Protein AF-0000000074061846 (afdb_homodimer)

Sequence (396 aa):
AILDKVFTNCVDWITDPCQQFSIKLILEWLLARLALRCETMKRRLIIQERIFATKRIGSVSSWINMIVLMARADADKTSIPQFVELILPWTTAQNFAVRCTAIAAIRLLYDAMNSEDKERCHLIAKIVKFDGEPSGNSQRIIDNLVADFYFGHLHPVKHFDMQTIFVVLPSKTGMPPEELIPNELLQVGFVLVLQLILAILDKVFTNCVDWITDPCQQFSIKLILEWLLARLALRCETMKRRLIIQERIFATKRIGSVSSWINMIVLMARADADKTSIPQFVELILPWTTAQNFAVRCTAIAAIRLLYDAMNSEDKERCHLIAKIVKFDGEPSGNSQRIIDNLVADFYFGHLHPVKHFDMQTIFVVLPSKTGMPPEELIPNELLQVGFVLVLQLIL

pLDDT: mean 82.33, std 16.6, range [40.75, 98.19]

Organism: Necator americanus (NCBI:txid51031)

Solvent-accessible surface area (backbone atoms only — not comparable to full-atom values): 21521 Å² total; per-residue (Å²): 111,69,65,57,52,50,51,54,51,43,53,53,49,51,49,33,88,82,49,55,69,50,55,37,54,53,45,37,52,49,53,30,50,46,22,74,76,28,68,69,48,33,53,51,58,64,70,40,53,53,56,32,23,68,73,27,57,71,29,34,37,52,55,51,48,26,51,50,34,45,44,66,60,39,86,83,46,76,61,40,66,61,54,43,62,68,40,51,38,38,27,50,42,84,53,62,69,33,15,38,45,28,45,28,48,47,39,55,50,56,70,67,42,53,72,70,57,44,63,71,43,48,69,54,53,47,48,61,65,56,67,66,58,69,88,51,71,60,58,52,52,24,52,48,42,48,66,30,54,70,79,47,60,52,40,67,66,85,53,63,42,70,58,39,66,70,42,48,46,33,61,72,59,68,50,53,74,85,64,43,75,59,66,68,66,50,48,59,58,48,44,48,49,47,55,69,70,95,111,70,64,57,50,51,50,52,51,44,52,53,50,49,48,33,87,83,48,55,67,51,56,36,52,53,45,37,51,50,52,30,49,47,21,75,75,29,68,69,50,32,53,51,57,62,69,37,53,52,54,31,22,67,75,27,57,70,29,36,36,51,54,51,50,27,52,50,35,46,43,66,61,40,87,82,46,77,62,40,66,60,52,44,63,68,40,52,38,39,27,50,42,83,54,62,69,32,13,37,45,28,44,29,50,46,38,55,51,55,71,67,43,53,71,70,58,44,63,71,42,47,70,53,53,46,48,60,65,54,67,65,58,67,88,50,70,60,58,54,51,25,51,48,42,48,67,30,54,71,78,48,61,53,40,64,68,85,53,63,41,69,59,37,66,70,43,49,47,33,60,72,61,67,50,52,74,85,66,43,76,59,65,68,68,50,49,59,60,48,43,48,48,46,55,67,70,95

Secondary structure (DSSP, 8-state):
-HHHHHHHHHHHHHH-TTS-HHHHHHHHHHHHHHHHH-HHHHHHHHHTHHHHHHH-GGGHHHHHHHHHHHHHH-TT--SHHHHHHHHGGGGG-SSHHHHHHHHHHHHHHHHHS-HHHHHHTHHHHHHHT---S---HHHHHHHHHHH-IIIII--TTTT-SHHIIIIIHHHHTT--GGGS--HHHIIIIIHHHHHHH-/-HHHHHHHHHHHHHH-TTS-HHHHHHHHHHHHHHHHH-HHHHHHHHHTHHHHHHH-GGGHHHHHHHHHHHHHH-TT--SHHHHHHHHGGGGG-SSHHHHHHHHHHHHHHHHHS-HHHHHHTHHHHHHHT---S---HHHHHHHHHHH-IIIII--TTTT-SHHIIIIIHHHHTT--GGGS--HHHIIIIIHHHHHHH-

Structure (mmCIF, N/CA/C/O backbone):
data_AF-0000000074061846-model_v1
#
loop_
_entity.id
_entity.type
_entity.pdbx_description
1 polymer 'HEAT repeat protein'
#
loop_
_atom_site.group_PDB
_atom_site.id
_atom_site.type_symbol
_atom_site.label_atom_id
_atom_site.label_alt_id
_atom_site.label_comp_id
_atom_site.label_asym_id
_atom_site.label_entity_id
_atom_site.label_seq_id
_atom_site.pdbx_PDB_ins_code
_atom_site.Cartn_x
_atom_site.Cartn_y
_atom_site.Cartn_z
_atom_site.occupancy
_atom_site.B_iso_or_equiv
_atom_site.auth_seq_id
_atom_site.auth_comp_id
_atom_site.auth_asym_id
_atom_site.auth_atom_id
_atom_site.pdbx_PDB_model_num
ATOM 1 N N . ALA A 1 1 ? -2.01 -38.75 0.374 1 71.31 1 ALA A N 1
ATOM 2 C CA . ALA A 1 1 ? -0.651 -38.906 0.887 1 71.31 1 ALA A CA 1
ATOM 3 C C . ALA A 1 1 ? 0.377 -38.375 -0.108 1 71.31 1 ALA A C 1
ATOM 5 O O . ALA A 1 1 ? 1.129 -37.438 0.202 1 71.31 1 ALA A O 1
ATOM 6 N N . ILE A 1 2 ? 0.352 -38.812 -1.394 1 70.56 2 ILE A N 1
ATOM 7 C CA . ILE A 1 2 ? 1.347 -38.438 -2.389 1 70.56 2 ILE A CA 1
ATOM 8 C C . ILE A 1 2 ? 1.153 -36.969 -2.771 1 70.56 2 ILE A C 1
ATOM 10 O O . ILE A 1 2 ? 2.123 -36.219 -2.883 1 70.56 2 ILE A O 1
ATOM 14 N N . LEU A 1 3 ? -0.099 -36.531 -2.789 1 78.31 3 LEU A N 1
ATOM 15 C CA . LEU A 1 3 ? -0.394 -35.156 -3.162 1 78.31 3 LEU A CA 1
ATOM 16 C C . LEU A 1 3 ? 0.126 -34.188 -2.109 1 78.31 3 LEU A C 1
ATOM 18 O O . LEU A 1 3 ? 0.614 -33.094 -2.445 1 78.31 3 LEU A O 1
ATOM 22 N N . ASP A 1 4 ? 0.055 -34.625 -0.874 1 82.38 4 ASP A N 1
ATOM 23 C CA . ASP A 1 4 ? 0.55 -33.812 0.223 1 82.38 4 ASP A CA 1
ATOM 24 C C . ASP A 1 4 ? 2.066 -33.625 0.144 1 82.38 4 ASP A C 1
ATOM 26 O O . ASP A 1 4 ? 2.592 -32.531 0.385 1 82.38 4 ASP A O 1
ATOM 30 N N . LYS A 1 5 ? 2.701 -34.688 -0.199 1 82 5 LYS A N 1
ATOM 31 C CA . LYS A 1 5 ? 4.156 -34.625 -0.319 1 82 5 LYS A CA 1
ATOM 32 C C . LYS A 1 5 ? 4.582 -33.75 -1.495 1 82 5 LYS A C 1
ATOM 34 O O . LYS A 1 5 ? 5.547 -33 -1.391 1 82 5 LYS A O 1
ATOM 39 N N . VAL A 1 6 ? 3.842 -33.875 -2.564 1 80.94 6 VAL A N 1
ATOM 40 C CA . VAL A 1 6 ? 4.137 -33.062 -3.744 1 80.94 6 VAL A CA 1
ATOM 41 C C . VAL A 1 6 ? 3.951 -31.578 -3.418 1 80.94 6 VAL A C 1
ATOM 43 O O . VAL A 1 6 ? 4.809 -30.75 -3.738 1 80.94 6 VAL A O 1
ATOM 46 N N . PHE A 1 7 ? 2.869 -31.391 -2.766 1 87 7 PHE A N 1
ATOM 47 C CA . PHE A 1 7 ? 2.561 -30.016 -2.387 1 87 7 PHE A CA 1
ATOM 48 C C . PHE A 1 7 ? 3.67 -29.438 -1.521 1 87 7 PHE A C 1
ATOM 50 O O . PHE A 1 7 ? 4.195 -28.359 -1.819 1 87 7 PHE A O 1
ATOM 57 N N . THR A 1 8 ? 4.074 -30.125 -0.546 1 87.5 8 THR A N 1
ATOM 58 C CA . THR A 1 8 ? 5.078 -29.641 0.398 1 87.5 8 THR A CA 1
ATOM 59 C C . THR A 1 8 ? 6.43 -29.484 -0.289 1 87.5 8 THR A C 1
ATOM 61 O O . THR A 1 8 ? 7.141 -28.5 -0.046 1 87.5 8 THR A O 1
ATOM 64 N N . ASN A 1 9 ? 6.785 -30.406 -1.135 1 85.88 9 ASN A N 1
ATOM 65 C CA . ASN A 1 9 ? 8.039 -30.312 -1.872 1 85.88 9 ASN A CA 1
ATOM 66 C C . ASN A 1 9 ? 8.062 -29.094 -2.797 1 85.88 9 ASN A C 1
ATOM 68 O O . ASN A 1 9 ? 9.078 -28.422 -2.916 1 85.88 9 ASN A O 1
ATOM 72 N N . CYS A 1 10 ? 6.953 -28.828 -3.457 1 86.88 10 CYS A N 1
ATOM 73 C CA . CYS A 1 10 ? 6.855 -27.672 -4.34 1 86.88 10 CYS A CA 1
ATOM 74 C C . CYS A 1 10 ? 7.047 -26.375 -3.559 1 86.88 10 CYS A C 1
ATOM 76 O O . CYS A 1 10 ? 7.812 -25.5 -3.975 1 86.88 10 CYS A O 1
ATOM 78 N N . VAL A 1 11 ? 6.41 -26.312 -2.438 1 90.69 11 VAL A N 1
ATOM 79 C CA . VAL A 1 11 ? 6.512 -25.109 -1.615 1 90.69 11 VAL A CA 1
ATOM 80 C C . VAL A 1 11 ? 7.957 -24.922 -1.16 1 90.69 11 VAL A C 1
ATOM 82 O O . VAL A 1 11 ? 8.484 -23.797 -1.207 1 90.69 11 VAL A O 1
ATOM 85 N N . ASP A 1 12 ? 8.609 -25.953 -0.81 1 89.25 12 ASP A N 1
ATOM 86 C CA . ASP A 1 12 ? 9.992 -25.875 -0.353 1 89.25 12 ASP A CA 1
ATOM 87 C C . ASP A 1 12 ? 10.914 -25.406 -1.475 1 89.25 12 ASP A C 1
ATOM 89 O O . ASP A 1 12 ? 11.836 -24.609 -1.241 1 89.25 12 ASP A O 1
ATOM 93 N N . TRP A 1 13 ? 10.656 -25.859 -2.639 1 85.5 13 TRP A N 1
ATOM 94 C CA . TRP A 1 13 ? 11.477 -25.469 -3.781 1 85.5 13 TRP A CA 1
ATOM 95 C C . TRP A 1 13 ? 11.227 -24.016 -4.16 1 85.5 13 TRP A C 1
ATOM 97 O O . TRP A 1 13 ? 12.156 -23.297 -4.535 1 85.5 13 TRP A O 1
ATOM 107 N N . ILE A 1 14 ? 10.039 -23.609 -4.078 1 89.56 14 ILE A N 1
ATOM 108 C CA . ILE A 1 14 ? 9.688 -22.234 -4.418 1 89.56 14 ILE A CA 1
ATOM 109 C C . ILE A 1 14 ? 10.352 -21.281 -3.43 1 89.56 14 ILE A C 1
ATOM 111 O O . ILE A 1 14 ? 10.805 -20.203 -3.814 1 89.56 14 ILE A O 1
ATOM 115 N N . THR A 1 15 ? 10.461 -21.672 -2.184 1 92.06 15 THR A N 1
ATOM 116 C CA . THR A 1 15 ? 10.969 -20.781 -1.146 1 92.06 15 THR A CA 1
ATOM 117 C C . THR A 1 15 ? 12.484 -20.906 -1.021 1 92.06 15 THR A C 1
ATOM 119 O O . THR A 1 15 ? 13.109 -20.172 -0.25 1 92.06 15 THR A O 1
ATOM 122 N N . ASP A 1 16 ? 13.031 -21.812 -1.75 1 87.44 16 ASP A N 1
ATOM 123 C CA . ASP A 1 16 ? 14.484 -21.938 -1.802 1 87.44 16 ASP A CA 1
ATOM 124 C C . ASP A 1 16 ? 15.117 -20.781 -2.559 1 87.44 16 ASP A C 1
ATOM 126 O O . ASP A 1 16 ? 14.859 -20.594 -3.752 1 87.44 16 ASP A O 1
ATOM 130 N N . PRO A 1 17 ? 15.938 -20.016 -1.877 1 84.94 17 PRO A N 1
ATOM 131 C CA . PRO A 1 17 ? 16.531 -18.828 -2.506 1 84.94 17 PRO A CA 1
ATOM 132 C C . PRO A 1 17 ? 17.453 -19.172 -3.672 1 84.94 17 PRO A C 1
ATOM 134 O O . PRO A 1 17 ? 17.719 -18.328 -4.523 1 84.94 17 PRO A O 1
ATOM 137 N N . CYS A 1 18 ? 17.875 -20.391 -3.744 1 81.75 18 CYS A N 1
ATOM 138 C CA . CYS A 1 18 ? 18.844 -20.797 -4.766 1 81.75 18 CYS A CA 1
ATOM 139 C C . CYS A 1 18 ? 18.141 -21.406 -5.973 1 81.75 18 CYS A C 1
ATOM 141 O O . CYS A 1 18 ? 18.781 -21.719 -6.973 1 81.75 18 CYS A O 1
ATOM 143 N N . GLN A 1 19 ? 16.875 -21.5 -5.867 1 80.19 19 GLN A N 1
ATOM 144 C CA . GLN A 1 19 ? 16.125 -22.109 -6.965 1 80.19 19 GLN A CA 1
ATOM 145 C C . GLN A 1 19 ? 16.016 -21.156 -8.156 1 80.19 19 GLN A C 1
ATOM 147 O O . GLN A 1 19 ? 15.789 -19.969 -7.977 1 80.19 19 GLN A O 1
ATOM 152 N N . GLN A 1 20 ? 16.281 -21.672 -9.266 1 77.62 20 GLN A N 1
ATOM 153 C CA . GLN A 1 20 ? 16.156 -20.875 -10.484 1 77.62 20 GLN A CA 1
ATOM 154 C C . GLN A 1 20 ? 14.742 -20.312 -10.641 1 77.62 20 GLN A C 1
ATOM 156 O O . GLN A 1 20 ? 13.766 -21.016 -10.367 1 77.62 20 GLN A O 1
ATOM 161 N N . PHE A 1 21 ? 14.672 -19.156 -11.094 1 78.12 21 PHE A N 1
ATOM 162 C CA . PHE A 1 21 ? 13.406 -18.453 -11.234 1 78.12 21 PHE A CA 1
ATOM 163 C C . PHE A 1 21 ? 12.461 -19.219 -12.156 1 78.12 21 PHE A C 1
ATOM 165 O O . PHE A 1 21 ? 11.281 -19.375 -11.844 1 78.12 21 PHE A O 1
ATOM 172 N N . SER A 1 22 ? 12.969 -19.797 -13.258 1 75.69 22 SER A N 1
ATOM 173 C CA . SER A 1 22 ? 12.156 -20.5 -14.234 1 75.69 22 SER A CA 1
ATOM 174 C C . SER A 1 22 ? 11.492 -21.734 -13.625 1 75.69 22 SER A C 1
ATOM 176 O O . SER A 1 22 ? 10.344 -22.047 -13.938 1 75.69 22 SER A O 1
ATOM 178 N N . ILE A 1 23 ? 12.203 -22.312 -12.766 1 79.62 23 ILE A N 1
ATOM 179 C CA . ILE A 1 23 ? 11.664 -23.484 -12.102 1 79.62 23 ILE A CA 1
ATOM 180 C C . ILE A 1 23 ? 10.547 -23.078 -11.141 1 79.62 23 ILE A C 1
ATOM 182 O O . ILE A 1 23 ? 9.523 -23.766 -11.047 1 79.62 23 ILE A O 1
ATOM 186 N N . LYS A 1 24 ? 10.711 -22.062 -10.508 1 85.94 24 LYS A N 1
ATOM 187 C CA . LYS A 1 24 ? 9.688 -21.578 -9.586 1 85.94 24 LYS A CA 1
ATOM 188 C C . LYS A 1 24 ? 8.367 -21.328 -10.312 1 85.94 24 LYS A C 1
ATOM 190 O O . LYS A 1 24 ? 7.301 -21.656 -9.789 1 85.94 24 LYS A O 1
ATOM 195 N N . LEU A 1 25 ? 8.469 -20.828 -11.531 1 85.69 25 LEU A N 1
ATOM 196 C CA . LEU A 1 25 ? 7.266 -20.531 -12.305 1 85.69 25 LEU A CA 1
ATOM 197 C C . LEU A 1 25 ? 6.5 -21.812 -12.625 1 85.69 25 LEU A C 1
ATOM 199 O O . LEU A 1 25 ? 5.27 -21.844 -12.547 1 85.69 25 LEU A O 1
ATOM 203 N N . ILE A 1 26 ? 7.281 -22.766 -12.945 1 80.5 26 ILE A N 1
ATOM 204 C CA . ILE A 1 26 ? 6.66 -24.047 -13.289 1 80.5 26 ILE A CA 1
ATOM 205 C C . ILE A 1 26 ? 5.996 -24.641 -12.047 1 80.5 26 ILE A C 1
ATOM 207 O O . ILE A 1 26 ? 4.883 -25.156 -12.117 1 80.5 26 ILE A O 1
ATOM 211 N N . LEU A 1 27 ? 6.637 -24.531 -10.953 1 86.19 27 LEU A N 1
ATOM 212 C CA . LEU A 1 27 ? 6.113 -25.078 -9.695 1 86.19 27 LEU A CA 1
ATOM 213 C C . LEU A 1 27 ? 4.859 -24.312 -9.266 1 86.19 27 LEU A C 1
ATOM 215 O O . LEU A 1 27 ? 3.904 -24.922 -8.773 1 86.19 27 LEU A O 1
ATOM 219 N N . GLU A 1 28 ? 4.844 -23.047 -9.445 1 91.44 28 GLU A N 1
ATOM 220 C CA . GLU A 1 28 ? 3.666 -22.234 -9.156 1 91.44 28 GLU A CA 1
ATOM 221 C C . GLU A 1 28 ? 2.473 -22.672 -10 1 91.44 28 GLU A C 1
ATOM 223 O O . GLU A 1 28 ? 1.359 -22.797 -9.484 1 91.44 28 GLU A O 1
ATOM 228 N N . TRP A 1 29 ? 2.799 -22.844 -11.234 1 88.62 29 TRP A N 1
ATOM 229 C CA . TRP A 1 29 ? 1.76 -23.281 -12.164 1 88.62 29 TRP A CA 1
ATOM 230 C C . TRP A 1 29 ? 1.203 -24.641 -11.75 1 88.62 29 TRP A C 1
ATOM 232 O O . TRP A 1 29 ? -0.012 -24.859 -11.75 1 88.62 29 TRP A O 1
ATOM 242 N N . LEU A 1 30 ? 2.043 -25.516 -11.383 1 84.5 30 LEU A N 1
ATOM 243 C CA . LEU A 1 30 ? 1.648 -26.844 -10.953 1 84.5 30 LEU A CA 1
ATOM 244 C C . LEU A 1 30 ? 0.766 -26.781 -9.711 1 84.5 30 LEU A C 1
ATOM 246 O O . LEU A 1 30 ? -0.278 -27.438 -9.656 1 84.5 30 LEU A O 1
ATOM 250 N N . LEU A 1 31 ? 1.13 -26.047 -8.789 1 91 31 LEU A N 1
ATOM 251 C CA . LEU A 1 31 ? 0.364 -25.938 -7.555 1 91 31 LEU A CA 1
ATOM 252 C C . LEU A 1 31 ? -0.999 -25.297 -7.82 1 91 31 LEU A C 1
ATOM 254 O O . LEU A 1 31 ? -2.002 -25.719 -7.23 1 91 31 LEU A O 1
ATOM 258 N N . ALA A 1 32 ? -1.03 -24.312 -8.703 1 93.06 32 ALA A N 1
ATOM 259 C CA . ALA A 1 32 ? -2.305 -23.688 -9.062 1 93.06 32 ALA A CA 1
ATOM 260 C C . ALA A 1 32 ? -3.24 -24.703 -9.719 1 93.06 32 ALA A C 1
ATOM 262 O O . ALA A 1 32 ? -4.438 -24.734 -9.414 1 93.06 32 ALA A O 1
ATOM 263 N N . ARG A 1 33 ? -2.707 -25.531 -10.523 1 87.31 33 ARG A N 1
ATOM 264 C CA . ARG A 1 33 ? -3.512 -26.547 -11.195 1 87.31 33 ARG A CA 1
ATOM 265 C C . ARG A 1 33 ? -4.039 -27.578 -10.195 1 87.31 33 ARG A C 1
ATOM 267 O O . ARG A 1 33 ? -5.184 -28.016 -10.297 1 87.31 33 ARG A O 1
ATOM 274 N N . LEU A 1 34 ? -3.18 -27.938 -9.328 1 86.69 34 LEU A N 1
ATOM 275 C CA . LEU A 1 34 ? -3.6 -28.859 -8.281 1 86.69 34 LEU A CA 1
ATOM 276 C C . LEU A 1 34 ? -4.734 -28.266 -7.457 1 86.69 34 LEU A C 1
ATOM 278 O O . LEU A 1 34 ? -5.707 -28.953 -7.141 1 86.69 34 LEU A O 1
ATOM 282 N N . ALA A 1 35 ? -4.621 -27.047 -7.129 1 92.31 35 ALA A N 1
ATOM 283 C CA . ALA A 1 35 ? -5.625 -26.344 -6.336 1 92.31 35 ALA A CA 1
ATOM 284 C C . ALA A 1 35 ? -6.953 -26.25 -7.082 1 92.31 35 ALA A C 1
ATOM 286 O O . ALA A 1 35 ? -8.023 -26.328 -6.473 1 92.31 35 ALA A O 1
ATOM 287 N N . LEU A 1 36 ? -6.914 -26.109 -8.398 1 90.88 36 LEU A N 1
ATOM 288 C CA . LEU A 1 36 ? -8.117 -26 -9.203 1 90.88 36 LEU A CA 1
ATOM 289 C C . LEU A 1 36 ? -8.859 -27.328 -9.273 1 90.88 36 LEU A C 1
ATOM 291 O O . LEU A 1 36 ? -10.078 -27.359 -9.422 1 90.88 36 LEU A O 1
ATOM 295 N N . ARG A 1 37 ? -8.133 -28.375 -9.086 1 87.31 37 ARG A N 1
ATOM 296 C CA . ARG A 1 37 ? -8.719 -29.703 -9.219 1 87.31 37 ARG A CA 1
ATOM 297 C C . ARG A 1 37 ? -9.164 -30.234 -7.863 1 87.31 37 ARG A C 1
ATOM 299 O O . ARG A 1 37 ? -10.008 -31.141 -7.793 1 87.31 37 ARG A O 1
ATOM 306 N N . CYS A 1 38 ? -8.539 -29.734 -6.848 1 90.81 38 CYS A N 1
ATOM 307 C CA . CYS A 1 38 ? -8.789 -30.25 -5.508 1 90.81 38 CYS A CA 1
ATOM 308 C C . CYS A 1 38 ? -9.047 -29.109 -4.527 1 90.81 38 CYS A C 1
ATOM 310 O O . CYS A 1 38 ? -8.117 -28.375 -4.168 1 90.81 38 CYS A O 1
ATOM 312 N N . GLU A 1 39 ? -10.234 -29.094 -3.949 1 91.56 39 GLU A N 1
ATOM 313 C CA . GLU A 1 39 ? -10.633 -28.016 -3.055 1 91.56 39 GLU A CA 1
ATOM 314 C C . GLU A 1 39 ? -9.781 -28 -1.789 1 91.56 39 GLU A C 1
ATOM 316 O O . GLU A 1 39 ? -9.469 -26.938 -1.259 1 91.56 39 GLU A O 1
ATOM 321 N N . THR A 1 40 ? -9.453 -29.141 -1.358 1 91.62 40 THR A N 1
ATOM 322 C CA . THR A 1 40 ? -8.625 -29.234 -0.163 1 91.62 40 THR A CA 1
ATOM 323 C C . THR A 1 40 ? -7.258 -28.594 -0.404 1 91.62 40 THR A C 1
ATOM 325 O O . THR A 1 40 ? -6.738 -27.875 0.459 1 91.62 40 THR A O 1
ATOM 328 N N . MET A 1 41 ? -6.688 -28.812 -1.576 1 90.75 41 MET A N 1
ATOM 329 C CA . MET A 1 41 ? -5.395 -28.25 -1.93 1 90.75 41 MET A CA 1
ATOM 330 C C . MET A 1 41 ? -5.504 -26.734 -2.141 1 90.75 41 MET A C 1
ATOM 332 O O . MET A 1 41 ? -4.57 -26 -1.833 1 90.75 41 MET A O 1
ATOM 336 N N . LYS A 1 42 ? -6.652 -26.328 -2.689 1 94.25 42 LYS A N 1
ATOM 337 C CA . LYS A 1 42 ? -6.91 -24.891 -2.842 1 94.25 42 LYS A CA 1
ATOM 338 C C . LYS A 1 42 ? -6.887 -24.188 -1.49 1 94.25 42 LYS A C 1
ATOM 340 O O . LYS A 1 42 ? -6.203 -23.172 -1.328 1 94.25 42 LYS A O 1
ATOM 345 N N . ARG A 1 43 ? -7.559 -24.766 -0.559 1 94.31 43 ARG A N 1
ATOM 346 C CA . ARG A 1 43 ? -7.598 -24.203 0.783 1 94.31 43 ARG A CA 1
ATOM 347 C C . ARG A 1 43 ? -6.207 -24.188 1.415 1 94.31 43 ARG A C 1
ATOM 349 O O . ARG A 1 43 ? -5.812 -23.219 2.045 1 94.31 43 ARG A O 1
ATOM 356 N N . ARG A 1 44 ? -5.555 -25.25 1.172 1 93.38 44 ARG A N 1
ATOM 357 C CA . ARG A 1 44 ? -4.207 -25.359 1.719 1 93.38 44 ARG A CA 1
ATOM 358 C C . ARG A 1 44 ? -3.293 -24.281 1.144 1 93.38 44 ARG A C 1
ATOM 360 O O . ARG A 1 44 ? -2.523 -23.656 1.876 1 93.38 44 ARG A O 1
ATOM 367 N N . LEU A 1 45 ? -3.354 -24.062 -0.131 1 94.75 45 LEU A N 1
ATOM 368 C CA . LEU A 1 45 ? -2.52 -23.062 -0.796 1 94.75 45 LEU A CA 1
ATOM 369 C C . LEU A 1 45 ? -2.836 -21.672 -0.29 1 94.75 45 LEU A C 1
ATOM 371 O O . LEU A 1 45 ? -1.928 -20.891 0 1 94.75 45 LEU A O 1
ATOM 375 N N . ILE A 1 46 ? -4.074 -21.406 -0.15 1 94.75 46 ILE A N 1
ATOM 376 C CA . ILE A 1 46 ? -4.535 -20.078 0.247 1 94.75 46 ILE A CA 1
ATOM 377 C C . ILE A 1 46 ? -4.043 -19.766 1.658 1 94.75 46 ILE A C 1
ATOM 379 O O . ILE A 1 46 ? -3.586 -18.656 1.928 1 94.75 46 ILE A O 1
ATOM 383 N N . ILE A 1 47 ? -4.027 -20.719 2.506 1 92.19 47 ILE A N 1
ATOM 384 C CA . ILE A 1 47 ? -3.709 -20.469 3.906 1 92.19 47 ILE A CA 1
ATOM 385 C C . ILE A 1 47 ? -2.193 -20.484 4.102 1 92.19 47 ILE A C 1
ATOM 387 O O . ILE A 1 47 ? -1.7 -20.172 5.191 1 92.19 47 ILE A O 1
ATOM 391 N N . GLN A 1 48 ? -1.39 -20.797 3.066 1 91.44 48 GLN A N 1
ATOM 392 C CA . GLN A 1 48 ? 0.062 -20.875 3.189 1 91.44 48 GLN A CA 1
ATOM 393 C C . GLN A 1 48 ? 0.706 -19.5 3.014 1 91.44 48 GLN A C 1
ATOM 395 O O . GLN A 1 48 ? 1.928 -19.391 2.887 1 91.44 48 GLN A O 1
ATOM 400 N N . GLU A 1 49 ? -0.085 -18.516 2.979 1 91.81 49 GLU A N 1
ATOM 401 C CA . GLU A 1 49 ? 0.398 -17.141 2.824 1 91.81 49 GLU A CA 1
ATOM 402 C C . GLU A 1 49 ? 1.524 -16.844 3.809 1 91.81 49 GLU A C 1
ATOM 404 O O . GLU A 1 49 ? 2.59 -16.359 3.414 1 91.81 49 GLU A O 1
ATOM 409 N N . ARG A 1 50 ? 1.318 -17.203 4.996 1 87.06 50 ARG A N 1
ATOM 410 C CA . ARG A 1 50 ? 2.258 -16.859 6.059 1 87.06 50 ARG A CA 1
ATOM 411 C C . ARG A 1 50 ? 3.537 -17.688 5.941 1 87.06 50 ARG A C 1
ATOM 413 O O . ARG A 1 50 ? 4.625 -17.203 6.262 1 87.06 50 ARG A O 1
ATOM 420 N N . ILE A 1 51 ? 3.395 -18.875 5.531 1 88.94 51 ILE A N 1
ATOM 421 C CA . ILE A 1 51 ? 4.562 -19.719 5.359 1 88.94 51 ILE A CA 1
ATOM 422 C C . ILE A 1 51 ? 5.48 -19.141 4.289 1 88.94 51 ILE A C 1
ATOM 424 O O . ILE A 1 51 ? 6.695 -19.047 4.488 1 88.94 51 ILE A O 1
ATOM 428 N N . PHE A 1 52 ? 4.895 -18.734 3.236 1 92.31 52 PHE A N 1
ATOM 429 C CA . PHE A 1 52 ? 5.688 -18.109 2.182 1 92.31 52 PHE A CA 1
ATOM 430 C C . PHE A 1 52 ? 6.375 -16.859 2.693 1 92.31 52 PHE A C 1
ATOM 432 O O . PHE A 1 52 ? 7.551 -16.625 2.398 1 92.31 52 PHE A O 1
ATOM 439 N N . ALA A 1 53 ? 5.691 -16.094 3.492 1 91.44 53 ALA A N 1
ATOM 440 C CA . ALA A 1 53 ? 6.215 -14.836 4.008 1 91.44 53 ALA A CA 1
ATOM 441 C C . ALA A 1 53 ? 7.352 -15.078 5 1 91.44 53 ALA A C 1
ATOM 443 O O . ALA A 1 53 ? 8.344 -14.352 5 1 91.44 53 ALA A O 1
ATOM 444 N N . THR A 1 54 ? 7.227 -16.062 5.824 1 89.94 54 THR A N 1
ATOM 445 C CA . THR A 1 54 ? 8.172 -16.297 6.906 1 89.94 54 THR A CA 1
ATOM 446 C C . THR A 1 54 ? 9.43 -16.984 6.379 1 89.94 54 THR A C 1
ATOM 448 O O . THR A 1 54 ? 10.531 -16.734 6.859 1 89.94 54 THR A O 1
ATOM 451 N N . LYS A 1 55 ? 9.281 -17.906 5.488 1 88.62 55 LYS A N 1
ATOM 452 C CA . LYS A 1 55 ? 10.438 -18.594 4.926 1 88.62 55 LYS A CA 1
ATOM 453 C C . LYS A 1 55 ? 11.305 -17.641 4.121 1 88.62 55 LYS A C 1
ATOM 455 O O . LYS A 1 55 ? 12.523 -17.562 4.332 1 88.62 55 LYS A O 1
ATOM 460 N N . ARG A 1 56 ? 10.609 -16.906 3.281 1 89.88 56 ARG A N 1
ATOM 461 C CA . ARG A 1 56 ? 11.25 -15.883 2.463 1 89.88 56 ARG A CA 1
ATOM 462 C C . ARG A 1 56 ? 10.227 -14.859 1.977 1 89.88 56 ARG A C 1
ATOM 464 O O . ARG A 1 56 ? 9.352 -15.18 1.174 1 89.88 56 ARG A O 1
ATOM 471 N N . ILE A 1 57 ? 10.453 -13.672 2.305 1 90.88 57 ILE A N 1
ATOM 472 C CA . ILE A 1 57 ? 9.453 -12.641 2.039 1 90.88 57 ILE A CA 1
ATOM 473 C C . ILE A 1 57 ? 9.219 -12.531 0.534 1 90.88 57 ILE A C 1
ATOM 475 O O . ILE A 1 57 ? 8.086 -12.32 0.09 1 90.88 57 ILE A O 1
ATOM 479 N N . GLY A 1 58 ? 10.258 -12.773 -0.217 1 91.69 58 GLY A N 1
ATOM 480 C CA . GLY A 1 58 ? 10.125 -12.703 -1.663 1 91.69 58 GLY A CA 1
ATOM 481 C C . GLY A 1 58 ? 9.227 -13.789 -2.234 1 91.69 58 GLY A C 1
ATOM 482 O O . GLY A 1 58 ? 8.688 -13.641 -3.332 1 91.69 58 GLY A O 1
ATOM 483 N N . SER A 1 59 ? 9.039 -14.781 -1.517 1 93.12 59 SER A N 1
ATOM 484 C CA . SER A 1 59 ? 8.25 -15.914 -1.985 1 93.12 59 SER A CA 1
ATOM 485 C C . SER A 1 59 ? 6.758 -15.586 -1.974 1 93.12 59 SER A C 1
ATOM 487 O O . SER A 1 59 ? 5.957 -16.297 -2.586 1 93.12 59 SER A O 1
ATOM 489 N N . VAL A 1 60 ? 6.406 -14.555 -1.339 1 96.44 60 VAL A N 1
ATOM 490 C CA . VAL A 1 60 ? 5.012 -14.133 -1.343 1 96.44 60 VAL A CA 1
ATOM 491 C C . VAL A 1 60 ? 4.586 -13.773 -2.764 1 96.44 60 VAL A C 1
ATOM 493 O O . VAL A 1 60 ? 3.428 -13.969 -3.141 1 96.44 60 VAL A O 1
ATOM 496 N N . SER A 1 61 ? 5.551 -13.273 -3.555 1 96.62 61 SER A N 1
ATOM 497 C CA . SER A 1 61 ? 5.246 -13 -4.953 1 96.62 61 SER A CA 1
ATOM 498 C C . SER A 1 61 ? 4.766 -14.258 -5.672 1 96.62 61 SER A C 1
ATOM 500 O O . SER A 1 61 ? 3.832 -14.195 -6.477 1 96.62 61 SER A O 1
ATOM 502 N N . SER A 1 62 ? 5.395 -15.359 -5.352 1 95.19 62 SER A N 1
ATOM 503 C CA . SER A 1 62 ? 4.965 -16.625 -5.926 1 95.19 62 SER A CA 1
ATOM 504 C C . SER A 1 62 ? 3.551 -16.984 -5.477 1 95.19 62 SER A C 1
ATOM 506 O O . SER A 1 62 ? 2.742 -17.453 -6.277 1 95.19 62 SER A O 1
ATOM 508 N N . TRP A 1 63 ? 3.279 -16.797 -4.219 1 97.31 63 TRP A N 1
ATOM 509 C CA . TRP A 1 63 ? 1.949 -17.062 -3.676 1 97.31 63 TRP A CA 1
ATOM 510 C C . TRP A 1 63 ? 0.899 -16.219 -4.387 1 97.31 63 TRP A C 1
ATOM 512 O O . TRP A 1 63 ? -0.142 -16.719 -4.805 1 97.31 63 TRP A O 1
ATOM 522 N N . ILE A 1 64 ? 1.208 -14.977 -4.57 1 98 64 ILE A N 1
ATOM 523 C CA . ILE A 1 64 ? 0.297 -14.062 -5.25 1 98 64 ILE A CA 1
ATOM 524 C C . ILE A 1 64 ? 0.061 -14.547 -6.684 1 98 64 ILE A C 1
ATOM 526 O O . ILE A 1 64 ? -1.076 -14.562 -7.156 1 98 64 ILE A O 1
ATOM 530 N N . ASN A 1 65 ? 1.137 -14.922 -7.32 1 96.38 65 ASN A N 1
ATOM 531 C CA . ASN A 1 65 ? 1.009 -15.422 -8.68 1 96.38 65 ASN A CA 1
ATOM 532 C C . ASN A 1 65 ? 0.054 -16.609 -8.758 1 96.38 65 ASN A C 1
ATOM 534 O O . ASN A 1 65 ? -0.769 -16.703 -9.664 1 96.38 65 ASN A O 1
ATOM 538 N N . MET A 1 66 ? 0.151 -17.438 -7.871 1 96.56 66 MET A N 1
ATOM 539 C CA . MET A 1 66 ? -0.705 -18.625 -7.863 1 96.56 66 MET A CA 1
ATOM 540 C C . MET A 1 66 ? -2.164 -18.234 -7.648 1 96.56 66 MET A C 1
ATOM 542 O O . MET A 1 66 ? -3.062 -18.828 -8.25 1 96.56 66 MET A O 1
ATOM 546 N N . ILE A 1 67 ? -2.416 -17.266 -6.809 1 97.44 67 ILE A N 1
ATOM 547 C CA . ILE A 1 67 ? -3.771 -16.766 -6.598 1 97.44 67 ILE A CA 1
ATOM 548 C C . ILE A 1 67 ? -4.309 -16.172 -7.898 1 97.44 67 ILE A C 1
ATOM 550 O O . ILE A 1 67 ? -5.465 -16.406 -8.266 1 97.44 67 ILE A O 1
ATOM 554 N N . VAL A 1 68 ? -3.48 -15.484 -8.609 1 96.88 68 VAL A N 1
ATOM 555 C CA . VAL A 1 68 ? -3.879 -14.859 -9.867 1 96.88 68 VAL A CA 1
ATOM 556 C C . VAL A 1 68 ? -4.199 -15.938 -10.898 1 96.88 68 VAL A C 1
ATOM 558 O O . VAL A 1 68 ? -5.191 -15.836 -11.625 1 96.88 68 VAL A O 1
ATOM 561 N N . LEU A 1 69 ? -3.387 -16.938 -10.984 1 94.62 69 LEU A N 1
ATOM 562 C CA . LEU A 1 69 ? -3.635 -18.062 -11.898 1 94.62 69 LEU A CA 1
ATOM 563 C C . LEU A 1 69 ? -4.98 -18.703 -11.602 1 94.62 69 LEU A C 1
ATOM 565 O O . LEU A 1 69 ? -5.75 -19 -12.523 1 94.62 69 LEU A O 1
ATOM 569 N N . MET A 1 70 ? -5.262 -18.906 -10.336 1 95.06 70 MET A N 1
ATOM 570 C CA . MET A 1 70 ? -6.527 -19.516 -9.938 1 95.06 70 MET A CA 1
ATOM 571 C C . MET A 1 70 ? -7.699 -18.609 -10.305 1 95.06 70 MET A C 1
ATOM 573 O O . MET A 1 70 ? -8.742 -19.094 -10.766 1 95.06 70 MET A O 1
ATOM 577 N N . ALA A 1 71 ? -7.527 -17.328 -10.094 1 95.31 71 ALA A N 1
ATOM 578 C CA . ALA A 1 71 ? -8.578 -16.375 -10.438 1 95.31 71 ALA A CA 1
ATOM 579 C C . ALA A 1 71 ? -8.883 -16.406 -11.93 1 95.31 71 ALA A C 1
ATOM 581 O O . ALA A 1 71 ? -10.047 -16.328 -12.336 1 95.31 71 ALA A O 1
ATOM 582 N N . ARG A 1 72 ? -7.875 -16.5 -12.711 1 93.44 72 ARG A N 1
ATOM 583 C CA . ARG A 1 72 ? -8.023 -16.5 -14.164 1 93.44 72 ARG A CA 1
ATOM 584 C C . ARG A 1 72 ? -8.734 -17.766 -14.641 1 93.44 72 ARG A C 1
ATOM 586 O O . ARG A 1 72 ? -9.453 -17.734 -15.648 1 93.44 72 ARG A O 1
ATOM 593 N N . ALA A 1 73 ? -8.562 -18.797 -13.93 1 92 73 ALA A N 1
ATOM 594 C CA . ALA A 1 73 ? -9.172 -20.062 -14.297 1 92 73 ALA A CA 1
ATOM 595 C C . ALA A 1 73 ? -10.664 -20.078 -13.953 1 92 73 ALA A C 1
ATOM 597 O O . ALA A 1 73 ? -11.406 -20.938 -14.422 1 92 73 ALA A O 1
ATOM 598 N N . ASP A 1 74 ? -11.078 -19.156 -13.055 1 88.81 74 ASP A N 1
ATOM 599 C CA . ASP A 1 74 ? -12.477 -19.078 -12.664 1 88.81 74 ASP A CA 1
ATOM 600 C C . ASP A 1 74 ? -13.328 -18.5 -13.797 1 88.81 74 ASP A C 1
ATOM 602 O O . ASP A 1 74 ? -13.359 -17.281 -14.008 1 88.81 74 ASP A O 1
ATOM 606 N N . ALA A 1 75 ? -14.102 -19.281 -14.469 1 82.31 75 ALA A N 1
ATOM 607 C CA . ALA A 1 75 ? -14.883 -18.891 -15.641 1 82.31 75 ALA A CA 1
ATOM 608 C C . ALA A 1 75 ? -15.938 -17.844 -15.273 1 82.31 75 ALA A C 1
ATOM 610 O O . ALA A 1 75 ? -16.156 -16.891 -16.016 1 82.31 75 ALA A O 1
ATOM 611 N N . ASP A 1 76 ? -16.578 -18.016 -14.133 1 83.69 76 ASP A N 1
ATOM 612 C CA . ASP A 1 76 ? -17.672 -17.125 -13.75 1 83.69 76 ASP A CA 1
ATOM 613 C C . ASP A 1 76 ? -17.156 -15.914 -12.984 1 83.69 76 ASP A C 1
ATOM 615 O O . ASP A 1 76 ? -17.922 -14.984 -12.695 1 83.69 76 ASP A O 1
ATOM 619 N N . LYS A 1 77 ? -15.844 -15.852 -12.688 1 84.62 77 LYS A N 1
ATOM 620 C CA . LYS A 1 77 ? -15.188 -14.727 -12.023 1 84.62 77 LYS A CA 1
ATOM 621 C C . LYS A 1 77 ? -15.859 -14.406 -10.688 1 84.62 77 LYS A C 1
ATOM 623 O O . LYS A 1 77 ? -15.773 -13.273 -10.203 1 84.62 77 LYS A O 1
ATOM 628 N N . THR A 1 78 ? -16.469 -15.414 -10.062 1 87.56 78 THR A N 1
ATOM 629 C CA . THR A 1 78 ? -17.219 -15.211 -8.828 1 87.56 78 THR A CA 1
ATOM 630 C C . THR A 1 78 ? -16.266 -15.164 -7.629 1 87.56 78 THR A C 1
ATOM 632 O O . THR A 1 78 ? -16.594 -14.57 -6.598 1 87.56 78 THR A O 1
ATOM 635 N N . SER A 1 79 ? -15.07 -15.773 -7.816 1 91.38 79 SER A N 1
ATOM 636 C CA . SER A 1 79 ? -14.141 -15.867 -6.695 1 91.38 79 SER A CA 1
ATOM 637 C C . SER A 1 79 ? -13.195 -14.68 -6.664 1 91.38 79 SER A C 1
ATOM 639 O O . SER A 1 79 ? -12.422 -14.523 -5.715 1 91.38 79 SER A O 1
ATOM 641 N N . ILE A 1 80 ? -13.234 -13.805 -7.617 1 94.56 80 ILE A N 1
ATOM 642 C CA . ILE A 1 80 ? -12.242 -12.75 -7.789 1 94.56 80 ILE A CA 1
ATOM 643 C C . ILE A 1 80 ? -12.266 -11.82 -6.578 1 94.56 80 ILE A C 1
ATOM 645 O O . ILE A 1 80 ? -11.219 -11.484 -6.023 1 94.56 80 ILE A O 1
ATOM 649 N N . PRO A 1 81 ? -13.461 -11.469 -6.102 1 93.56 81 PRO A N 1
ATOM 650 C CA . PRO A 1 81 ? -13.461 -10.578 -4.945 1 93.56 81 PRO A CA 1
ATOM 651 C C . PRO A 1 81 ? -12.758 -11.18 -3.73 1 93.56 81 PRO A C 1
ATOM 653 O O . PRO A 1 81 ? -12.07 -10.477 -2.994 1 93.56 81 PRO A O 1
ATOM 656 N N . GLN A 1 82 ? -12.883 -12.43 -3.574 1 93.38 82 GLN A N 1
ATOM 657 C CA . GLN A 1 82 ? -12.227 -13.094 -2.453 1 93.38 82 GLN A CA 1
ATOM 658 C C . GLN A 1 82 ? -10.711 -13.07 -2.609 1 93.38 82 GLN A C 1
ATOM 660 O O . GLN A 1 82 ? -9.984 -12.883 -1.631 1 93.38 82 GLN A O 1
ATOM 665 N N . PHE A 1 83 ? -10.242 -13.273 -3.797 1 95.94 83 PHE A N 1
ATOM 666 C CA . PHE A 1 83 ? -8.805 -13.266 -4.062 1 95.94 83 PHE A CA 1
ATOM 667 C C . PHE A 1 83 ? -8.242 -11.852 -3.916 1 95.94 83 PHE A C 1
ATOM 669 O O . PHE A 1 83 ? -7.117 -11.68 -3.441 1 95.94 83 PHE A O 1
ATOM 676 N N . VAL A 1 84 ? -9.062 -10.867 -4.277 1 95.75 84 VAL A N 1
ATOM 677 C CA . VAL A 1 84 ? -8.664 -9.477 -4.102 1 95.75 84 VAL A CA 1
ATOM 678 C C . VAL A 1 84 ? -8.469 -9.18 -2.617 1 95.75 84 VAL A C 1
ATOM 680 O O . VAL A 1 84 ? -7.484 -8.555 -2.225 1 95.75 84 VAL A O 1
ATOM 683 N N . GLU A 1 85 ? -9.328 -9.711 -1.856 1 94.25 85 GLU A N 1
ATOM 684 C CA . GLU A 1 85 ? -9.242 -9.484 -0.417 1 94.25 85 GLU A CA 1
ATOM 685 C C . GLU A 1 85 ? -7.988 -10.117 0.171 1 94.25 85 GLU A C 1
ATOM 687 O O . GLU A 1 85 ? -7.398 -9.586 1.115 1 94.25 85 GLU A O 1
ATOM 692 N N . LEU A 1 86 ? -7.582 -11.188 -0.382 1 95.25 86 LEU A N 1
ATOM 693 C CA . LEU A 1 86 ? -6.398 -11.898 0.093 1 95.25 86 LEU A CA 1
ATOM 694 C C . LEU A 1 86 ? -5.125 -11.141 -0.265 1 95.25 86 LEU A C 1
ATOM 696 O O . LEU A 1 86 ? -4.195 -11.07 0.538 1 95.25 86 LEU A O 1
ATOM 700 N N . ILE A 1 87 ? -5.105 -10.547 -1.424 1 97.06 87 ILE A N 1
ATOM 701 C CA . ILE A 1 87 ? -3.889 -9.961 -1.974 1 97.06 87 ILE A CA 1
ATOM 702 C C . ILE A 1 87 ? -3.77 -8.5 -1.532 1 97.06 87 ILE A C 1
ATOM 704 O O . ILE A 1 87 ? -2.662 -7.984 -1.376 1 97.06 87 ILE A O 1
ATOM 708 N N . LEU A 1 88 ? -4.836 -7.836 -1.265 1 96.81 88 LEU A N 1
ATOM 709 C CA . LEU A 1 88 ? -4.938 -6.395 -1.074 1 96.81 88 LEU A CA 1
ATOM 710 C C . LEU A 1 88 ? -3.979 -5.922 0.013 1 96.81 88 LEU A C 1
ATOM 712 O O . LEU A 1 88 ? -3.221 -4.969 -0.192 1 96.81 88 LEU A O 1
ATOM 716 N N . PRO A 1 89 ? -3.914 -6.598 1.125 1 95.69 89 PRO A N 1
ATOM 717 C CA . PRO A 1 89 ? -3.014 -6.105 2.17 1 95.69 89 PRO A CA 1
ATOM 718 C C . PRO A 1 89 ? -1.55 -6.105 1.735 1 95.69 89 PRO A C 1
ATOM 720 O O . PRO A 1 89 ? -0.762 -5.281 2.207 1 95.69 89 PRO A O 1
ATOM 723 N N . TRP A 1 90 ? -1.195 -6.926 0.82 1 96.62 90 TRP A N 1
ATOM 724 C CA . TRP A 1 90 ? 0.189 -7.047 0.374 1 96.62 90 TRP A CA 1
ATOM 725 C C . TRP A 1 90 ? 0.577 -5.871 -0.517 1 96.62 90 TRP A C 1
ATOM 727 O O . TRP A 1 90 ? 1.759 -5.664 -0.802 1 96.62 90 TRP A O 1
ATOM 737 N N . THR A 1 91 ? -0.372 -5.055 -0.936 1 96.94 91 THR A N 1
ATOM 738 C CA . THR A 1 91 ? -0.059 -3.846 -1.691 1 96.94 91 THR A CA 1
ATOM 739 C C . THR A 1 91 ? 0.62 -2.811 -0.799 1 96.94 91 THR A C 1
ATOM 741 O O . THR A 1 91 ? 1.167 -1.821 -1.292 1 96.94 91 THR A O 1
ATOM 744 N N . THR A 1 92 ? 0.595 -3.055 0.485 1 95.75 92 THR A N 1
ATOM 745 C CA . THR A 1 92 ? 1.238 -2.152 1.434 1 95.75 92 THR A CA 1
ATOM 746 C C . THR A 1 92 ? 2.535 -2.76 1.963 1 95.75 92 THR A C 1
ATOM 748 O O . THR A 1 92 ? 3.123 -2.244 2.914 1 95.75 92 THR A O 1
ATOM 751 N N . ALA A 1 93 ? 2.984 -3.852 1.414 1 94.69 93 ALA A N 1
ATOM 752 C CA . ALA A 1 93 ? 4.156 -4.582 1.893 1 94.69 93 ALA A CA 1
ATOM 753 C C . ALA A 1 93 ? 5.402 -3.701 1.855 1 94.69 93 ALA A C 1
ATOM 755 O O . ALA A 1 93 ? 5.535 -2.84 0.983 1 94.69 93 ALA A O 1
ATOM 756 N N . GLN A 1 94 ? 6.273 -3.92 2.766 1 92.31 94 GLN A N 1
ATOM 757 C CA . GLN A 1 94 ? 7.566 -3.242 2.771 1 92.31 94 GLN A CA 1
ATOM 758 C C . GLN A 1 94 ? 8.461 -3.76 1.652 1 92.31 94 GLN A C 1
ATOM 760 O O . GLN A 1 94 ? 9.242 -3 1.071 1 92.31 94 GLN A O 1
ATOM 765 N N . ASN A 1 95 ? 8.406 -5.039 1.466 1 92.81 95 ASN A N 1
ATOM 766 C CA . ASN A 1 95 ? 9.188 -5.617 0.381 1 92.81 95 ASN A CA 1
ATOM 767 C C . ASN A 1 95 ? 8.734 -5.102 -0.98 1 92.81 95 ASN A C 1
ATOM 769 O O . ASN A 1 95 ? 7.586 -5.328 -1.38 1 92.81 95 ASN A O 1
ATOM 773 N N . PHE A 1 96 ? 9.625 -4.465 -1.629 1 93.81 96 PHE A N 1
ATOM 774 C CA . PHE A 1 96 ? 9.297 -3.738 -2.85 1 93.81 96 PHE A CA 1
ATOM 775 C C . PHE A 1 96 ? 8.742 -4.684 -3.91 1 93.81 96 PHE A C 1
ATOM 777 O O . PHE A 1 96 ? 7.715 -4.395 -4.527 1 93.81 96 PHE A O 1
ATOM 784 N N . ALA A 1 97 ? 9.375 -5.805 -4.148 1 93.62 97 ALA A N 1
ATOM 785 C CA . ALA A 1 97 ? 8.961 -6.73 -5.199 1 93.62 97 ALA A CA 1
ATOM 786 C C . ALA A 1 97 ? 7.582 -7.309 -4.906 1 93.62 97 ALA A C 1
ATOM 788 O O . ALA A 1 97 ? 6.742 -7.414 -5.805 1 93.62 97 ALA A O 1
ATOM 789 N N . VAL A 1 98 ? 7.371 -7.602 -3.668 1 96 98 VAL A N 1
ATOM 790 C CA . VAL A 1 98 ? 6.086 -8.148 -3.246 1 96 98 VAL A CA 1
ATOM 791 C C . VAL A 1 98 ? 4.992 -7.098 -3.426 1 96 98 VAL A C 1
ATOM 793 O O . VAL A 1 98 ? 3.91 -7.398 -3.938 1 96 98 VAL A O 1
ATOM 796 N N . ARG A 1 99 ? 5.309 -5.914 -3.043 1 96.12 99 ARG A N 1
ATOM 797 C CA . ARG A 1 99 ? 4.359 -4.809 -3.164 1 96.12 99 ARG A CA 1
ATOM 798 C C . ARG A 1 99 ? 3.973 -4.578 -4.621 1 96.12 99 ARG A C 1
ATOM 800 O O . ARG A 1 99 ? 2.789 -4.465 -4.941 1 96.12 99 ARG A O 1
ATOM 807 N N . CYS A 1 100 ? 4.922 -4.566 -5.5 1 96.38 100 CYS A N 1
ATOM 808 C CA . CYS A 1 100 ? 4.66 -4.363 -6.922 1 96.38 100 CYS A CA 1
ATOM 809 C C . CYS A 1 100 ? 3.838 -5.512 -7.496 1 96.38 100 CYS A C 1
ATOM 811 O O . CYS A 1 100 ? 2.914 -5.289 -8.281 1 96.38 100 CYS A O 1
ATOM 813 N N . THR A 1 101 ? 4.199 -6.695 -7.082 1 97.19 101 THR A N 1
ATOM 814 C CA . THR A 1 101 ? 3.469 -7.871 -7.547 1 97.19 101 THR A CA 1
ATOM 815 C C . THR A 1 101 ? 2.008 -7.805 -7.109 1 97.19 101 THR A C 1
ATOM 817 O O . THR A 1 101 ? 1.104 -8.086 -7.898 1 97.19 101 THR A O 1
ATOM 820 N N . ALA A 1 102 ? 1.809 -7.41 -5.887 1 97.88 102 ALA A N 1
ATOM 821 C CA . ALA A 1 102 ? 0.455 -7.32 -5.344 1 97.88 102 ALA A CA 1
ATOM 822 C C . ALA A 1 102 ? -0.361 -6.262 -6.082 1 97.88 102 ALA A C 1
ATOM 824 O O . ALA A 1 102 ? -1.521 -6.492 -6.43 1 97.88 102 ALA A O 1
ATOM 825 N N . ILE A 1 103 ? 0.238 -5.133 -6.328 1 97.44 103 ILE A N 1
ATOM 826 C CA . ILE A 1 103 ? -0.456 -4.055 -7.023 1 97.44 103 ILE A CA 1
ATOM 827 C C . ILE A 1 103 ? -0.802 -4.496 -8.445 1 97.44 103 ILE A C 1
ATOM 829 O O . ILE A 1 103 ? -1.919 -4.273 -8.914 1 97.44 103 ILE A O 1
ATOM 833 N N . ALA A 1 104 ? 0.158 -5.137 -9.117 1 97.44 104 ALA A N 1
ATOM 834 C CA . ALA A 1 104 ? -0.097 -5.652 -10.453 1 97.44 104 ALA A CA 1
ATOM 835 C C . ALA A 1 104 ? -1.244 -6.66 -10.445 1 97.44 104 ALA A C 1
ATOM 837 O O . ALA A 1 104 ? -2.111 -6.629 -11.32 1 97.44 104 ALA A O 1
ATOM 838 N N . ALA A 1 105 ? -1.23 -7.52 -9.477 1 98.12 105 ALA A N 1
ATOM 839 C CA . ALA A 1 105 ? -2.27 -8.531 -9.344 1 98.12 105 ALA A CA 1
ATOM 840 C C . ALA A 1 105 ? -3.641 -7.895 -9.141 1 98.12 105 ALA A C 1
ATOM 842 O O . ALA A 1 105 ? -4.617 -8.281 -9.789 1 98.12 105 ALA A O 1
ATOM 843 N N . ILE A 1 106 ? -3.705 -6.93 -8.258 1 97.69 106 ILE A N 1
ATOM 844 C CA . ILE A 1 106 ? -4.961 -6.242 -7.969 1 97.69 106 ILE A CA 1
ATOM 845 C C . ILE A 1 106 ? -5.465 -5.539 -9.227 1 97.69 106 ILE A C 1
ATOM 847 O O . ILE A 1 106 ? -6.668 -5.535 -9.5 1 97.69 106 ILE A O 1
ATOM 851 N N . ARG A 1 107 ? -4.539 -5 -9.961 1 96.62 107 ARG A N 1
ATOM 852 C CA . ARG A 1 107 ? -4.926 -4.348 -11.211 1 96.62 107 ARG A CA 1
ATOM 853 C C . ARG A 1 107 ? -5.562 -5.344 -12.172 1 96.62 107 ARG A C 1
ATOM 855 O O . ARG A 1 107 ? -6.625 -5.078 -12.734 1 96.62 107 ARG A O 1
ATOM 862 N N . LEU A 1 108 ? -4.93 -6.438 -12.367 1 96.56 108 LEU A N 1
ATOM 863 C CA . LEU A 1 108 ? -5.43 -7.465 -13.273 1 96.56 108 LEU A CA 1
ATOM 864 C C . LEU A 1 108 ? -6.785 -7.98 -12.812 1 96.56 108 LEU A C 1
ATOM 866 O O . LEU A 1 108 ? -7.711 -8.109 -13.617 1 96.56 108 LEU A O 1
ATOM 870 N N . LEU A 1 109 ? -6.93 -8.273 -11.539 1 96.56 109 LEU A N 1
ATOM 871 C CA . LEU A 1 109 ? -8.156 -8.836 -10.992 1 96.56 109 LEU A CA 1
ATOM 872 C C . LEU A 1 109 ? -9.289 -7.816 -11.031 1 96.56 109 LEU A C 1
ATOM 874 O O . LEU A 1 109 ? -10.438 -8.164 -11.32 1 96.56 109 LEU A O 1
ATOM 878 N N . TYR A 1 110 ? -8.938 -6.586 -10.734 1 95.5 110 TYR A N 1
ATOM 879 C CA . TYR A 1 110 ? -9.938 -5.527 -10.789 1 95.5 110 TYR A CA 1
ATOM 880 C C . TYR A 1 110 ? -10.5 -5.379 -12.195 1 95.5 110 TYR A C 1
ATOM 882 O O . TYR A 1 110 ? -11.719 -5.254 -12.375 1 95.5 110 TYR A O 1
ATOM 890 N N . ASP A 1 111 ? -9.656 -5.414 -13.148 1 93.69 111 ASP A N 1
ATOM 891 C CA . ASP A 1 111 ? -10.07 -5.281 -14.547 1 93.69 111 ASP A CA 1
ATOM 892 C C . ASP A 1 111 ? -10.969 -6.441 -14.961 1 93.69 111 ASP A C 1
ATOM 894 O O . ASP A 1 111 ? -11.844 -6.277 -15.812 1 93.69 111 ASP A O 1
ATOM 898 N N . ALA A 1 112 ? -10.773 -7.559 -14.391 1 93.31 112 ALA A N 1
ATOM 899 C CA . ALA A 1 112 ? -11.516 -8.766 -14.75 1 93.31 112 ALA A CA 1
ATOM 900 C C . ALA A 1 112 ? -12.844 -8.836 -14 1 93.31 112 ALA A C 1
ATOM 902 O O . ALA A 1 112 ? -13.703 -9.664 -14.328 1 93.31 112 ALA A O 1
ATOM 903 N N . MET A 1 113 ? -13.086 -8.008 -12.992 1 92.44 113 MET A N 1
ATOM 904 C CA . MET A 1 113 ? -14.289 -8.023 -12.172 1 92.44 113 MET A CA 1
ATOM 905 C C . MET A 1 113 ? -15.492 -7.508 -12.945 1 92.44 113 MET A C 1
ATOM 907 O O . MET A 1 113 ? -15.344 -6.672 -13.844 1 92.44 113 MET A O 1
ATOM 911 N N . ASN A 1 114 ? -16.625 -8.031 -12.602 1 91.5 114 ASN A N 1
ATOM 912 C CA . ASN A 1 114 ? -17.844 -7.496 -13.18 1 91.5 114 ASN A CA 1
ATOM 913 C C . ASN A 1 114 ? -18.188 -6.129 -12.602 1 91.5 114 ASN A C 1
ATOM 915 O O . ASN A 1 114 ? -17.609 -5.707 -11.602 1 91.5 114 ASN A O 1
ATOM 919 N N . SER A 1 115 ? -19.109 -5.473 -13.18 1 91.31 115 SER A N 1
ATOM 920 C CA . SER A 1 115 ? -19.453 -4.098 -12.828 1 91.31 115 SER A CA 1
ATOM 921 C C . SER A 1 115 ? -19.969 -4 -11.398 1 91.31 115 SER A C 1
ATOM 923 O O . SER A 1 115 ? -19.656 -3.051 -10.68 1 91.31 115 SER A O 1
ATOM 925 N N . GLU A 1 116 ? -20.75 -4.957 -11.008 1 91.12 116 GLU A N 1
ATOM 926 C CA . GLU A 1 116 ? -21.312 -4.953 -9.664 1 91.12 116 GLU A CA 1
ATOM 927 C C . GLU A 1 116 ? -20.219 -5.066 -8.602 1 91.12 116 GLU A C 1
ATOM 929 O O . GLU A 1 116 ? -20.234 -4.328 -7.617 1 91.12 116 GLU A O 1
ATOM 934 N N . ASP A 1 117 ? -19.281 -5.969 -8.844 1 90.62 117 ASP A N 1
ATOM 935 C CA . ASP A 1 117 ? -18.172 -6.164 -7.91 1 90.62 117 ASP A CA 1
ATOM 936 C C . ASP A 1 117 ? -17.25 -4.945 -7.891 1 90.62 117 ASP A C 1
ATOM 938 O O . ASP A 1 117 ? -16.734 -4.57 -6.836 1 90.62 117 ASP A O 1
ATOM 942 N N . LYS A 1 118 ? -17.062 -4.285 -9 1 91 118 LYS A N 1
ATOM 943 C CA . LYS A 1 118 ? -16.234 -3.078 -9.078 1 91 118 LYS A CA 1
ATOM 944 C C . LYS A 1 118 ? -16.828 -1.958 -8.227 1 91 118 LYS A C 1
ATOM 946 O O . LYS A 1 118 ? -16.094 -1.223 -7.562 1 91 118 LYS A O 1
ATOM 951 N N . GLU A 1 119 ? -18.078 -1.862 -8.258 1 88 119 GLU A N 1
ATOM 952 C CA . GLU A 1 119 ? -18.75 -0.836 -7.465 1 88 119 GLU A CA 1
ATOM 953 C C . GLU A 1 119 ? -18.578 -1.1 -5.969 1 88 119 GLU A C 1
ATOM 955 O O . GLU A 1 119 ? -18.359 -0.169 -5.191 1 88 119 GLU A O 1
ATOM 960 N N . ARG A 1 120 ? -18.672 -2.369 -5.664 1 85.56 120 ARG A N 1
ATOM 961 C CA . ARG A 1 120 ? -18.531 -2.758 -4.266 1 85.56 120 ARG A CA 1
ATOM 962 C C . ARG A 1 120 ? -17.094 -2.537 -3.775 1 85.56 120 ARG A C 1
ATOM 964 O O . ARG A 1 120 ? -16.875 -2.275 -2.592 1 85.56 120 ARG A O 1
ATOM 971 N N . CYS A 1 121 ? -16.141 -2.639 -4.645 1 86.5 121 CYS A N 1
ATOM 972 C CA . CYS A 1 121 ? -14.734 -2.494 -4.312 1 86.5 121 CYS A CA 1
ATOM 973 C C . CYS A 1 121 ? -14.172 -1.19 -4.867 1 86.5 121 CYS A C 1
ATOM 975 O O . CYS A 1 121 ? -13.062 -1.166 -5.406 1 86.5 121 CYS A O 1
ATOM 977 N N . HIS A 1 122 ? -14.93 -0.116 -4.75 1 86.62 122 HIS A N 1
ATOM 978 C CA . HIS A 1 122 ? -14.562 1.146 -5.383 1 86.62 122 HIS A CA 1
ATOM 979 C C . HIS A 1 122 ? -13.242 1.677 -4.832 1 86.62 122 HIS A C 1
ATOM 981 O O . HIS A 1 122 ? -12.5 2.357 -5.539 1 86.62 122 HIS A O 1
ATOM 987 N N . LEU A 1 123 ? -12.938 1.326 -3.641 1 90.38 123 LEU A N 1
ATOM 988 C CA . LEU A 1 123 ? -11.688 1.762 -3.023 1 90.38 123 LEU A CA 1
ATOM 989 C C . LEU A 1 123 ? -10.484 1.159 -3.744 1 90.38 123 LEU A C 1
ATOM 991 O O . LEU A 1 123 ? -9.414 1.771 -3.795 1 90.38 123 LEU A O 1
ATOM 995 N N . ILE A 1 124 ? -10.664 -0.016 -4.328 1 92.44 124 ILE A N 1
ATOM 996 C CA . ILE A 1 124 ? -9.602 -0.691 -5.059 1 92.44 124 ILE A CA 1
ATOM 997 C C . ILE A 1 124 ? -9.234 0.122 -6.297 1 92.44 124 ILE A C 1
ATOM 999 O O . ILE A 1 124 ? -8.062 0.183 -6.68 1 92.44 124 ILE A O 1
ATOM 1003 N N . ALA A 1 125 ? -10.234 0.737 -6.871 1 92.06 125 ALA A N 1
ATOM 1004 C CA . ALA A 1 125 ? -9.992 1.572 -8.039 1 92.06 125 ALA A CA 1
ATOM 1005 C C . ALA A 1 125 ? -8.992 2.684 -7.723 1 92.06 125 ALA A C 1
ATOM 1007 O O . ALA A 1 125 ? -8.156 3.035 -8.562 1 92.06 125 ALA A O 1
ATOM 1008 N N . LYS A 1 126 ? -9.031 3.178 -6.516 1 91.5 126 LYS A N 1
ATOM 1009 C CA . LYS A 1 126 ? -8.133 4.246 -6.094 1 91.5 126 LYS A CA 1
ATOM 1010 C C . LYS A 1 126 ? -6.691 3.746 -6.012 1 91.5 126 LYS A C 1
ATOM 1012 O O . LYS A 1 126 ? -5.754 4.488 -6.312 1 91.5 126 LYS A O 1
ATOM 1017 N N . ILE A 1 127 ? -6.555 2.521 -5.676 1 93 127 ILE A N 1
ATOM 1018 C CA . ILE A 1 127 ? -5.234 1.913 -5.566 1 93 127 ILE A CA 1
ATOM 1019 C C . ILE A 1 127 ? -4.691 1.602 -6.957 1 93 127 ILE A C 1
ATOM 1021 O O . ILE A 1 127 ? -3.541 1.924 -7.27 1 93 127 ILE A O 1
ATOM 1025 N N . VAL A 1 128 ? -5.543 1.052 -7.77 1 91.5 128 VAL A N 1
ATOM 1026 C CA . VAL A 1 128 ? -5.152 0.611 -9.102 1 91.5 128 VAL A CA 1
ATOM 1027 C C . VAL A 1 128 ? -4.805 1.821 -9.969 1 91.5 128 VAL A C 1
ATOM 1029 O O . VAL A 1 128 ? -3.889 1.761 -10.789 1 91.5 128 VAL A O 1
ATOM 1032 N N . LYS A 1 129 ? -5.383 2.936 -9.734 1 88.25 129 LYS A N 1
ATOM 1033 C CA . LYS A 1 129 ? -5.211 4.117 -10.578 1 88.25 129 LYS A CA 1
ATOM 1034 C C . LYS A 1 129 ? -4.25 5.113 -9.93 1 88.25 129 LYS A C 1
ATOM 1036 O O . LYS A 1 129 ? -4.043 6.211 -10.453 1 88.25 129 LYS A O 1
ATOM 1041 N N . PHE A 1 130 ? -3.684 4.711 -8.898 1 89.94 130 PHE A N 1
ATOM 1042 C CA . PHE A 1 130 ? -2.828 5.621 -8.141 1 89.94 130 PHE A CA 1
ATOM 1043 C C . PHE A 1 130 ? -1.599 6.004 -8.961 1 89.94 130 PHE A C 1
ATOM 1045 O O . PHE A 1 130 ? -0.861 5.137 -9.43 1 89.94 130 PHE A O 1
ATOM 1052 N N . ASP A 1 131 ? -1.434 7.246 -9.133 1 81.31 131 ASP A N 1
ATOM 1053 C CA . ASP A 1 131 ? -0.282 7.785 -9.844 1 81.31 131 ASP A CA 1
ATOM 1054 C C . ASP A 1 131 ? 0.301 8.992 -9.117 1 81.31 131 ASP A C 1
ATOM 1056 O O . ASP A 1 131 ? 0.907 9.867 -9.734 1 81.31 131 ASP A O 1
ATOM 1060 N N . GLY A 1 132 ? 0.122 9.102 -7.895 1 76.94 132 GLY A N 1
ATOM 1061 C CA . GLY A 1 132 ? 0.5 10.266 -7.113 1 76.94 132 GLY A CA 1
ATOM 1062 C C . GLY A 1 132 ? 2.002 10.406 -6.938 1 76.94 132 GLY A C 1
ATOM 1063 O O . GLY A 1 132 ? 2.506 11.508 -6.715 1 76.94 132 GLY A O 1
ATOM 1064 N N . GLU A 1 133 ? 2.643 9.281 -6.984 1 81.62 133 GLU A N 1
ATOM 1065 C CA . GLU A 1 133 ? 4.098 9.352 -6.879 1 81.62 133 GLU A CA 1
ATOM 1066 C C . GLU A 1 133 ? 4.738 9.562 -8.25 1 81.62 133 GLU A C 1
ATOM 1068 O O . GLU A 1 133 ? 4.285 9 -9.242 1 81.62 133 GLU A O 1
ATOM 1073 N N . PRO A 1 134 ? 5.637 10.57 -8.18 1 74.81 134 PRO A N 1
ATOM 1074 C CA . PRO A 1 134 ? 6.344 10.711 -9.453 1 74.81 134 PRO A CA 1
ATOM 1075 C C . PRO A 1 134 ? 6.809 9.375 -10.023 1 74.81 134 PRO A C 1
ATOM 1077 O O . PRO A 1 134 ? 7.176 8.469 -9.266 1 74.81 134 PRO A O 1
ATOM 1080 N N . SER A 1 135 ? 6.5 9.273 -11.344 1 64.5 135 SER A N 1
ATOM 1081 C CA . SER A 1 135 ? 6.785 8.023 -12.031 1 64.5 135 SER A CA 1
ATOM 1082 C C . SER A 1 135 ? 8.188 7.52 -11.703 1 64.5 135 SER A C 1
ATOM 1084 O O . SER A 1 135 ? 9.156 8.273 -11.797 1 64.5 135 SER A O 1
ATOM 1086 N N . GLY A 1 136 ? 8.258 6.555 -11.047 1 72.44 136 GLY A N 1
ATOM 1087 C CA . GLY A 1 136 ? 9.531 5.91 -10.758 1 72.44 136 GLY A CA 1
ATOM 1088 C C . GLY A 1 136 ? 9.609 4.484 -11.273 1 72.44 136 GLY A C 1
ATOM 1089 O O . GLY A 1 136 ? 8.922 4.125 -12.227 1 72.44 136 GLY A O 1
ATOM 1090 N N . ASN A 1 137 ? 10.484 3.695 -10.945 1 83.88 137 ASN A N 1
ATOM 1091 C CA . ASN A 1 137 ? 10.773 2.314 -11.312 1 83.88 137 ASN A CA 1
ATOM 1092 C C . ASN A 1 137 ? 9.609 1.386 -10.969 1 83.88 137 ASN A C 1
ATOM 1094 O O . ASN A 1 137 ? 9.336 0.433 -11.695 1 83.88 137 ASN A O 1
ATOM 1098 N N . SER A 1 138 ? 8.82 1.768 -10.047 1 89.19 138 SER A N 1
ATOM 1099 C CA . SER A 1 138 ? 7.734 0.907 -9.594 1 89.19 138 SER A CA 1
ATOM 1100 C C . SER A 1 138 ? 6.645 0.792 -10.648 1 89.19 138 SER A C 1
ATOM 1102 O O . SER A 1 138 ? 6.168 -0.307 -10.945 1 89.19 138 SER A O 1
ATOM 1104 N N . GLN A 1 139 ? 6.312 1.876 -11.219 1 89.56 139 GLN A N 1
ATOM 1105 C CA . GLN A 1 139 ? 5.262 1.857 -12.234 1 89.56 139 GLN A CA 1
ATOM 1106 C C . GLN A 1 139 ? 5.672 1.014 -13.438 1 89.56 139 GLN A C 1
ATOM 1108 O O . GLN A 1 139 ? 4.848 0.288 -14 1 89.56 139 GLN A O 1
ATOM 1113 N N . ARG A 1 140 ? 6.871 1.113 -13.75 1 91.81 140 ARG A N 1
ATOM 1114 C CA . ARG A 1 140 ? 7.379 0.314 -14.859 1 91.81 140 ARG A CA 1
ATOM 1115 C C . ARG A 1 140 ? 7.324 -1.175 -14.531 1 91.81 140 ARG A C 1
ATOM 1117 O O . ARG A 1 140 ? 6.926 -1.986 -15.367 1 91.81 140 ARG A O 1
ATOM 1124 N N . ILE A 1 141 ? 7.699 -1.506 -13.352 1 91.81 141 ILE A N 1
ATOM 1125 C CA . ILE A 1 141 ? 7.695 -2.9 -12.922 1 91.81 141 ILE A CA 1
ATOM 1126 C C . ILE A 1 141 ? 6.266 -3.436 -12.93 1 91.81 141 ILE A C 1
ATOM 1128 O O . ILE A 1 141 ? 6.004 -4.527 -13.453 1 91.81 141 ILE A O 1
ATOM 1132 N N . ILE A 1 142 ? 5.395 -2.684 -12.453 1 94.25 142 ILE A N 1
ATOM 1133 C CA . ILE A 1 142 ? 3.99 -3.074 -12.391 1 94.25 142 ILE A CA 1
ATOM 1134 C C . ILE A 1 142 ? 3.438 -3.246 -13.805 1 94.25 142 ILE A C 1
ATOM 1136 O O . ILE A 1 142 ? 2.793 -4.254 -14.109 1 94.25 142 ILE A O 1
ATOM 1140 N N . ASP A 1 143 ? 3.744 -2.295 -14.656 1 93.75 143 ASP A N 1
ATOM 1141 C CA . ASP A 1 143 ? 3.287 -2.371 -16.047 1 93.75 143 ASP A CA 1
ATOM 1142 C C . ASP A 1 143 ? 3.857 -3.604 -16.734 1 93.75 143 ASP A C 1
ATOM 1144 O O . ASP A 1 143 ? 3.154 -4.273 -17.5 1 93.75 143 ASP A O 1
ATOM 1148 N N . ASN A 1 144 ? 5.094 -3.855 -16.469 1 93.5 144 ASN A N 1
ATOM 1149 C CA . ASN A 1 144 ? 5.742 -5.023 -17.047 1 93.5 144 ASN A CA 1
ATOM 1150 C C . ASN A 1 144 ? 5.094 -6.32 -16.578 1 93.5 144 ASN A C 1
ATOM 1152 O O . ASN A 1 144 ? 4.906 -7.254 -17.359 1 93.5 144 ASN A O 1
ATOM 1156 N N . LEU A 1 145 ? 4.773 -6.363 -15.352 1 93.62 145 LEU A N 1
ATOM 1157 C CA . LEU A 1 145 ? 4.121 -7.547 -14.805 1 93.62 145 LEU A CA 1
ATOM 1158 C C . LEU A 1 145 ? 2.75 -7.758 -15.438 1 93.62 145 LEU A C 1
ATOM 1160 O O . LEU A 1 145 ? 2.41 -8.875 -15.836 1 93.62 145 LEU A O 1
ATOM 1164 N N . VAL A 1 146 ? 2.053 -6.75 -15.578 1 94.19 146 VAL A N 1
ATOM 1165 C CA . VAL A 1 146 ? 0.706 -6.809 -16.125 1 94.19 146 VAL A CA 1
ATOM 1166 C C . VAL A 1 146 ? 0.769 -7.246 -17.594 1 94.19 146 VAL A C 1
ATOM 1168 O O . VAL A 1 146 ? -0.101 -7.984 -18.062 1 94.19 146 VAL A O 1
ATOM 1171 N N . ALA A 1 147 ? 1.81 -6.852 -18.219 1 92.94 147 ALA A N 1
ATOM 1172 C CA . ALA A 1 147 ? 1.962 -7.148 -19.641 1 92.94 147 ALA A CA 1
ATOM 1173 C C . ALA A 1 147 ? 2.627 -8.508 -19.844 1 92.94 147 ALA A C 1
ATOM 1175 O O . ALA A 1 147 ? 2.598 -9.055 -20.953 1 92.94 147 ALA A O 1
ATOM 1176 N N . ASP A 1 148 ? 3.27 -9.008 -18.812 1 90 148 ASP A N 1
ATOM 1177 C CA . ASP A 1 148 ? 4.008 -10.258 -18.891 1 90 148 ASP A CA 1
ATOM 1178 C C . ASP A 1 148 ? 3.074 -11.43 -19.188 1 90 148 ASP A C 1
ATOM 1180 O O . ASP A 1 148 ? 1.977 -11.516 -18.641 1 90 148 ASP A O 1
ATOM 1184 N N . PHE A 1 149 ? 3.459 -12.32 -20 1 85.69 149 PHE A N 1
ATOM 1185 C CA . PHE A 1 149 ? 2.604 -13.422 -20.406 1 85.69 149 PHE A CA 1
ATOM 1186 C C . PHE A 1 149 ? 2.262 -14.32 -19.219 1 85.69 149 PHE A C 1
ATOM 1188 O O . PHE A 1 149 ? 1.104 -14.703 -19.047 1 85.69 149 PHE A O 1
ATOM 1195 N N . TYR A 1 150 ? 3.258 -14.68 -18.484 1 84.19 150 TYR A N 1
ATOM 1196 C CA . TYR A 1 150 ? 3.029 -15.609 -17.375 1 84.19 150 TYR A CA 1
ATOM 1197 C C . TYR A 1 150 ? 2.148 -14.977 -16.312 1 84.19 150 TYR A C 1
ATOM 1199 O O . TYR A 1 150 ? 1.122 -15.539 -15.922 1 84.19 150 TYR A O 1
ATOM 1207 N N . PHE A 1 151 ? 2.463 -13.82 -15.906 1 90.31 151 PHE A N 1
ATOM 1208 C CA . PHE A 1 151 ? 1.76 -13.172 -14.805 1 90.31 151 PHE A CA 1
ATOM 1209 C C . PHE A 1 151 ? 0.424 -12.609 -15.281 1 90.31 151 PHE A C 1
ATOM 1211 O O . PHE A 1 151 ? -0.596 -12.773 -14.609 1 90.31 151 PHE A O 1
ATOM 1218 N N . GLY A 1 152 ? 0.428 -12.125 -16.422 1 90.75 152 GLY A N 1
ATOM 1219 C CA . GLY A 1 152 ? -0.733 -11.352 -16.828 1 90.75 152 GLY A CA 1
ATOM 1220 C C . GLY A 1 152 ? -1.668 -12.125 -17.75 1 90.75 152 GLY A C 1
ATOM 1221 O O . GLY A 1 152 ? -2.854 -11.797 -17.844 1 90.75 152 GLY A O 1
ATOM 1222 N N . HIS A 1 153 ? -1.157 -13.188 -18.422 1 88.44 153 HIS A N 1
ATOM 1223 C CA . HIS A 1 153 ? -1.999 -13.695 -19.5 1 88.44 153 HIS A CA 1
ATOM 1224 C C . HIS A 1 153 ? -2.086 -15.219 -19.469 1 88.44 153 HIS A C 1
ATOM 1226 O O . HIS A 1 153 ? -3.031 -15.805 -20 1 88.44 153 HIS A O 1
ATOM 1232 N N . LEU A 1 154 ? -1.172 -15.875 -18.859 1 86.75 154 LEU A N 1
ATOM 1233 C CA . LEU A 1 154 ? -1.146 -17.328 -18.875 1 86.75 154 LEU A CA 1
ATOM 1234 C C . LEU A 1 154 ? -2.404 -17.906 -18.234 1 86.75 154 LEU A C 1
ATOM 1236 O O . LEU A 1 154 ? -2.703 -17.609 -17.078 1 86.75 154 LEU A O 1
ATOM 1240 N N . HIS A 1 155 ? -3.135 -18.625 -19.016 1 87.94 155 HIS A N 1
ATOM 1241 C CA . HIS A 1 155 ? -4.25 -19.391 -18.469 1 87.94 155 HIS A CA 1
ATOM 1242 C C . HIS A 1 155 ? -3.807 -20.781 -18.016 1 87.94 155 HIS A C 1
ATOM 1244 O O . HIS A 1 155 ? -3.275 -21.547 -18.812 1 87.94 155 HIS A O 1
ATOM 1250 N N . PRO A 1 156 ? -4.031 -21.078 -16.766 1 84.75 156 PRO A N 1
ATOM 1251 C CA . PRO A 1 156 ? -3.441 -22.297 -16.219 1 84.75 156 PRO A CA 1
ATOM 1252 C C . PRO A 1 156 ? -4.023 -23.562 -16.828 1 84.75 156 PRO A C 1
ATOM 1254 O O . PRO A 1 156 ? -3.393 -24.625 -16.797 1 84.75 156 PRO A O 1
ATOM 1257 N N . VAL A 1 157 ? -5.195 -23.469 -17.375 1 81.88 157 VAL A N 1
ATOM 1258 C CA . VAL A 1 157 ? -5.848 -24.656 -17.938 1 81.88 157 VAL A CA 1
ATOM 1259 C C . VAL A 1 157 ? -5.766 -24.609 -19.453 1 81.88 157 VAL A C 1
ATOM 1261 O O . VAL A 1 157 ? -5.387 -25.609 -20.094 1 81.88 157 VAL A O 1
ATOM 1264 N N . LYS A 1 158 ? -6.004 -23.5 -20.094 1 82 158 LYS A N 1
ATOM 1265 C CA . LYS A 1 158 ? -6.094 -23.391 -21.547 1 82 158 LYS A CA 1
ATOM 1266 C C . LYS A 1 158 ? -4.711 -23.438 -22.203 1 82 158 LYS A C 1
ATOM 1268 O O . LYS A 1 158 ? -4.566 -23.906 -23.328 1 82 158 LYS A O 1
ATOM 1273 N N . HIS A 1 159 ? -3.729 -22.922 -21.547 1 74.56 159 HIS A N 1
ATOM 1274 C CA . HIS A 1 159 ? -2.375 -22.891 -22.094 1 74.56 159 HIS A CA 1
ATOM 1275 C C . HIS A 1 159 ? -1.555 -24.078 -21.594 1 74.56 159 HIS A C 1
ATOM 1277 O O . HIS A 1 159 ? -0.323 -24.047 -21.625 1 74.56 159 HIS A O 1
ATOM 1283 N N . PHE A 1 160 ? -2.352 -25.031 -21.031 1 66.25 160 PHE A N 1
ATOM 1284 C CA . PHE A 1 160 ? -1.686 -26.203 -20.484 1 66.25 160 PHE A CA 1
ATOM 1285 C C . PHE A 1 160 ? -1.228 -27.141 -21.594 1 66.25 160 PHE A C 1
ATOM 1287 O O . PHE A 1 160 ? -2.004 -27.969 -22.078 1 66.25 160 PHE A O 1
ATOM 1294 N N . ASP A 1 161 ? -0.105 -26.812 -22.141 1 65.44 161 ASP A N 1
ATOM 1295 C CA . ASP A 1 161 ? 0.521 -27.719 -23.094 1 65.44 161 ASP A CA 1
ATOM 1296 C C . ASP A 1 161 ? 2.039 -27.734 -22.922 1 65.44 161 ASP A C 1
ATOM 1298 O O . ASP A 1 161 ? 2.604 -26.859 -22.266 1 65.44 161 ASP A O 1
ATOM 1302 N N . MET A 1 162 ? 2.57 -28.891 -23.141 1 60.31 162 MET A N 1
ATOM 1303 C CA . MET A 1 162 ? 3.992 -29.156 -22.938 1 60.31 162 MET A CA 1
ATOM 1304 C C . MET A 1 162 ? 4.848 -28.031 -23.5 1 60.31 162 MET A C 1
ATOM 1306 O O . MET A 1 162 ? 5.871 -27.672 -22.922 1 60.31 162 MET A O 1
ATOM 1310 N N . GLN A 1 163 ? 4.398 -27.484 -24.547 1 61.06 163 GLN A N 1
ATOM 1311 C CA . GLN A 1 163 ? 5.133 -26.391 -25.172 1 61.06 163 GLN A CA 1
ATOM 1312 C C . GLN A 1 163 ? 5.203 -25.172 -24.25 1 61.06 163 GLN A C 1
ATOM 1314 O O . GLN A 1 163 ? 6.258 -24.547 -24.109 1 61.06 163 GLN A O 1
ATOM 1319 N N . THR A 1 164 ? 4.098 -24.922 -23.609 1 61.78 164 THR A N 1
ATOM 1320 C CA . THR A 1 164 ? 4.07 -23.781 -22.703 1 61.78 164 THR A CA 1
ATOM 1321 C C . THR A 1 164 ? 4.992 -24.016 -21.516 1 61.78 164 THR A C 1
ATOM 1323 O O . THR A 1 164 ? 5.777 -23.141 -21.141 1 61.78 164 THR A O 1
ATOM 1326 N N . ILE A 1 165 ? 5.02 -25.125 -21.016 1 64.38 165 ILE A N 1
ATOM 1327 C CA . ILE A 1 165 ? 5.75 -25.469 -19.797 1 64.38 165 ILE A CA 1
ATOM 1328 C C . ILE A 1 165 ? 7.242 -25.562 -20.109 1 64.38 165 ILE A C 1
ATOM 1330 O O . ILE A 1 165 ? 8.07 -25.094 -19.312 1 64.38 165 ILE A O 1
ATOM 1334 N N . PHE A 1 166 ? 7.539 -26.109 -21.266 1 62.41 166 PHE A N 1
ATOM 1335 C CA . PHE A 1 166 ? 8.938 -26.469 -21.484 1 62.41 166 PHE A CA 1
ATOM 1336 C C . PHE A 1 166 ? 9.617 -25.453 -22.391 1 62.41 166 PHE A C 1
ATOM 1338 O O . PHE A 1 166 ? 10.852 -25.391 -22.453 1 62.41 166 PHE A O 1
ATOM 1345 N N . VAL A 1 167 ? 8.805 -24.719 -23 1 62.19 167 VAL A N 1
ATOM 1346 C CA . VAL A 1 167 ? 9.414 -23.812 -23.969 1 62.19 167 VAL A CA 1
ATOM 1347 C C . VAL A 1 167 ? 9.07 -22.375 -23.594 1 62.19 167 VAL A C 1
ATOM 1349 O O . VAL A 1 167 ? 9.969 -21.547 -23.375 1 62.19 167 VAL A O 1
ATOM 1352 N N . VAL A 1 168 ? 7.836 -22.219 -23.5 1 62.28 168 VAL A N 1
ATOM 1353 C CA . VAL A 1 168 ? 7.375 -20.844 -23.344 1 62.28 168 VAL A CA 1
ATOM 1354 C C . VAL A 1 168 ? 7.809 -20.297 -21.984 1 62.28 168 VAL A C 1
ATOM 1356 O O . VAL A 1 168 ? 8.414 -19.219 -21.906 1 62.28 168 VAL A O 1
ATOM 1359 N N . LEU A 1 169 ? 7.688 -20.984 -20.953 1 67.56 169 LEU A N 1
ATOM 1360 C CA . LEU A 1 169 ? 7.969 -20.516 -19.594 1 67.56 169 LEU A CA 1
ATOM 1361 C C . LEU A 1 169 ? 9.469 -20.312 -19.391 1 67.56 169 LEU A C 1
ATOM 1363 O O . LEU A 1 169 ? 9.898 -19.25 -18.938 1 67.56 169 LEU A O 1
ATOM 1367 N N . PRO A 1 170 ? 10.289 -21.141 -19.859 1 60.19 170 PRO A N 1
ATOM 1368 C CA . PRO A 1 170 ? 11.734 -20.938 -19.703 1 60.19 170 PRO A CA 1
ATOM 1369 C C . PRO A 1 170 ? 12.258 -19.797 -20.594 1 60.19 170 PRO A C 1
ATOM 1371 O O . PRO A 1 170 ? 13.195 -19.094 -20.203 1 60.19 170 PRO A O 1
ATOM 1374 N N . SER A 1 171 ? 11.719 -19.703 -21.734 1 61.81 171 SER A N 1
ATOM 1375 C CA . SER A 1 171 ? 12.18 -18.688 -22.656 1 61.81 171 SER A CA 1
ATOM 1376 C C . SER A 1 171 ? 11.852 -17.281 -22.141 1 61.81 171 SER A C 1
ATOM 1378 O O . SER A 1 171 ? 12.57 -16.328 -22.422 1 61.81 171 SER A O 1
ATOM 1380 N N . LYS A 1 172 ? 10.859 -17.188 -21.594 1 57.34 172 LYS A N 1
ATOM 1381 C CA . LYS A 1 172 ? 10.383 -15.891 -21.125 1 57.34 172 LYS A CA 1
ATOM 1382 C C . LYS A 1 172 ? 11.016 -15.5 -19.797 1 57.34 172 LYS A C 1
ATOM 1384 O O . LYS A 1 172 ? 10.922 -14.352 -19.359 1 57.34 172 LYS A O 1
ATOM 1389 N N . THR A 1 173 ? 11.625 -16.375 -19.125 1 55.41 173 THR A N 1
ATOM 1390 C CA . THR A 1 173 ? 12.281 -16.078 -17.859 1 55.41 173 THR A CA 1
ATOM 1391 C C . THR A 1 173 ? 13.789 -15.922 -18.047 1 55.41 173 THR A C 1
ATOM 1393 O O . THR A 1 173 ? 14.516 -15.656 -17.094 1 55.41 173 THR A O 1
ATOM 1396 N N . GLY A 1 174 ? 14.336 -15.688 -19.344 1 49.59 174 GLY A N 1
ATOM 1397 C CA . GLY A 1 174 ? 15.75 -15.516 -19.672 1 49.59 174 GLY A CA 1
ATOM 1398 C C . GLY A 1 174 ? 16.594 -16.734 -19.344 1 49.59 174 GLY A C 1
ATOM 1399 O O . GLY A 1 174 ? 17.797 -16.625 -19.109 1 49.59 174 GLY A O 1
ATOM 1400 N N . MET A 1 175 ? 16.172 -17.781 -19.109 1 48.03 175 MET A N 1
ATOM 1401 C CA . MET A 1 175 ? 16.953 -18.969 -18.766 1 48.03 175 MET A CA 1
ATOM 1402 C C . MET A 1 175 ? 17.859 -19.375 -19.906 1 48.03 175 MET A C 1
ATOM 1404 O O . MET A 1 175 ? 17.422 -19.438 -21.062 1 48.03 175 MET A O 1
ATOM 1408 N N . PRO A 1 176 ? 19.219 -19.062 -19.703 1 46.34 176 PRO A N 1
ATOM 1409 C CA . PRO A 1 176 ? 20.062 -19.734 -20.688 1 46.34 176 PRO A CA 1
ATOM 1410 C C . PRO A 1 176 ? 19.625 -21.172 -20.969 1 46.34 176 PRO A C 1
ATOM 1412 O O . PRO A 1 176 ? 19.109 -21.844 -20.078 1 46.34 176 PRO A O 1
ATOM 1415 N N . PRO A 1 177 ? 19.625 -21.484 -22.234 1 47.06 177 PRO A N 1
ATOM 1416 C CA . PRO A 1 177 ? 19.234 -22.828 -22.625 1 47.06 177 PRO A CA 1
ATOM 1417 C C . PRO A 1 177 ? 19.875 -23.906 -21.766 1 47.06 177 PRO A C 1
ATOM 1419 O O . PRO A 1 177 ? 19.281 -24.969 -21.547 1 47.06 177 PRO A O 1
ATOM 1422 N N . GLU A 1 178 ? 21.109 -23.625 -21.469 1 46.31 178 GLU A N 1
ATOM 1423 C CA . GLU A 1 178 ? 21.844 -24.562 -20.625 1 46.31 178 GLU A CA 1
ATOM 1424 C C . GLU A 1 178 ? 21.188 -24.719 -19.266 1 46.31 178 GLU A C 1
ATOM 1426 O O . GLU A 1 178 ? 21.438 -25.703 -18.547 1 46.31 178 GLU A O 1
ATOM 1431 N N . GLU A 1 179 ? 20.625 -23.766 -18.844 1 44.78 179 GLU A N 1
ATOM 1432 C CA . GLU A 1 179 ? 19.922 -23.766 -17.562 1 44.78 179 GLU A CA 1
ATOM 1433 C C . GLU A 1 179 ? 18.531 -24.359 -17.688 1 44.78 179 GLU A C 1
ATOM 1435 O O . GLU A 1 179 ? 17.75 -24.359 -16.734 1 44.78 179 GLU A O 1
ATOM 1440 N N . LEU A 1 180 ? 18.156 -24.609 -18.891 1 45.75 180 LEU A N 1
ATOM 1441 C CA . LEU A 1 180 ? 16.953 -25.422 -19.094 1 45.75 180 LEU A CA 1
ATOM 1442 C C . LEU A 1 180 ? 17 -26.688 -18.219 1 45.75 180 LEU A C 1
ATOM 1444 O O . LEU A 1 180 ? 18.094 -27.156 -17.875 1 45.75 180 LEU A O 1
ATOM 1448 N N . ILE A 1 181 ? 15.969 -26.859 -17.406 1 46 181 ILE A N 1
ATOM 1449 C CA . ILE A 1 181 ? 15.844 -27.953 -16.453 1 46 181 ILE A CA 1
ATOM 1450 C C . ILE A 1 181 ? 16.453 -29.234 -17.047 1 46 181 ILE A C 1
ATOM 1452 O O . ILE A 1 181 ? 16.078 -29.641 -18.141 1 46 181 ILE A O 1
ATOM 1456 N N . PRO A 1 182 ? 17.641 -29.594 -16.688 1 43.44 182 PRO A N 1
ATOM 1457 C CA . PRO A 1 182 ? 18.094 -30.906 -17.141 1 43.44 182 PRO A C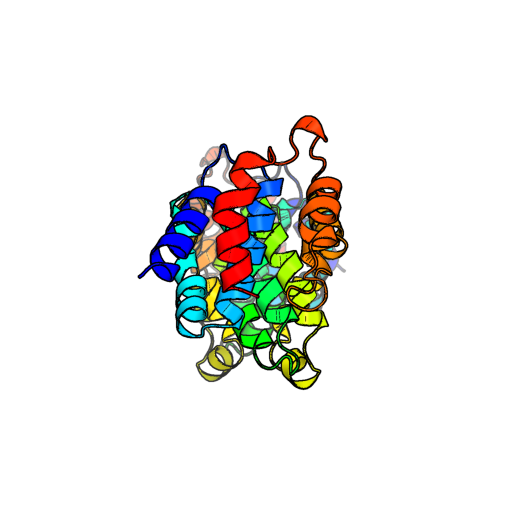A 1
ATOM 1458 C C . PRO A 1 182 ? 16.969 -31.938 -17.172 1 43.44 182 PRO A C 1
ATOM 1460 O O . PRO A 1 182 ? 16.016 -31.859 -16.391 1 43.44 182 PRO A O 1
ATOM 1463 N N . ASN A 1 183 ? 16.703 -32.594 -18.281 1 42.72 183 ASN A N 1
ATOM 1464 C CA . ASN A 1 183 ? 15.75 -33.625 -18.625 1 42.72 183 ASN A CA 1
ATOM 1465 C C . ASN A 1 183 ? 15.469 -34.562 -17.453 1 42.72 183 ASN A C 1
ATOM 1467 O O . ASN A 1 183 ? 14.352 -35.062 -17.297 1 42.72 183 ASN A O 1
ATOM 1471 N N . GLU A 1 184 ? 16.453 -34.875 -16.719 1 41.72 184 GLU A N 1
ATOM 1472 C CA . GLU A 1 184 ? 16.281 -35.969 -15.742 1 41.72 184 GLU A CA 1
ATOM 1473 C C . GLU A 1 184 ? 15.336 -35.531 -14.625 1 41.72 184 GLU A C 1
ATOM 1475 O O . GLU A 1 184 ? 14.539 -36.344 -14.141 1 41.72 184 GLU A O 1
ATOM 1480 N N . LEU A 1 185 ? 15.531 -34.5 -14.078 1 41.34 185 LEU A N 1
ATOM 1481 C CA . LEU A 1 185 ? 14.711 -34.125 -12.938 1 41.34 185 LEU A CA 1
ATOM 1482 C C . LEU A 1 185 ? 13.297 -33.75 -13.383 1 41.34 185 LEU A C 1
ATOM 1484 O O . LEU A 1 185 ? 12.336 -33.969 -12.656 1 41.34 185 LEU A O 1
ATOM 1488 N N . LEU A 1 186 ? 13.102 -33.156 -14.492 1 42.88 186 LEU A N 1
ATOM 1489 C CA . LEU A 1 186 ? 11.789 -32.875 -15.07 1 42.88 186 LEU A CA 1
ATOM 1490 C C . LEU A 1 186 ? 11.023 -34.188 -15.273 1 42.88 186 LEU A C 1
ATOM 1492 O O . LEU A 1 186 ? 9.797 -34.219 -15.125 1 42.88 186 LEU A O 1
ATOM 1496 N N . GLN A 1 187 ? 11.68 -35.188 -15.75 1 41.09 187 GLN A N 1
ATOM 1497 C CA . GLN A 1 187 ? 11.031 -36.406 -16.219 1 41.09 187 GLN A CA 1
ATOM 1498 C C . GLN A 1 187 ? 10.266 -37.125 -15.094 1 41.09 187 GLN A C 1
ATOM 1500 O O . GLN A 1 187 ? 9.141 -37.562 -15.289 1 41.09 187 GLN A O 1
ATOM 1505 N N . VAL A 1 188 ? 11.008 -37.469 -14.109 1 40.75 188 VAL A N 1
ATOM 1506 C CA . VAL A 1 188 ? 10.32 -38.406 -13.242 1 40.75 188 VAL A CA 1
ATOM 1507 C C . VAL A 1 188 ? 9.25 -37.688 -12.43 1 40.75 188 VAL A C 1
ATOM 1509 O O . VAL A 1 188 ? 8.109 -38.156 -12.344 1 40.75 188 VAL A O 1
ATOM 1512 N N . GLY A 1 189 ? 9.57 -36.719 -11.703 1 45.69 189 GLY A N 1
ATOM 1513 C CA . GLY A 1 189 ? 8.672 -36.156 -10.703 1 45.69 189 GLY A CA 1
ATOM 1514 C C . GLY A 1 189 ? 7.617 -35.25 -11.289 1 45.69 189 GLY A C 1
ATOM 1515 O O . GLY A 1 189 ? 6.449 -35.281 -10.906 1 45.69 189 GLY A O 1
ATOM 1516 N N . PHE A 1 190 ? 8.023 -34.375 -12.125 1 49.31 190 PHE A N 1
ATOM 1517 C CA . PHE A 1 190 ? 7.078 -33.469 -12.766 1 49.31 190 PHE A CA 1
ATOM 1518 C C . PHE A 1 190 ? 6.125 -34.219 -13.68 1 49.31 190 PHE A C 1
ATOM 1520 O O . PHE A 1 190 ? 4.93 -33.938 -13.719 1 49.31 190 PHE A O 1
ATOM 1527 N N . VAL A 1 191 ? 6.73 -35.188 -14.445 1 45.47 191 VAL A N 1
ATOM 1528 C CA . VAL A 1 191 ? 5.902 -36 -15.336 1 45.47 191 VAL A CA 1
ATOM 1529 C C . VAL A 1 191 ? 4.844 -36.75 -14.531 1 45.47 191 VAL A C 1
ATOM 1531 O O . VAL A 1 191 ? 3.689 -36.844 -14.953 1 45.47 191 VAL A O 1
ATOM 1534 N N . LEU A 1 192 ? 5.367 -37.25 -13.484 1 44.41 192 LEU A N 1
ATOM 1535 C CA . LEU A 1 192 ? 4.379 -37.969 -12.703 1 44.41 192 LEU A CA 1
ATOM 1536 C C . LEU A 1 192 ? 3.293 -37.031 -12.188 1 44.41 192 LEU A C 1
ATOM 1538 O O . LEU A 1 192 ? 2.109 -37.375 -12.203 1 44.41 192 LEU A O 1
ATOM 1542 N N . VAL A 1 193 ? 3.727 -35.906 -11.641 1 50.28 193 VAL A N 1
ATOM 1543 C CA . VAL A 1 193 ? 2.752 -34.969 -11.102 1 50.28 193 VAL A CA 1
ATOM 1544 C C . VAL A 1 193 ? 1.875 -34.438 -12.234 1 50.28 193 VAL A C 1
ATOM 1546 O O . VAL A 1 193 ? 0.662 -34.281 -12.07 1 50.28 193 VAL A O 1
ATOM 1549 N N . LEU A 1 194 ? 2.568 -34.188 -13.391 1 51.47 194 LEU A N 1
ATOM 1550 C CA . LEU A 1 194 ? 1.761 -33.75 -14.531 1 51.47 194 LEU A CA 1
ATOM 1551 C C . LEU A 1 194 ? 0.729 -34.812 -14.898 1 51.47 194 LEU A C 1
ATOM 1553 O O . LEU A 1 194 ? -0.39 -34.5 -15.297 1 51.47 194 LEU A O 1
ATOM 1557 N N . GLN A 1 195 ? 1.202 -36.094 -14.852 1 46.97 195 GLN A N 1
ATOM 1558 C CA . GLN A 1 195 ? 0.253 -37.156 -15.164 1 46.97 195 GLN A CA 1
ATOM 1559 C C . GLN A 1 195 ? -0.896 -37.188 -14.164 1 46.97 195 GLN A C 1
ATOM 1561 O O . GLN A 1 195 ? -2.021 -37.531 -14.508 1 46.97 195 GLN A O 1
ATOM 1566 N N . LEU A 1 196 ? -0.573 -36.875 -13.008 1 44.56 196 LEU A N 1
ATOM 1567 C CA . LEU A 1 196 ? -1.615 -36.906 -11.984 1 44.56 196 LEU A CA 1
ATOM 1568 C C . LEU A 1 196 ? -2.543 -35.688 -12.133 1 44.56 196 LEU A C 1
ATOM 1570 O O . LEU A 1 196 ? -3.709 -35.75 -11.742 1 44.56 196 LEU A O 1
ATOM 1574 N N . ILE A 1 197 ? -2.016 -34.562 -12.539 1 48.94 197 ILE A N 1
ATOM 1575 C CA . ILE A 1 197 ? -2.83 -33.375 -12.695 1 48.94 197 ILE A CA 1
ATOM 1576 C C . ILE A 1 197 ? -3.578 -33.438 -14.023 1 48.94 197 ILE A C 1
ATOM 1578 O O . ILE A 1 197 ? -4.664 -32.875 -14.156 1 48.94 197 ILE A O 1
ATOM 1582 N N . LEU A 1 198 ? -3.064 -34.125 -15.109 1 44.97 198 LEU A N 1
ATOM 1583 C CA . LEU A 1 198 ? -3.822 -34.344 -16.344 1 44.97 198 LEU A CA 1
ATOM 1584 C C . LEU A 1 198 ? -4.934 -35.344 -16.141 1 44.97 198 LEU A C 1
ATOM 1586 O O . LEU A 1 198 ? -4.723 -36.375 -15.492 1 44.97 198 LEU A O 1
ATOM 1590 N N . ALA B 1 1 ? -6.801 37.594 -0.542 1 70.44 1 ALA B N 1
ATOM 1591 C CA . ALA B 1 1 ? -5.473 37.906 -1.054 1 70.44 1 ALA B CA 1
ATOM 1592 C C . ALA B 1 1 ? -4.391 37.531 -0.048 1 70.44 1 ALA B C 1
ATOM 1594 O O . ALA B 1 1 ? -3.516 36.719 -0.351 1 70.44 1 ALA B O 1
ATOM 1595 N N . ILE B 1 2 ? -4.492 37.969 1.239 1 71.31 2 ILE B N 1
ATOM 1596 C CA . ILE B 1 2 ? -3.471 37.719 2.248 1 71.31 2 ILE B CA 1
ATOM 1597 C C . ILE B 1 2 ? -3.48 36.219 2.631 1 71.31 2 ILE B C 1
ATOM 1599 O O . ILE B 1 2 ? -2.424 35.594 2.746 1 71.31 2 ILE B O 1
ATOM 1603 N N . LEU B 1 3 ? -4.676 35.625 2.646 1 78.25 3 LEU B N 1
ATOM 1604 C CA . LEU B 1 3 ? -4.797 34.219 3.021 1 78.25 3 LEU B CA 1
ATOM 1605 C C . LEU B 1 3 ? -4.148 33.344 1.974 1 78.25 3 LEU B C 1
ATOM 1607 O O . LEU B 1 3 ? -3.537 32.312 2.314 1 78.25 3 LEU B O 1
ATOM 1611 N N . ASP B 1 4 ? -4.262 33.75 0.741 1 82.5 4 ASP B N 1
ATOM 1612 C CA . ASP B 1 4 ? -3.656 33 -0.351 1 82.5 4 ASP B CA 1
ATOM 1613 C C . ASP B 1 4 ? -2.133 33.031 -0.26 1 82.5 4 ASP B C 1
ATOM 1615 O O . ASP B 1 4 ? -1.474 32 -0.493 1 82.5 4 ASP B O 1
ATOM 1619 N N . LYS B 1 5 ? -1.642 34.156 0.073 1 82.12 5 LYS B N 1
ATOM 1620 C CA . LYS B 1 5 ? -0.195 34.281 0.205 1 82.12 5 LYS B CA 1
ATOM 1621 C C . LYS B 1 5 ? 0.33 33.469 1.388 1 82.12 5 LYS B C 1
ATOM 1623 O O . LYS B 1 5 ? 1.383 32.844 1.293 1 82.12 5 LYS B O 1
ATOM 1628 N N . VAL B 1 6 ? -0.43 33.5 2.453 1 81 6 VAL B N 1
ATOM 1629 C CA . VAL B 1 6 ? -0.046 32.719 3.637 1 81 6 VAL B CA 1
ATOM 1630 C C . VAL B 1 6 ? -0.04 31.234 3.314 1 81 6 VAL B C 1
ATOM 1632 O O . VAL B 1 6 ? 0.912 30.531 3.645 1 81 6 VAL B O 1
ATOM 1635 N N . PHE B 1 7 ? -1.077 30.906 2.66 1 87.25 7 PHE B N 1
ATOM 1636 C CA . PHE B 1 7 ? -1.207 29.516 2.283 1 87.25 7 PHE B CA 1
ATOM 1637 C C . PHE B 1 7 ? -0.026 29.062 1.429 1 87.25 7 PHE B C 1
ATOM 1639 O O . PHE B 1 7 ? 0.628 28.062 1.733 1 87.25 7 PHE B O 1
ATOM 1646 N N . THR B 1 8 ? 0.305 29.781 0.456 1 87.69 8 THR B N 1
ATOM 1647 C CA . THR B 1 8 ? 1.371 29.438 -0.477 1 87.69 8 THR B CA 1
ATOM 1648 C C . THR B 1 8 ? 2.727 29.453 0.223 1 87.69 8 THR B C 1
ATOM 1650 O O . THR B 1 8 ? 3.557 28.562 -0.012 1 87.69 8 THR B O 1
ATOM 1653 N N . ASN B 1 9 ? 2.943 30.422 1.056 1 86.31 9 ASN B N 1
ATOM 1654 C CA . ASN B 1 9 ? 4.195 30.484 1.806 1 86.31 9 ASN B CA 1
ATOM 1655 C C . ASN B 1 9 ? 4.359 29.297 2.738 1 86.31 9 ASN B C 1
ATOM 1657 O O . ASN B 1 9 ? 5.457 28.75 2.873 1 86.31 9 ASN B O 1
ATOM 1661 N N . CYS B 1 10 ? 3.281 28.891 3.387 1 87 10 CYS B N 1
ATOM 1662 C CA . CYS B 1 10 ? 3.326 27.734 4.273 1 87 10 CYS B CA 1
ATOM 1663 C C . CYS B 1 10 ? 3.688 26.469 3.504 1 87 10 CYS B C 1
ATOM 1665 O O . CYS B 1 10 ? 4.551 25.703 3.934 1 87 10 CYS B O 1
ATOM 1667 N N . VAL B 1 11 ? 3.08 26.312 2.377 1 90.81 11 VAL B N 1
ATOM 1668 C CA . VAL B 1 11 ? 3.34 25.125 1.562 1 90.81 11 VAL B CA 1
ATOM 1669 C C . VAL B 1 11 ? 4.805 25.125 1.123 1 90.81 11 VAL B C 1
ATOM 1671 O O . VAL B 1 11 ? 5.465 24.078 1.18 1 90.81 11 VAL B O 1
ATOM 1674 N N . ASP B 1 12 ? 5.328 26.219 0.775 1 89.62 12 ASP B N 1
ATOM 1675 C CA . ASP B 1 12 ? 6.719 26.328 0.335 1 89.62 12 ASP B CA 1
ATOM 1676 C C . ASP B 1 12 ? 7.68 25.984 1.471 1 89.62 12 ASP B C 1
ATOM 1678 O O . ASP B 1 12 ? 8.695 25.312 1.252 1 89.62 12 ASP B O 1
ATOM 1682 N N . TRP B 1 13 ? 7.344 26.406 2.619 1 86 13 TRP B N 1
ATOM 1683 C CA . TRP B 1 13 ? 8.195 26.141 3.771 1 86 13 TRP B CA 1
ATOM 1684 C C . TRP B 1 13 ? 8.133 24.656 4.152 1 86 13 TRP B C 1
ATOM 1686 O O . TRP B 1 13 ? 9.148 24.062 4.535 1 86 13 TRP B O 1
ATOM 1696 N N . ILE B 1 14 ? 7.008 24.094 4.062 1 89.81 14 ILE B N 1
ATOM 1697 C CA . ILE B 1 14 ? 6.836 22.688 4.402 1 89.81 14 ILE B CA 1
ATOM 1698 C C . ILE B 1 14 ? 7.625 21.828 3.426 1 89.81 14 ILE B C 1
ATOM 1700 O O . ILE B 1 14 ? 8.211 20.812 3.816 1 89.81 14 ILE B O 1
ATOM 1704 N N . THR B 1 15 ? 7.684 22.219 2.172 1 92.12 15 THR B N 1
ATOM 1705 C CA . THR B 1 15 ? 8.305 21.406 1.142 1 92.12 15 THR B CA 1
ATOM 1706 C C . THR B 1 15 ? 9.797 21.719 1.027 1 92.12 15 THR B C 1
ATOM 1708 O O . THR B 1 15 ? 10.516 21.062 0.268 1 92.12 15 THR B O 1
ATOM 1711 N N . ASP B 1 16 ? 10.219 22.688 1.752 1 87.69 16 ASP B N 1
ATOM 1712 C CA . ASP B 1 16 ? 11.641 23.016 1.814 1 87.69 16 ASP B CA 1
ATOM 1713 C C . ASP B 1 16 ? 12.414 21.938 2.574 1 87.69 16 ASP B C 1
ATOM 1715 O O . ASP B 1 16 ? 12.18 21.719 3.764 1 87.69 16 ASP B O 1
ATOM 1719 N N . PRO B 1 17 ? 13.336 21.281 1.899 1 85 17 PRO B N 1
ATOM 1720 C CA . PRO B 1 17 ? 14.062 20.172 2.531 1 85 17 PRO B CA 1
ATOM 1721 C C . PRO B 1 17 ? 14.922 20.625 3.705 1 85 17 PRO B C 1
ATOM 1723 O O . PRO B 1 17 ? 15.297 19.828 4.559 1 85 17 PRO B O 1
ATOM 1726 N N . CYS B 1 18 ? 15.195 21.906 3.781 1 82.19 18 CYS B N 1
ATOM 1727 C CA . CYS B 1 18 ? 16.094 22.422 4.812 1 82.19 18 CYS B CA 1
ATOM 1728 C C . CYS B 1 18 ? 15.312 22.938 6.012 1 82.19 18 CYS B C 1
ATOM 1730 O O . CYS B 1 18 ? 15.898 23.344 7.016 1 82.19 18 CYS B O 1
ATOM 1732 N N . GLN B 1 19 ? 14.039 22.875 5.898 1 80.88 19 GLN B N 1
ATOM 1733 C CA . GLN B 1 19 ? 13.219 23.406 6.988 1 80.88 19 GLN B CA 1
ATOM 1734 C C . GLN B 1 19 ? 13.211 22.438 8.172 1 80.88 19 GLN B C 1
ATOM 1736 O O . GLN B 1 19 ? 13.148 21.219 8 1 80.88 19 GLN B O 1
ATOM 1741 N N . GLN B 1 20 ? 13.383 22.969 9.297 1 77.38 20 GLN B N 1
ATOM 1742 C CA . GLN B 1 20 ? 13.344 22.172 10.516 1 77.38 20 GLN B CA 1
ATOM 1743 C C . GLN B 1 20 ? 12.016 21.438 10.648 1 77.38 20 GLN B C 1
ATOM 1745 O O . GLN B 1 20 ? 10.953 22 10.359 1 77.38 20 GLN B O 1
ATOM 1750 N N . PHE B 1 21 ? 12.094 20.281 11.102 1 78.38 21 PHE B N 1
ATOM 1751 C CA . PHE B 1 21 ? 10.93 19.406 11.2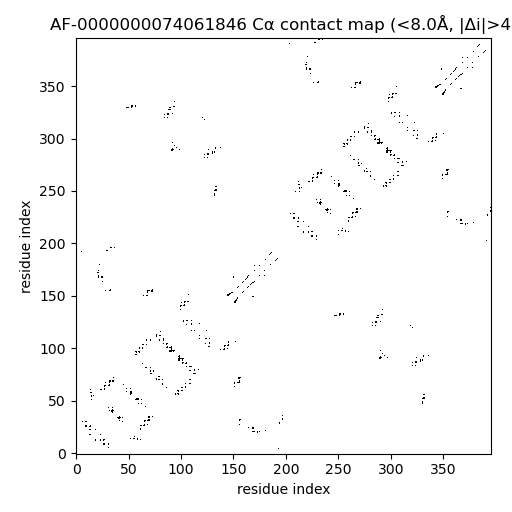34 1 78.38 21 PHE B CA 1
ATOM 1752 C C . PHE B 1 21 ? 9.883 20.047 12.141 1 78.38 21 PHE B C 1
ATOM 1754 O O . PHE B 1 21 ? 8.688 20.031 11.82 1 78.38 21 PHE B O 1
ATOM 1761 N N . SER B 1 22 ? 10.297 20.672 13.266 1 75.88 22 SER B N 1
ATOM 1762 C CA . SER B 1 22 ? 9.383 21.266 14.234 1 75.88 22 SER B CA 1
ATOM 1763 C C . SER B 1 22 ? 8.578 22.391 13.609 1 75.88 22 SER B C 1
ATOM 1765 O O . SER B 1 22 ? 7.395 22.562 13.914 1 75.88 22 SER B O 1
ATOM 1767 N N . ILE B 1 23 ? 9.219 23.078 12.773 1 79.69 23 ILE B N 1
ATOM 1768 C CA . ILE B 1 23 ? 8.539 24.172 12.102 1 79.69 23 ILE B CA 1
ATOM 1769 C C . ILE B 1 23 ? 7.492 23.625 11.133 1 79.69 23 ILE B C 1
ATOM 1771 O O . ILE B 1 23 ? 6.391 24.172 11.023 1 79.69 23 ILE B O 1
ATOM 1775 N N . LYS B 1 24 ? 7.797 22.641 10.492 1 86.19 24 LYS B N 1
ATOM 1776 C CA . LYS B 1 24 ? 6.855 22.031 9.555 1 86.19 24 LYS B CA 1
ATOM 1777 C C . LYS B 1 24 ? 5.57 21.609 10.273 1 86.19 24 LYS B C 1
ATOM 1779 O O . LYS B 1 24 ? 4.473 21.812 9.742 1 86.19 24 LYS B O 1
ATOM 1784 N N . LEU B 1 25 ? 5.715 21.141 11.492 1 86 25 LEU B N 1
ATOM 1785 C CA . LEU B 1 25 ? 4.551 20.688 12.25 1 86 25 LEU B CA 1
ATOM 1786 C C . LEU B 1 25 ? 3.623 21.844 12.57 1 86 25 LEU B C 1
ATOM 1788 O O . LEU B 1 25 ? 2.4 21.719 12.477 1 86 25 LEU B O 1
ATOM 1792 N N . ILE B 1 26 ? 4.27 22.891 12.898 1 80.94 26 ILE B N 1
ATOM 1793 C CA . ILE B 1 26 ? 3.488 24.078 13.234 1 80.94 26 ILE B CA 1
ATOM 1794 C C . ILE B 1 26 ? 2.766 24.594 11.992 1 80.94 26 ILE B C 1
ATOM 1796 O O . ILE B 1 26 ? 1.593 24.969 12.062 1 80.94 26 ILE B O 1
ATOM 1800 N N . LEU B 1 27 ? 3.424 24.594 10.906 1 86.31 27 LEU B N 1
ATOM 1801 C CA . LEU B 1 27 ? 2.844 25.062 9.656 1 86.31 27 LEU B CA 1
ATOM 1802 C C . LEU B 1 27 ? 1.704 24.141 9.211 1 86.31 27 LEU B C 1
ATOM 1804 O O . LEU B 1 27 ? 0.683 24.625 8.711 1 86.31 27 LEU B O 1
ATOM 1808 N N . GLU B 1 28 ? 1.844 22.875 9.383 1 91.56 28 GLU B N 1
ATOM 1809 C CA . GLU B 1 28 ? 0.781 21.922 9.086 1 91.56 28 GLU B CA 1
ATOM 1810 C C . GLU B 1 28 ? -0.466 22.203 9.914 1 91.56 28 GLU B C 1
ATOM 1812 O O . GLU B 1 28 ? -1.583 22.203 9.398 1 91.56 28 GLU B O 1
ATOM 1817 N N . TRP B 1 29 ? -0.171 22.422 11.164 1 88.38 29 TRP B N 1
ATOM 1818 C CA . TRP B 1 29 ? -1.264 22.734 12.086 1 88.38 29 TR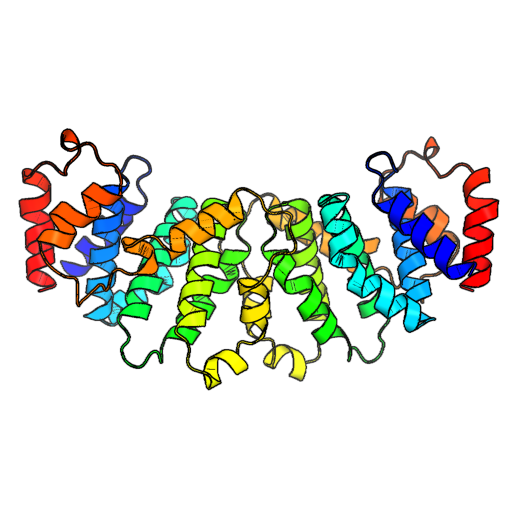P B CA 1
ATOM 1819 C C . TRP B 1 29 ? -1.988 24 11.672 1 88.38 29 TRP B C 1
ATOM 1821 O O . TRP B 1 29 ? -3.221 24.047 11.664 1 88.38 29 TRP B O 1
ATOM 1831 N N . LEU B 1 30 ? -1.276 24.969 11.305 1 84.56 30 LEU B N 1
ATOM 1832 C CA . LEU B 1 30 ? -1.835 26.234 10.867 1 84.56 30 LEU B CA 1
ATOM 1833 C C . LEU B 1 30 ? -2.691 26.062 9.625 1 84.56 30 LEU B C 1
ATOM 1835 O O . LEU B 1 30 ? -3.811 26.578 9.555 1 84.56 30 LEU B O 1
ATOM 1839 N N . LEU B 1 31 ? -2.225 25.375 8.703 1 91.19 31 LEU B N 1
ATOM 1840 C CA . LEU B 1 31 ? -2.955 25.156 7.457 1 91.19 31 LEU B CA 1
ATOM 1841 C C . LEU B 1 31 ? -4.227 24.359 7.703 1 91.19 31 LEU B C 1
ATOM 1843 O O . LEU B 1 31 ? -5.27 24.641 7.105 1 91.19 31 LEU B O 1
ATOM 1847 N N . ALA B 1 32 ? -4.141 23.375 8.586 1 93.19 32 ALA B N 1
ATOM 1848 C CA . ALA B 1 32 ? -5.324 22.594 8.93 1 93.19 32 ALA B CA 1
ATOM 1849 C C . ALA B 1 32 ? -6.391 23.484 9.578 1 93.19 32 ALA B C 1
ATOM 1851 O O . ALA B 1 32 ? -7.578 23.359 9.266 1 93.19 32 ALA B O 1
ATOM 1852 N N . ARG B 1 33 ? -5.992 24.359 10.398 1 87.56 33 ARG B N 1
ATOM 1853 C CA . ARG B 1 33 ? -6.93 25.266 11.062 1 87.56 33 ARG B CA 1
ATOM 1854 C C . ARG B 1 33 ? -7.57 26.219 10.062 1 87.56 33 ARG B C 1
ATOM 1856 O O . ARG B 1 33 ? -8.766 26.516 10.148 1 87.56 33 ARG B O 1
ATOM 1863 N N . LEU B 1 34 ? -6.754 26.703 9.195 1 86.69 34 LEU B N 1
ATOM 1864 C CA . LEU B 1 34 ? -7.277 27.578 8.141 1 86.69 34 LEU B CA 1
ATOM 1865 C C . LEU B 1 34 ? -8.312 26.844 7.305 1 86.69 34 LEU B C 1
ATOM 1867 O O . LEU B 1 34 ? -9.367 27.391 6.977 1 86.69 34 LEU B O 1
ATOM 1871 N N . ALA B 1 35 ? -8.031 25.641 6.984 1 92.31 35 ALA B N 1
ATOM 1872 C CA . ALA B 1 35 ? -8.93 24.812 6.18 1 92.31 35 ALA B CA 1
ATOM 1873 C C . ALA B 1 35 ? -10.25 24.562 6.91 1 92.31 35 ALA B C 1
ATOM 1875 O O . ALA B 1 35 ? -11.305 24.484 6.285 1 92.31 35 ALA B O 1
ATOM 1876 N N . LEU B 1 36 ? -10.203 24.422 8.227 1 91.06 36 LEU B N 1
ATOM 1877 C CA . LEU B 1 36 ? -11.398 24.156 9.023 1 91.06 36 LEU B CA 1
ATOM 1878 C C . LEU B 1 36 ? -12.297 25.391 9.078 1 91.06 36 LEU B C 1
ATOM 1880 O O . LEU B 1 36 ? -13.516 25.266 9.219 1 91.06 36 LEU B O 1
ATOM 1884 N N . ARG B 1 37 ? -11.727 26.516 8.906 1 87.19 37 ARG B N 1
ATOM 1885 C CA . ARG B 1 37 ? -12.484 27.75 9.023 1 87.19 37 ARG B CA 1
ATOM 1886 C C . ARG B 1 37 ? -12.977 28.234 7.664 1 87.19 37 ARG B C 1
ATOM 1888 O O . ARG B 1 37 ? -13.93 29 7.578 1 87.19 37 ARG B O 1
ATOM 1895 N N . CYS B 1 38 ? -12.266 27.812 6.66 1 90.88 38 CYS B N 1
ATOM 1896 C CA . CYS B 1 38 ? -12.57 28.281 5.316 1 90.88 38 CYS B CA 1
ATOM 1897 C C . CYS B 1 38 ? -12.664 27.125 4.332 1 90.88 38 CYS B C 1
ATOM 1899 O O . CYS B 1 38 ? -11.648 26.516 3.984 1 90.88 38 CYS B O 1
ATOM 1901 N N . GLU B 1 39 ? -13.828 26.969 3.742 1 91.5 39 GLU B N 1
ATOM 1902 C CA . GLU B 1 39 ? -14.086 25.844 2.844 1 91.5 39 GLU B CA 1
ATOM 1903 C C . GLU B 1 39 ? -13.219 25.938 1.587 1 91.5 39 GLU B C 1
ATOM 1905 O O . GLU B 1 39 ? -12.766 24.922 1.061 1 91.5 39 GLU B O 1
ATOM 1910 N N . THR B 1 40 ? -13.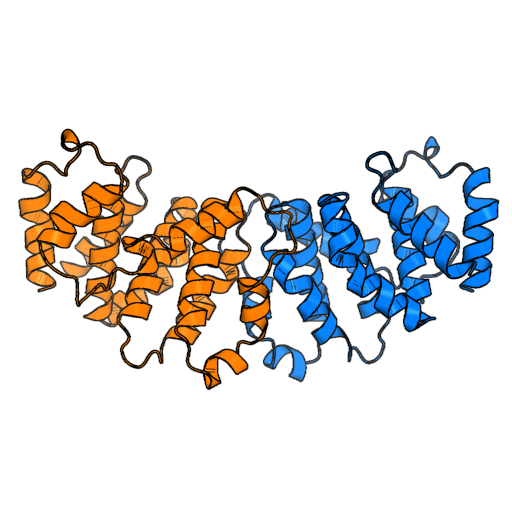039 27.109 1.159 1 91.69 40 THR B N 1
ATOM 1911 C CA . THR B 1 40 ? -12.219 27.312 -0.028 1 91.69 40 THR B CA 1
ATOM 1912 C C . THR B 1 40 ? -10.781 26.844 0.227 1 91.69 40 THR B C 1
ATOM 1914 O O . THR B 1 40 ? -10.164 26.219 -0.631 1 91.69 40 THR B O 1
ATOM 1917 N N . MET B 1 41 ? -10.25 27.141 1.398 1 90.88 41 MET B N 1
ATOM 1918 C CA . MET B 1 41 ? -8.898 26.734 1.766 1 90.88 41 MET B CA 1
ATOM 1919 C C . MET B 1 41 ? -8.82 25.234 1.975 1 90.88 41 MET B C 1
ATOM 1921 O O . MET B 1 41 ? -7.797 24.609 1.675 1 90.88 41 MET B O 1
ATOM 1925 N N . LYS B 1 42 ? -9.906 24.672 2.51 1 94.12 42 LYS B N 1
ATOM 1926 C CA . LYS B 1 42 ? -9.984 23.219 2.66 1 94.12 42 LYS B CA 1
ATOM 1927 C C . LYS B 1 42 ? -9.852 22.516 1.311 1 94.12 42 LYS B C 1
ATOM 1929 O O . LYS B 1 42 ? -9.047 21.594 1.156 1 94.12 42 LYS B O 1
ATOM 1934 N N . ARG B 1 43 ? -10.578 23.016 0.38 1 94.25 43 ARG B N 1
ATOM 1935 C CA . ARG B 1 43 ? -10.531 22.438 -0.961 1 94.25 43 ARG B CA 1
ATOM 1936 C C . ARG B 1 43 ? -9.148 22.609 -1.578 1 94.25 43 ARG B C 1
ATOM 1938 O O . ARG B 1 43 ? -8.625 21.688 -2.205 1 94.25 43 ARG B O 1
ATOM 1945 N N . ARG B 1 44 ? -8.641 23.75 -1.34 1 93.31 44 ARG B N 1
ATOM 1946 C CA . ARG B 1 44 ? -7.312 24.031 -1.872 1 93.31 44 ARG B CA 1
ATOM 1947 C C . ARG B 1 44 ? -6.273 23.078 -1.285 1 93.31 44 ARG B C 1
ATOM 1949 O O . ARG B 1 44 ? -5.426 22.547 -2.01 1 93.31 44 ARG B O 1
ATOM 1956 N N . LEU B 1 45 ? -6.32 22.844 -0.02 1 94.75 45 LEU B N 1
ATOM 1957 C CA . LEU B 1 45 ? -5.371 21.969 0.656 1 94.75 45 LEU B CA 1
ATOM 1958 C C . LEU B 1 45 ? -5.504 20.531 0.151 1 94.75 45 LEU B C 1
ATOM 1960 O O . LEU B 1 45 ? -4.5 19.875 -0.132 1 94.75 45 LEU B O 1
ATOM 1964 N N . ILE B 1 46 ? -6.691 20.125 0 1 94.75 46 ILE B N 1
ATOM 1965 C CA . ILE B 1 46 ? -6.977 18.75 -0.397 1 94.75 46 ILE B CA 1
ATOM 1966 C C . ILE B 1 46 ? -6.434 18.5 -1.802 1 94.75 46 ILE B C 1
ATOM 1968 O O . ILE B 1 46 ? -5.84 17.453 -2.064 1 94.75 46 ILE B O 1
ATOM 1972 N N . ILE B 1 47 ? -6.52 19.438 -2.652 1 92.19 47 ILE B N 1
ATOM 1973 C CA . ILE B 1 47 ? -6.156 19.234 -4.051 1 92.19 47 ILE B CA 1
ATOM 1974 C C . ILE B 1 47 ? -4.656 19.438 -4.23 1 92.19 47 ILE B C 1
ATOM 1976 O O . ILE B 1 47 ? -4.121 19.219 -5.32 1 92.19 47 ILE B O 1
ATOM 1980 N N . GLN B 1 48 ? -3.916 19.844 -3.186 1 91.5 48 GLN B N 1
ATOM 1981 C CA . GLN B 1 48 ? -2.486 20.109 -3.295 1 91.5 48 GLN B CA 1
ATOM 1982 C C . GLN B 1 48 ? -1.671 18.844 -3.121 1 91.5 48 GLN B C 1
ATOM 1984 O O . GLN B 1 48 ? -0.446 18.891 -2.994 1 91.5 48 GLN B O 1
ATOM 1989 N N . GLU B 1 49 ? -2.314 17.75 -3.105 1 91.88 49 GLU B N 1
ATOM 1990 C CA . GLU B 1 49 ? -1.663 16.4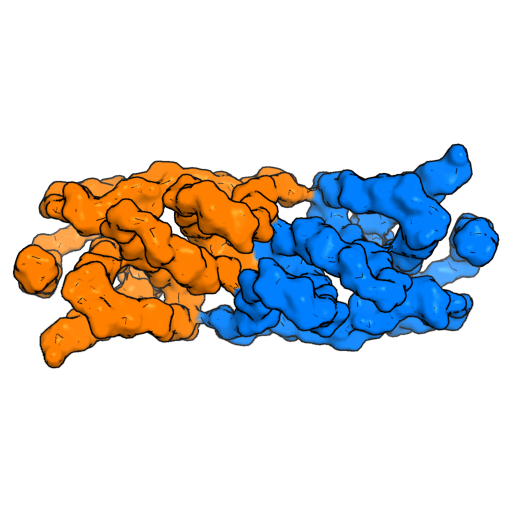53 -2.951 1 91.88 49 GLU B CA 1
ATOM 1991 C C . GLU B 1 49 ? -0.498 16.297 -3.924 1 91.88 49 GLU B C 1
ATOM 1993 O O . GLU B 1 49 ? 0.616 15.961 -3.518 1 91.88 49 GLU B O 1
ATOM 1998 N N . ARG B 1 50 ? -0.739 16.641 -5.105 1 87.25 50 ARG B N 1
ATOM 1999 C CA . ARG B 1 50 ? 0.248 16.422 -6.156 1 87.25 50 ARG B CA 1
ATOM 2000 C C . ARG B 1 50 ? 1.41 17.406 -6.027 1 87.25 50 ARG B C 1
ATOM 2002 O O . ARG B 1 50 ? 2.553 17.062 -6.336 1 87.25 50 ARG B O 1
ATOM 2009 N N . ILE B 1 51 ? 1.118 18.562 -5.613 1 89.38 51 ILE B N 1
ATOM 2010 C CA . ILE B 1 51 ? 2.168 19.562 -5.43 1 89.38 51 ILE B CA 1
ATOM 2011 C C . ILE B 1 51 ? 3.141 19.094 -4.348 1 89.38 51 ILE B C 1
ATOM 2013 O O . ILE B 1 51 ? 4.359 19.141 -4.531 1 89.38 51 ILE B O 1
ATOM 2017 N N . PHE B 1 52 ? 2.584 18.609 -3.305 1 92.56 52 PHE B N 1
ATOM 2018 C CA . PHE B 1 52 ? 3.439 18.094 -2.242 1 92.56 52 PHE B CA 1
ATOM 2019 C C . PHE B 1 52 ? 4.285 16.938 -2.746 1 92.56 52 PHE B C 1
ATOM 2021 O O . PHE B 1 52 ? 5.48 16.844 -2.443 1 92.56 52 PHE B O 1
ATOM 2028 N N . ALA B 1 53 ? 3.721 16.109 -3.551 1 91.62 53 ALA B N 1
ATOM 2029 C CA . ALA B 1 53 ? 4.406 14.914 -4.062 1 91.62 53 ALA B CA 1
ATOM 2030 C C . ALA B 1 53 ? 5.512 15.305 -5.039 1 91.62 53 ALA B C 1
ATOM 2032 O O . ALA B 1 53 ? 6.598 14.711 -5.027 1 91.62 53 ALA B O 1
ATOM 2033 N N . THR B 1 54 ? 5.273 16.25 -5.859 1 90.06 54 THR B N 1
ATOM 2034 C CA . THR B 1 54 ? 6.191 16.625 -6.934 1 90.06 54 THR B CA 1
ATOM 2035 C C . THR B 1 54 ? 7.344 17.469 -6.395 1 90.06 54 THR B C 1
ATOM 2037 O O . THR B 1 54 ? 8.477 17.344 -6.859 1 90.06 54 THR B O 1
ATOM 2040 N N . LYS B 1 55 ? 7.07 18.359 -5.508 1 88.81 55 LYS B N 1
ATOM 2041 C CA . LYS B 1 55 ? 8.133 19.172 -4.934 1 88.81 55 LYS B CA 1
ATOM 2042 C C . LYS B 1 55 ? 9.109 18.328 -4.121 1 88.81 55 LYS B C 1
ATOM 2044 O O . LYS B 1 55 ? 10.32 18.406 -4.32 1 88.81 55 LYS B O 1
ATOM 2049 N N . ARG B 1 56 ? 8.492 17.516 -3.297 1 89.94 56 ARG B N 1
ATOM 2050 C CA . ARG B 1 56 ? 9.25 16.562 -2.475 1 89.94 56 ARG B CA 1
ATOM 2051 C C . ARG B 1 56 ? 8.359 15.422 -2.002 1 89.94 56 ARG B C 1
ATOM 2053 O O . ARG B 1 56 ? 7.441 15.625 -1.207 1 89.94 56 ARG B O 1
ATOM 2060 N N . ILE B 1 57 ? 8.75 14.273 -2.322 1 90.88 57 ILE B N 1
ATOM 2061 C CA . ILE B 1 57 ? 7.879 13.133 -2.068 1 90.88 57 ILE B CA 1
ATOM 2062 C C . ILE B 1 57 ? 7.641 12.984 -0.568 1 90.88 57 ILE B C 1
ATOM 2064 O O . ILE B 1 57 ? 6.543 12.633 -0.139 1 90.88 57 ILE B O 1
ATOM 2068 N N . GLY B 1 58 ? 8.625 13.352 0.202 1 91.69 58 GLY B N 1
ATOM 2069 C CA . GLY B 1 58 ? 8.484 13.258 1.646 1 91.69 58 GLY B CA 1
ATOM 2070 C C . GLY B 1 58 ? 7.453 14.219 2.211 1 91.69 58 GLY B C 1
ATOM 2071 O O . GLY B 1 58 ? 6.914 13.992 3.297 1 91.69 58 GLY B O 1
ATOM 2072 N N . SER B 1 59 ? 7.152 15.188 1.495 1 93.19 59 SER B N 1
ATOM 2073 C CA . SER B 1 59 ? 6.219 16.219 1.959 1 93.19 59 SER B CA 1
ATOM 2074 C C . SER B 1 59 ? 4.781 15.703 1.928 1 93.19 59 SER B C 1
ATOM 2076 O O . SER B 1 59 ? 3.891 16.312 2.531 1 93.19 59 SER B O 1
ATOM 2078 N N . VAL B 1 60 ? 4.562 14.648 1.287 1 96.44 60 VAL B N 1
ATOM 2079 C CA . VAL B 1 60 ? 3.23 14.047 1.275 1 96.44 60 VAL B CA 1
ATOM 2080 C C . VAL B 1 60 ? 2.836 13.633 2.691 1 96.44 60 VAL B C 1
ATOM 2082 O O . VAL B 1 60 ? 1.658 13.68 3.055 1 96.44 60 VAL B O 1
ATOM 2085 N N . SER B 1 61 ? 3.844 13.273 3.488 1 96.62 61 SER B N 1
ATOM 2086 C CA . SER B 1 61 ? 3.561 12.953 4.883 1 96.62 61 SER B CA 1
ATOM 2087 C C . SER B 1 61 ? 2.918 14.141 5.598 1 96.62 61 SER B C 1
ATOM 2089 O O . SER B 1 61 ? 1.992 13.961 6.395 1 96.62 61 SER B O 1
ATOM 2091 N N . SER B 1 62 ? 3.404 15.312 5.285 1 95.25 62 SER B N 1
ATOM 2092 C CA . SER B 1 62 ? 2.812 16.516 5.855 1 95.25 62 SER B CA 1
ATOM 2093 C C . SER B 1 62 ? 1.37 16.688 5.395 1 95.25 62 SER B C 1
ATOM 2095 O O . SER B 1 62 ? 0.499 17.062 6.188 1 95.25 62 SER B O 1
ATOM 2097 N N . TRP B 1 63 ? 1.139 16.484 4.125 1 97.38 63 TRP B N 1
ATOM 2098 C CA . TRP B 1 63 ? -0.208 16.562 3.57 1 97.38 63 TRP B CA 1
ATOM 2099 C C . TRP B 1 63 ? -1.149 15.594 4.27 1 97.38 63 TRP B C 1
ATOM 2101 O O . TRP B 1 63 ? -2.252 15.969 4.676 1 97.38 63 TRP B O 1
ATOM 2111 N N . ILE B 1 64 ? -0.689 14.406 4.457 1 98.06 64 ILE B N 1
ATOM 2112 C CA . ILE B 1 64 ? -1.483 13.383 5.129 1 98.06 64 ILE B CA 1
ATOM 2113 C C . ILE B 1 64 ? -1.791 13.828 6.559 1 98.06 64 ILE B C 1
ATOM 2115 O O . ILE B 1 64 ? -2.926 13.695 7.023 1 98.06 64 ILE B O 1
ATOM 2119 N N . ASN B 1 65 ? -0.785 14.336 7.207 1 96.38 65 ASN B N 1
ATOM 2120 C CA . ASN B 1 65 ? -0.991 14.812 8.57 1 96.38 65 ASN B CA 1
ATOM 2121 C C . ASN B 1 65 ? -2.086 15.875 8.633 1 96.38 65 ASN B C 1
ATOM 2123 O O . ASN B 1 65 ? -2.924 15.859 9.531 1 96.38 65 ASN B O 1
ATOM 2127 N N . MET B 1 66 ? -2.09 16.703 7.754 1 96.62 66 MET B N 1
ATOM 2128 C CA . MET B 1 66 ? -3.09 17.766 7.738 1 96.62 66 MET B CA 1
ATOM 2129 C C . MET B 1 66 ? -4.484 17.203 7.508 1 96.62 66 MET B C 1
ATOM 2131 O O . MET B 1 66 ? -5.457 17.672 8.102 1 96.62 66 MET B O 1
ATOM 2135 N N . ILE B 1 67 ? -4.594 16.219 6.668 1 97.5 67 ILE B N 1
ATOM 2136 C CA . ILE B 1 67 ? -5.875 15.547 6.445 1 97.5 67 ILE B CA 1
ATOM 2137 C C . ILE B 1 67 ? -6.344 14.891 7.738 1 97.5 67 ILE B C 1
ATOM 2139 O O . ILE B 1 67 ? -7.52 14.977 8.094 1 97.5 67 ILE B O 1
ATOM 2143 N N . VAL B 1 68 ? -5.445 14.305 8.453 1 96.94 68 VAL B N 1
ATOM 2144 C CA . VAL B 1 68 ? -5.77 13.633 9.711 1 96.94 68 VAL B CA 1
ATOM 2145 C C . VAL B 1 68 ? -6.242 14.656 10.734 1 96.94 68 VAL B C 1
ATOM 2147 O O . VAL B 1 68 ? -7.223 14.43 11.445 1 96.94 68 VAL B O 1
ATOM 2150 N N . LEU B 1 69 ? -5.57 15.758 10.836 1 94.75 69 LEU B N 1
ATOM 2151 C CA . LEU B 1 69 ? -5.969 16.828 11.742 1 94.75 69 LEU B CA 1
ATOM 2152 C C . LEU B 1 69 ? -7.383 17.312 11.43 1 94.75 69 LEU B C 1
ATOM 2154 O O . LEU B 1 69 ? -8.195 17.484 12.336 1 94.75 69 LEU B O 1
ATOM 2158 N N . MET B 1 70 ? -7.668 17.469 10.164 1 95.19 70 MET B N 1
ATOM 2159 C CA . MET B 1 70 ? -9 17.906 9.75 1 95.19 70 MET B CA 1
ATOM 2160 C C . MET B 1 70 ? -10.055 16.875 10.102 1 95.19 70 MET B C 1
ATOM 2162 O O . MET B 1 70 ? -11.148 17.219 10.547 1 95.19 70 MET B O 1
ATOM 2166 N N . ALA B 1 71 ? -9.719 15.625 9.891 1 95.38 71 ALA B N 1
ATOM 2167 C CA . ALA B 1 71 ? -10.641 14.547 10.219 1 95.38 71 ALA B CA 1
ATOM 2168 C C . ALA B 1 71 ? -10.961 14.523 11.711 1 95.38 71 ALA B C 1
ATOM 2170 O O . ALA B 1 71 ? -12.109 14.305 12.102 1 95.38 71 ALA B O 1
ATOM 2171 N N . ARG B 1 72 ? -9.977 14.758 12.492 1 93.5 72 ARG B N 1
ATOM 2172 C CA . ARG B 1 72 ? -10.141 14.734 13.938 1 93.5 72 ARG B CA 1
ATOM 2173 C C . ARG B 1 72 ? -11.016 15.891 14.414 1 93.5 72 ARG B C 1
ATOM 2175 O O . ARG B 1 72 ? -11.727 15.766 15.414 1 93.5 72 ARG B O 1
ATOM 2182 N N . ALA B 1 73 ? -10.969 16.938 13.719 1 92.19 73 ALA B N 1
ATOM 2183 C CA . ALA B 1 73 ? -11.742 18.125 14.078 1 92.19 73 ALA B CA 1
ATOM 2184 C C . ALA B 1 73 ? -13.219 17.938 13.727 1 92.19 73 ALA B C 1
ATOM 2186 O O . ALA B 1 73 ? -14.07 18.703 14.195 1 92.19 73 ALA B O 1
ATOM 2187 N N . ASP B 1 74 ? -13.5 17 12.82 1 89.06 74 ASP B N 1
ATOM 2188 C CA . ASP B 1 74 ? -14.883 16.734 12.414 1 89.06 74 ASP B CA 1
ATOM 2189 C C . ASP B 1 74 ? -15.664 16.062 13.539 1 89.06 74 ASP B C 1
ATOM 2191 O O . ASP B 1 74 ? -15.531 14.852 13.758 1 89.06 74 ASP B O 1
ATOM 2195 N N . ALA B 1 75 ? -16.531 16.719 14.195 1 82.38 75 ALA B N 1
ATOM 2196 C CA . ALA B 1 75 ? -17.266 16.234 15.359 1 82.38 75 ALA B CA 1
ATOM 2197 C C . ALA B 1 75 ? -18.188 15.07 14.984 1 82.38 75 ALA B C 1
ATOM 2199 O O . ALA B 1 75 ? -18.297 14.102 15.727 1 82.38 75 ALA B O 1
ATOM 2200 N N . ASP B 1 76 ? -18.828 15.156 13.844 1 83.81 76 ASP B N 1
ATOM 2201 C CA . ASP B 1 76 ? -19.797 14.141 13.445 1 83.81 76 ASP B CA 1
ATOM 2202 C C . ASP B 1 76 ? -19.125 13 12.688 1 83.81 76 ASP B C 1
ATOM 2204 O O . ASP B 1 76 ? -19.75 11.992 12.383 1 83.81 76 ASP B O 1
ATOM 2208 N N . LYS B 1 77 ? -17.812 13.094 12.398 1 84.56 77 LYS B N 1
ATOM 2209 C CA . LYS B 1 77 ? -17.016 12.07 11.742 1 84.56 77 LYS B CA 1
ATOM 2210 C C . LYS B 1 77 ? -17.625 11.672 10.398 1 84.56 77 LYS B C 1
ATOM 2212 O O . LYS B 1 77 ? -17.391 10.562 9.914 1 84.56 77 LYS B O 1
ATOM 2217 N N . THR B 1 78 ? -18.344 12.602 9.766 1 87.69 78 THR B N 1
ATOM 2218 C CA . THR B 1 78 ? -19.047 12.305 8.516 1 87.69 78 THR B CA 1
ATOM 2219 C C . THR B 1 78 ? -18.078 12.383 7.336 1 87.69 78 THR B C 1
ATOM 2221 O O . THR B 1 78 ? -18.312 11.758 6.297 1 87.69 78 THR B O 1
ATOM 2224 N N . SER B 1 79 ? -16.969 13.141 7.535 1 91.44 79 SER B N 1
ATOM 2225 C CA . SER B 1 79 ? -16.047 13.352 6.426 1 91.44 79 SER B CA 1
ATOM 2226 C C . SER B 1 79 ? -14.953 12.289 6.398 1 91.44 79 SER B C 1
ATOM 2228 O O . SER B 1 79 ? -14.156 12.234 5.461 1 91.44 79 SER B O 1
ATOM 2230 N N . ILE B 1 80 ? -14.898 11.414 7.352 1 94.62 80 ILE B N 1
ATOM 2231 C CA . ILE B 1 80 ? -13.781 10.492 7.531 1 94.62 80 ILE B CA 1
ATOM 2232 C C . ILE B 1 80 ? -13.68 9.57 6.32 1 94.62 80 ILE B C 1
ATOM 2234 O O . ILE B 1 80 ? -12.594 9.367 5.773 1 94.62 80 ILE B O 1
ATOM 2238 N N . PRO B 1 81 ? -14.812 9.062 5.832 1 93.62 81 PRO B N 1
ATOM 2239 C CA . PRO B 1 81 ? -14.695 8.18 4.672 1 93.62 81 PRO B CA 1
ATOM 2240 C C . PRO B 1 81 ? -14.062 8.875 3.467 1 93.62 81 PRO B C 1
ATOM 2242 O O . PRO B 1 81 ? -13.273 8.258 2.74 1 93.62 81 PRO B O 1
ATOM 2245 N N . GLN B 1 82 ? -14.328 10.094 3.318 1 93.44 82 GLN B N 1
ATOM 2246 C CA . GLN B 1 82 ? -13.75 10.844 2.203 1 93.44 82 GLN B CA 1
ATOM 2247 C C . GLN B 1 82 ? -12.242 11.008 2.373 1 93.44 82 GLN B C 1
ATOM 2249 O O . GLN B 1 82 ? -11.492 10.914 1.401 1 93.44 82 GLN B O 1
ATOM 2254 N N . PHE B 1 83 ? -11.828 11.273 3.57 1 96.06 83 PHE B N 1
ATOM 2255 C CA . PHE B 1 83 ? -10.406 11.438 3.85 1 96.06 83 PHE B CA 1
ATOM 2256 C C . PHE B 1 83 ? -9.664 10.117 3.709 1 96.06 83 PHE B C 1
ATOM 2258 O O . PHE B 1 83 ? -8.523 10.086 3.246 1 96.06 83 PHE B O 1
ATOM 2265 N N . VAL B 1 84 ? -10.359 9.039 4.051 1 95.81 84 VAL B N 1
ATOM 2266 C CA . VAL B 1 84 ? -9.789 7.707 3.879 1 95.81 84 VAL B CA 1
ATOM 2267 C C . VAL B 1 84 ? -9.547 7.438 2.395 1 95.81 84 VAL B C 1
ATOM 2269 O O . VAL B 1 84 ? -8.484 6.945 2.014 1 95.81 84 VAL B O 1
ATOM 2272 N N . GLU B 1 85 ? -10.453 7.844 1.626 1 94.31 85 GLU B N 1
ATOM 2273 C CA . GLU B 1 85 ? -10.32 7.633 0.188 1 94.31 85 GLU B CA 1
ATOM 2274 C C . GLU B 1 85 ? -9.156 8.422 -0.387 1 94.31 85 GLU B C 1
ATOM 2276 O O . GLU B 1 85 ? -8.492 7.977 -1.326 1 94.31 85 GLU B O 1
ATOM 2281 N N . LEU B 1 86 ? -8.891 9.539 0.173 1 95.31 86 LEU B N 1
ATOM 2282 C CA . LEU B 1 86 ? -7.805 10.398 -0.29 1 95.31 86 LEU B CA 1
ATOM 2283 C C . LEU B 1 86 ? -6.449 9.805 0.081 1 95.31 86 LEU B C 1
ATOM 2285 O O . LEU B 1 86 ? -5.508 9.859 -0.711 1 95.31 86 LEU B O 1
ATOM 2289 N N . ILE B 1 87 ? -6.363 9.211 1.243 1 97.06 87 ILE B N 1
ATOM 2290 C CA . ILE B 1 87 ? -5.086 8.789 1.804 1 97.06 87 ILE B CA 1
ATOM 2291 C C . ILE B 1 87 ? -4.781 7.359 1.364 1 97.06 87 ILE B C 1
ATOM 2293 O O . ILE B 1 87 ? -3.613 6.98 1.221 1 97.06 87 ILE B O 1
ATOM 2297 N N . LEU B 1 88 ? -5.746 6.566 1.083 1 96.81 88 LEU B N 1
ATOM 2298 C CA . LEU B 1 88 ? -5.664 5.125 0.892 1 96.81 88 LEU B CA 1
ATOM 2299 C C . LEU B 1 88 ? -4.641 4.777 -0.184 1 96.81 88 LEU B C 1
ATOM 2301 O O . LEU B 1 88 ? -3.773 3.928 0.029 1 96.81 88 LEU B O 1
ATOM 2305 N N . PRO B 1 89 ? -4.652 5.453 -1.293 1 95.81 89 PRO B N 1
ATOM 2306 C CA . PRO B 1 89 ? -3.688 5.07 -2.326 1 95.81 89 PRO B CA 1
ATOM 2307 C C . PRO B 1 89 ? -2.24 5.258 -1.876 1 95.81 89 PRO B C 1
ATOM 2309 O O . PRO B 1 89 ? -1.35 4.539 -2.34 1 95.81 89 PRO B O 1
ATOM 2312 N N . TRP B 1 90 ? -2.006 6.129 -0.965 1 96.69 90 TRP B N 1
ATOM 2313 C CA . TRP B 1 90 ? -0.652 6.422 -0.502 1 96.69 90 TRP B CA 1
ATOM 2314 C C . TRP B 1 90 ? -0.13 5.305 0.393 1 96.69 90 TRP B C 1
ATOM 2316 O O . TRP B 1 90 ? 1.065 5.246 0.694 1 96.69 90 TRP B O 1
ATOM 2326 N N . THR B 1 91 ? -0.973 4.371 0.799 1 96.88 91 THR B N 1
ATOM 2327 C CA . THR B 1 91 ? -0.52 3.211 1.557 1 96.88 91 THR B CA 1
ATOM 2328 C C . THR B 1 91 ? 0.292 2.27 0.67 1 96.88 91 THR B C 1
ATOM 2330 O O . THR B 1 91 ? 0.949 1.353 1.168 1 96.88 91 THR B O 1
ATOM 2333 N N . THR B 1 92 ? 0.26 2.51 -0.617 1 95.69 92 THR B N 1
ATOM 2334 C CA . THR B 1 92 ? 1.022 1.699 -1.561 1 95.69 92 THR B CA 1
ATOM 2335 C C . THR B 1 92 ? 2.242 2.463 -2.068 1 95.69 92 THR B C 1
ATOM 2337 O O . THR B 1 92 ? 2.906 2.027 -3.012 1 95.69 92 THR B O 1
ATOM 2340 N N . ALA B 1 93 ? 2.541 3.6 -1.514 1 94.69 93 ALA B N 1
ATOM 2341 C CA . ALA B 1 93 ? 3.617 4.473 -1.976 1 94.69 93 ALA B CA 1
ATOM 2342 C C . ALA B 1 93 ? 4.965 3.756 -1.924 1 94.69 93 ALA B C 1
ATOM 2344 O O . ALA B 1 93 ? 5.191 2.912 -1.054 1 94.69 93 ALA B O 1
ATOM 2345 N N . GLN B 1 94 ? 5.84 4.082 -2.812 1 92.44 94 GLN B N 1
ATOM 2346 C CA . GLN B 1 94 ? 7.207 3.572 -2.803 1 92.44 94 GLN B CA 1
ATOM 2347 C C . GLN B 1 94 ? 8.023 4.199 -1.675 1 92.44 94 GLN B C 1
ATOM 2349 O O . GLN B 1 94 ? 8.883 3.543 -1.087 1 92.44 94 GLN B O 1
ATOM 2354 N N . ASN B 1 95 ? 7.785 5.461 -1.494 1 92.81 95 ASN B N 1
ATOM 2355 C CA . ASN B 1 95 ? 8.477 6.133 -0.399 1 92.81 95 ASN B CA 1
ATOM 2356 C C . ASN B 1 95 ? 8.07 5.559 0.956 1 92.81 95 ASN B C 1
ATOM 2358 O O . ASN B 1 95 ? 6.902 5.633 1.34 1 92.81 95 ASN B O 1
ATOM 2362 N N . PHE B 1 96 ? 9.023 5.027 1.61 1 93.56 96 PHE B N 1
ATOM 2363 C CA . PHE B 1 96 ? 8.773 4.262 2.826 1 93.56 96 PHE B CA 1
ATOM 2364 C C . PHE B 1 96 ? 8.094 5.129 3.881 1 93.56 96 PHE B C 1
ATOM 2366 O O . PHE B 1 96 ? 7.102 4.715 4.484 1 93.56 96 PHE B O 1
ATOM 2373 N N . ALA B 1 97 ? 8.586 6.324 4.133 1 93.62 97 ALA B N 1
ATOM 2374 C CA . ALA B 1 97 ? 8.047 7.188 5.18 1 93.62 97 ALA B CA 1
ATOM 2375 C C . ALA B 1 97 ? 6.609 7.594 4.867 1 93.62 97 ALA B C 1
ATOM 2377 O O . ALA B 1 97 ? 5.75 7.59 5.754 1 93.62 97 ALA B O 1
ATOM 2378 N N . VAL B 1 98 ? 6.375 7.863 3.625 1 96 98 VAL B N 1
ATOM 2379 C CA . VAL B 1 98 ? 5.039 8.25 3.188 1 96 98 VAL B CA 1
ATOM 2380 C C . VAL B 1 98 ? 4.082 7.074 3.35 1 96 98 VAL B C 1
ATOM 2382 O O . VAL B 1 98 ? 2.965 7.234 3.848 1 96 98 VAL B O 1
ATOM 2385 N N . ARG B 1 99 ? 4.555 5.934 2.967 1 96.12 99 ARG B N 1
ATOM 2386 C CA . ARG B 1 99 ? 3.748 4.723 3.074 1 96.12 99 ARG B CA 1
ATOM 2387 C C . ARG B 1 99 ? 3.375 4.441 4.523 1 96.12 99 ARG B C 1
ATOM 2389 O O . ARG B 1 99 ? 2.209 4.184 4.832 1 96.12 99 ARG B O 1
ATOM 2396 N N . CYS B 1 100 ? 4.301 4.543 5.422 1 96.31 100 CYS B N 1
ATOM 2397 C CA . CYS B 1 100 ? 4.051 4.305 6.84 1 96.31 100 CYS B CA 1
ATOM 2398 C C . CYS B 1 100 ? 3.084 5.34 7.402 1 96.31 100 CYS B C 1
ATOM 2400 O O . CYS B 1 100 ? 2.186 5 8.172 1 96.31 100 CYS B O 1
ATOM 2402 N N . THR B 1 101 ? 3.303 6.559 6.996 1 97.12 101 THR B N 1
ATOM 2403 C CA . THR B 1 101 ? 2.424 7.633 7.453 1 97.12 101 THR B CA 1
ATOM 2404 C C . THR B 1 101 ? 0.989 7.387 6.996 1 97.12 101 THR B C 1
ATOM 2406 O O . THR B 1 101 ? 0.047 7.547 7.773 1 97.12 101 THR B O 1
ATOM 2409 N N . ALA B 1 102 ? 0.858 6.973 5.777 1 97.81 102 ALA B N 1
ATOM 2410 C CA . ALA B 1 102 ? -0.466 6.715 5.219 1 97.81 102 ALA B CA 1
ATOM 2411 C C . ALA B 1 102 ? -1.151 5.559 5.945 1 97.81 102 ALA B C 1
ATOM 2413 O O . ALA B 1 102 ? -2.336 5.645 6.277 1 97.81 102 ALA B O 1
ATOM 2414 N N . ILE B 1 103 ? -0.422 4.516 6.203 1 97.44 103 ILE B N 1
ATOM 2415 C CA . ILE B 1 103 ? -0.983 3.357 6.891 1 97.44 103 ILE B CA 1
ATOM 2416 C C . ILE B 1 103 ? -1.399 3.748 8.305 1 97.44 103 ILE B C 1
ATOM 2418 O O . ILE B 1 103 ? -2.486 3.387 8.766 1 97.44 103 ILE B O 1
ATOM 2422 N N . ALA B 1 104 ? -0.536 4.5 8.984 1 97.38 104 ALA B N 1
ATOM 2423 C CA . ALA B 1 104 ? -0.87 4.977 10.32 1 97.38 104 ALA B CA 1
ATOM 2424 C C . ALA B 1 104 ? -2.133 5.832 10.297 1 97.38 104 ALA B C 1
ATOM 2426 O O . ALA B 1 104 ? -3 5.691 11.164 1 97.38 104 ALA B O 1
ATOM 2427 N N . ALA B 1 105 ? -2.217 6.691 9.328 1 98.19 105 ALA B N 1
ATOM 2428 C CA . ALA B 1 105 ? -3.375 7.57 9.188 1 98.19 105 ALA B CA 1
ATOM 2429 C C . ALA B 1 105 ? -4.652 6.762 8.969 1 98.19 105 ALA B C 1
ATOM 2431 O O . ALA B 1 105 ? -5.676 7.02 9.609 1 98.19 105 ALA B O 1
ATOM 2432 N N . ILE B 1 106 ? -4.582 5.797 8.086 1 97.75 106 ILE B N 1
ATOM 2433 C CA . ILE B 1 106 ? -5.738 4.961 7.781 1 97.75 106 ILE B CA 1
ATOM 2434 C C . ILE B 1 106 ? -6.16 4.195 9.031 1 97.75 106 ILE B C 1
ATOM 2436 O O . ILE B 1 106 ? -7.355 4.039 9.297 1 97.75 106 ILE B O 1
ATOM 2440 N N . ARG B 1 107 ? -5.195 3.777 9.781 1 96.62 107 ARG B N 1
ATOM 2441 C CA . ARG B 1 107 ? -5.508 3.082 11.023 1 96.62 107 ARG B CA 1
ATOM 2442 C C . ARG B 1 107 ? -6.27 3.988 11.977 1 96.62 107 ARG B C 1
ATOM 2444 O O . ARG B 1 107 ? -7.297 3.592 12.531 1 96.62 107 ARG B O 1
ATOM 2451 N N . LEU B 1 108 ? -5.773 5.148 12.18 1 96.56 108 LEU B N 1
ATOM 2452 C CA . LEU B 1 108 ? -6.41 6.105 13.078 1 96.56 108 LEU B CA 1
ATOM 2453 C C . LEU B 1 108 ? -7.82 6.445 12.609 1 96.56 108 LEU B C 1
ATOM 2455 O O . LEU B 1 108 ? -8.758 6.453 13.398 1 96.56 108 LEU B O 1
ATOM 2459 N N . LEU B 1 109 ? -7.98 6.719 11.328 1 96.69 109 LEU B N 1
ATOM 2460 C CA . LEU B 1 109 ? -9.266 7.129 10.773 1 96.69 109 LEU B CA 1
ATOM 2461 C C . LEU B 1 109 ? -10.258 5.977 10.797 1 96.69 109 LEU B C 1
ATOM 2463 O O . LEU B 1 109 ? -11.445 6.172 11.086 1 96.69 109 LEU B O 1
ATOM 2467 N N . TYR B 1 110 ? -9.758 4.801 10.508 1 95.5 110 TYR B N 1
ATOM 2468 C CA . TYR B 1 110 ? -10.617 3.621 10.547 1 95.5 110 TYR B CA 1
ATOM 2469 C C . TYR B 1 110 ? -11.172 3.4 11.953 1 95.5 110 TYR B C 1
ATOM 2471 O O . TYR B 1 110 ? -12.359 3.127 12.125 1 95.5 110 TYR B O 1
ATOM 2479 N N . ASP B 1 111 ? -10.336 3.541 12.914 1 93.75 111 ASP B N 1
ATOM 2480 C CA . ASP B 1 111 ? -10.742 3.35 14.297 1 93.75 111 ASP B CA 1
ATOM 2481 C C . ASP B 1 111 ? -11.781 4.391 14.719 1 93.75 111 ASP B C 1
ATOM 2483 O O . ASP B 1 111 ? -12.641 4.117 15.562 1 93.75 111 ASP B O 1
ATOM 2487 N N . ALA B 1 112 ? -11.734 5.52 14.148 1 93.5 112 ALA B N 1
ATOM 2488 C CA . ALA B 1 112 ? -12.625 6.621 14.508 1 93.5 112 ALA B CA 1
ATOM 2489 C C . ALA B 1 112 ? -13.953 6.527 13.75 1 93.5 112 ALA B C 1
ATOM 2491 O O . ALA B 1 112 ? -14.906 7.238 14.07 1 93.5 112 ALA B O 1
ATOM 2492 N N . MET B 1 113 ? -14.07 5.676 12.734 1 92.56 113 MET B N 1
ATOM 2493 C CA . MET B 1 113 ? -15.266 5.547 11.906 1 92.56 113 MET B CA 1
ATOM 2494 C C . MET B 1 113 ? -16.391 4.879 12.672 1 92.56 113 MET B C 1
ATOM 2496 O O . MET B 1 113 ? -16.156 4.062 13.57 1 92.56 113 MET B O 1
ATOM 2500 N N . ASN B 1 114 ? -17.578 5.258 12.32 1 91.62 114 ASN B N 1
ATOM 2501 C CA . ASN B 1 114 ? -18.734 4.57 12.891 1 91.62 114 ASN B CA 1
ATOM 2502 C C . ASN B 1 114 ? -18.906 3.174 12.297 1 91.62 114 ASN B C 1
ATOM 2504 O O . ASN B 1 114 ? -18.266 2.834 11.305 1 91.62 114 ASN B O 1
ATOM 2508 N N . SER B 1 115 ? -19.75 2.406 12.859 1 91.44 115 SER B N 1
ATOM 2509 C CA . SER B 1 115 ? -19.906 1 12.5 1 91.44 115 SER B CA 1
ATOM 2510 C C . SER B 1 115 ? -20.406 0.849 11.07 1 91.44 115 SER B C 1
ATOM 2512 O O . SER B 1 115 ? -19.969 -0.052 10.344 1 91.44 115 SER B O 1
ATOM 2514 N N . GLU B 1 116 ? -21.281 1.701 10.68 1 91.12 116 GLU B N 1
ATOM 2515 C CA . GLU B 1 116 ? -21.828 1.638 9.328 1 91.12 116 GLU B CA 1
ATOM 2516 C C . GLU B 1 116 ? -20.75 1.886 8.281 1 91.12 116 GLU B C 1
ATOM 2518 O O . GLU B 1 116 ? -20.656 1.154 7.293 1 91.12 116 GLU B O 1
ATOM 2523 N N . ASP B 1 117 ? -19.922 2.895 8.531 1 90.75 117 ASP B N 1
ATOM 2524 C CA . ASP B 1 117 ? -18.844 3.227 7.605 1 90.75 117 ASP B CA 1
ATOM 2525 C C . ASP B 1 117 ? -17.781 2.133 7.594 1 90.75 117 ASP B C 1
ATOM 2527 O O . ASP B 1 117 ? -17.203 1.825 6.547 1 90.75 117 ASP B O 1
ATOM 2531 N N . LYS B 1 118 ? -17.516 1.49 8.711 1 91.06 118 LYS B N 1
ATOM 2532 C CA . LYS B 1 118 ? -16.547 0.397 8.789 1 91.06 118 LYS B CA 1
ATOM 2533 C C . LYS B 1 118 ? -16.984 -0.788 7.938 1 91.06 118 LYS B C 1
ATOM 2535 O O . LYS B 1 118 ? -16.156 -1.428 7.281 1 91.06 118 LYS B O 1
ATOM 2540 N N . GLU B 1 119 ? -18.203 -1.027 7.965 1 88.06 119 GLU B N 1
ATOM 2541 C CA . GLU B 1 119 ? -18.734 -2.127 7.164 1 88.06 119 GLU B CA 1
ATOM 2542 C C . GLU B 1 119 ? -18.594 -1.846 5.672 1 88.06 119 GLU B C 1
ATOM 2544 O O . GLU B 1 119 ? -18.266 -2.742 4.895 1 88.06 119 GLU B O 1
ATOM 2549 N N . ARG B 1 120 ? -18.844 -0.597 5.359 1 85.56 120 ARG B N 1
ATOM 2550 C CA . ARG B 1 120 ? -18.734 -0.195 3.961 1 85.56 120 ARG B CA 1
ATOM 2551 C C . ARG B 1 120 ? -17.281 -0.234 3.484 1 85.56 120 ARG B C 1
ATOM 2553 O O . ARG B 1 120 ? -17.031 -0.461 2.301 1 85.56 120 ARG B O 1
ATOM 2560 N N . CYS B 1 121 ? -16.359 -0.016 4.359 1 86.62 121 CYS B N 1
ATOM 2561 C CA . CYS B 1 121 ? -14.938 0.017 4.039 1 86.62 121 CYS B CA 1
ATOM 2562 C C . CYS B 1 121 ? -14.227 -1.21 4.594 1 86.62 121 CYS B C 1
ATOM 2564 O O . CYS B 1 121 ? -13.133 -1.1 5.145 1 86.62 121 CYS B O 1
ATOM 2566 N N . HIS B 1 122 ? -14.836 -2.363 4.465 1 86.75 122 HIS B N 1
ATOM 2567 C CA . HIS B 1 122 ? -14.328 -3.574 5.094 1 86.75 122 HIS B CA 1
ATOM 2568 C C . HIS B 1 122 ? -12.945 -3.934 4.559 1 86.75 122 HIS B C 1
ATOM 2570 O O . HIS B 1 122 ? -12.133 -4.52 5.273 1 86.75 122 HIS B O 1
ATOM 2576 N N . LEU B 1 123 ? -12.672 -3.549 3.369 1 90.38 123 LEU B N 1
ATOM 2577 C CA . LEU B 1 123 ? -11.375 -3.822 2.762 1 90.38 123 LEU B CA 1
ATOM 2578 C C . LEU B 1 123 ? -10.266 -3.08 3.498 1 90.38 123 LEU B C 1
ATOM 2580 O O . LEU B 1 123 ? -9.125 -3.557 3.559 1 90.38 123 LEU B O 1
ATOM 2584 N N . ILE B 1 124 ? -10.594 -1.927 4.078 1 92.5 124 ILE B N 1
ATOM 2585 C CA . ILE B 1 124 ? -9.625 -1.127 4.82 1 92.5 124 ILE B CA 1
ATOM 2586 C C . ILE B 1 124 ? -9.172 -1.89 6.062 1 92.5 124 ILE B C 1
ATOM 2588 O O . ILE B 1 124 ? -8.008 -1.802 6.461 1 92.5 124 ILE B O 1
ATOM 2592 N N . ALA B 1 125 ? -10.086 -2.629 6.621 1 92.06 125 ALA B N 1
ATOM 2593 C CA . ALA B 1 125 ? -9.75 -3.428 7.797 1 92.06 125 ALA B CA 1
ATOM 2594 C C . ALA B 1 125 ? -8.617 -4.402 7.488 1 92.06 125 ALA B C 1
ATOM 2596 O O . ALA B 1 125 ? -7.754 -4.645 8.336 1 92.06 125 ALA B O 1
ATOM 2597 N N . LYS B 1 126 ? -8.586 -4.895 6.277 1 91.44 126 LYS B N 1
ATOM 2598 C CA . LYS B 1 126 ? -7.555 -5.84 5.867 1 91.44 126 LYS B CA 1
ATOM 2599 C C . LYS B 1 126 ? -6.188 -5.168 5.797 1 91.44 126 LYS B C 1
ATOM 2601 O O . LYS B 1 126 ? -5.168 -5.785 6.105 1 91.44 126 LYS B O 1
ATOM 2606 N N . ILE B 1 127 ? -6.195 -3.934 5.469 1 92.94 127 ILE B N 1
ATOM 2607 C CA . ILE B 1 127 ? -4.957 -3.162 5.371 1 92.94 127 ILE B CA 1
ATOM 2608 C C . ILE B 1 127 ? -4.473 -2.787 6.77 1 92.94 127 ILE B C 1
ATOM 2610 O O . ILE B 1 127 ? -3.295 -2.961 7.09 1 92.94 127 ILE B O 1
ATOM 2614 N N . VAL B 1 128 ? -5.406 -2.342 7.566 1 91.38 128 VAL B N 1
ATOM 2615 C CA . VAL B 1 128 ? -5.086 -1.856 8.906 1 91.38 128 VAL B CA 1
ATOM 2616 C C . VAL B 1 128 ? -4.602 -3.018 9.773 1 91.38 128 VAL B C 1
ATOM 2618 O O . VAL B 1 128 ? -3.715 -2.844 10.617 1 91.38 128 VAL B O 1
ATOM 2621 N N . LYS B 1 129 ? -5.035 -4.191 9.531 1 88.06 129 LYS B N 1
ATOM 2622 C CA . LYS B 1 129 ? -4.727 -5.344 10.375 1 88.06 129 LYS B CA 1
ATOM 2623 C C . LYS B 1 129 ? -3.643 -6.215 9.75 1 88.06 129 LYS B C 1
ATOM 2625 O O . LYS B 1 129 ? -3.32 -7.285 10.266 1 88.06 129 LYS B O 1
ATOM 2630 N N . PHE B 1 130 ? -3.117 -5.738 8.719 1 89.75 130 PHE B N 1
ATOM 2631 C CA . PHE B 1 130 ? -2.145 -6.535 7.984 1 89.75 130 PHE B CA 1
ATOM 2632 C C . PHE B 1 130 ? -0.89 -6.766 8.82 1 89.75 130 PHE B C 1
ATOM 2634 O O . PHE B 1 130 ? -0.266 -5.812 9.289 1 89.75 130 PHE B O 1
ATOM 2641 N N . ASP B 1 131 ? -0.595 -7.977 9 1 80.31 131 ASP B N 1
ATOM 2642 C CA . ASP B 1 131 ? 0.6 -8.375 9.734 1 80.31 131 ASP B CA 1
ATOM 2643 C C . ASP B 1 131 ? 1.343 -9.5 9.016 1 80.31 131 ASP B C 1
ATOM 2645 O O . ASP B 1 131 ? 2.043 -10.289 9.648 1 80.31 131 ASP B O 1
ATOM 2649 N N . GLY B 1 132 ? 1.194 -9.609 7.789 1 76.38 132 GLY B N 1
ATOM 2650 C CA . GLY B 1 132 ? 1.728 -10.719 7.016 1 76.38 132 GLY B CA 1
ATOM 2651 C C . GLY B 1 132 ? 3.234 -10.664 6.855 1 76.38 132 GLY B C 1
ATOM 2652 O O . GLY B 1 132 ? 3.879 -11.695 6.633 1 76.38 132 GLY B O 1
ATOM 2653 N N . GLU B 1 133 ? 3.725 -9.469 6.898 1 81.38 133 GLU B N 1
ATOM 2654 C CA . GLU B 1 133 ? 5.176 -9.359 6.812 1 81.38 133 GLU B CA 1
ATOM 2655 C C . GLU B 1 133 ? 5.824 -9.484 8.188 1 81.38 133 GLU B C 1
ATOM 2657 O O . GLU B 1 133 ? 5.301 -8.961 9.172 1 81.38 133 GLU B O 1
ATOM 2662 N N . PRO B 1 134 ? 6.809 -10.398 8.164 1 74.69 134 PRO B N 1
ATOM 2663 C CA . PRO B 1 134 ? 7.512 -10.453 9.445 1 74.69 134 PRO B CA 1
ATOM 2664 C C . PRO B 1 134 ? 7.82 -9.062 10.008 1 74.69 134 PRO B C 1
ATOM 2666 O O . PRO B 1 134 ? 8.102 -8.133 9.25 1 74.69 134 PRO B O 1
ATOM 2669 N N . SER B 1 135 ? 7.504 -9 11.32 1 64.38 135 SER B N 1
ATOM 2670 C CA . SER B 1 135 ? 7.633 -7.723 12.008 1 64.38 135 SER B CA 1
ATOM 2671 C C . SER B 1 135 ? 8.961 -7.051 11.688 1 64.38 135 SER B C 1
ATOM 2673 O O . SER B 1 135 ? 10.016 -7.684 11.773 1 64.38 135 SER B O 1
ATOM 2675 N N . GLY B 1 136 ? 8.914 -6.09 11.023 1 72.25 136 GLY B N 1
ATOM 2676 C CA . GLY B 1 136 ? 10.094 -5.297 10.734 1 72.25 136 GLY B CA 1
ATOM 2677 C C . GLY B 1 136 ? 10 -3.871 11.242 1 72.25 136 GLY B C 1
ATOM 2678 O O . GLY B 1 136 ? 9.258 -3.592 12.188 1 72.25 136 GLY B O 1
ATOM 2679 N N . ASN B 1 137 ? 10.781 -2.998 10.945 1 83.44 137 ASN B N 1
ATOM 2680 C CA . ASN B 1 137 ? 10.898 -1.591 11.312 1 83.44 137 ASN B CA 1
ATOM 2681 C C . ASN B 1 137 ? 9.641 -0.807 10.953 1 83.44 137 ASN B C 1
ATOM 2683 O O . ASN B 1 137 ? 9.25 0.109 11.672 1 83.44 137 ASN B O 1
ATOM 2687 N N . SER B 1 138 ? 8.922 -1.282 10.016 1 89 138 SER B N 1
ATOM 2688 C CA . SER B 1 138 ? 7.742 -0.559 9.555 1 89 138 SER B CA 1
ATOM 2689 C C . SER B 1 138 ? 6.633 -0.582 10.594 1 89 138 SER B C 1
ATOM 2691 O O . SER B 1 138 ? 6.02 0.448 10.883 1 89 138 SER B O 1
ATOM 2693 N N . GLN B 1 139 ? 6.438 -1.7 11.172 1 89.5 139 GLN B N 1
ATOM 2694 C CA . GLN B 1 139 ? 5.379 -1.814 12.18 1 89.5 139 GLN B CA 1
ATOM 2695 C C . GLN B 1 139 ? 5.668 -0.925 13.383 1 89.5 139 GLN B C 1
ATOM 2697 O O . GLN B 1 139 ? 4.754 -0.31 13.938 1 89.5 139 GLN B O 1
ATOM 2702 N N . ARG B 1 140 ? 6.852 -0.869 13.695 1 91.5 140 ARG B N 1
ATOM 2703 C CA . ARG B 1 140 ? 7.246 -0.011 14.812 1 91.5 140 ARG B CA 1
ATOM 2704 C C . ARG B 1 140 ? 7.008 1.458 14.477 1 91.5 140 ARG B C 1
ATOM 2706 O O . ARG B 1 140 ? 6.504 2.215 15.312 1 91.5 140 ARG B O 1
ATOM 2713 N N . ILE B 1 141 ? 7.359 1.83 13.305 1 91.56 141 ILE B N 1
ATOM 2714 C CA . ILE B 1 141 ? 7.184 3.213 12.875 1 91.56 141 ILE B CA 1
ATOM 2715 C C . ILE B 1 141 ? 5.695 3.564 12.867 1 91.56 141 ILE B C 1
ATOM 2717 O O . ILE B 1 141 ? 5.297 4.613 13.375 1 91.56 141 ILE B O 1
ATOM 2721 N N . ILE B 1 142 ? 4.938 2.711 12.383 1 94.12 142 ILE B N 1
ATOM 2722 C CA . ILE B 1 142 ? 3.496 2.924 12.297 1 94.12 142 ILE B CA 1
ATOM 2723 C C . ILE B 1 142 ? 2.908 3.023 13.703 1 94.12 142 ILE B C 1
ATOM 2725 O O . ILE B 1 142 ? 2.141 3.941 14 1 94.12 142 ILE B O 1
ATOM 2729 N N . ASP B 1 143 ? 3.324 2.121 14.562 1 93.62 143 ASP B N 1
ATOM 2730 C CA . ASP B 1 143 ? 2.842 2.137 15.945 1 93.62 143 ASP B CA 1
ATOM 2731 C C . ASP B 1 143 ? 3.244 3.43 16.656 1 93.62 143 ASP B C 1
ATOM 2733 O O . ASP B 1 143 ? 2.455 4.004 17.406 1 93.62 143 ASP B O 1
ATOM 2737 N N . ASN B 1 144 ? 4.449 3.83 16.391 1 93.31 144 ASN B N 1
ATOM 2738 C CA . ASN B 1 144 ? 4.938 5.074 16.984 1 93.31 144 ASN B CA 1
ATOM 2739 C C . ASN B 1 144 ? 4.133 6.277 16.5 1 93.31 144 ASN B C 1
ATOM 2741 O O . ASN B 1 144 ? 3.82 7.176 17.281 1 93.31 144 ASN B O 1
ATOM 2745 N N . LEU B 1 145 ? 3.828 6.289 15.273 1 93.5 145 LEU B N 1
ATOM 2746 C CA . LEU B 1 145 ? 3.035 7.383 14.719 1 93.5 145 LEU B CA 1
ATOM 2747 C C . LEU B 1 145 ? 1.644 7.414 15.336 1 93.5 145 LEU B C 1
ATOM 2749 O O . LEU B 1 145 ? 1.163 8.477 15.742 1 93.5 145 LEU B O 1
ATOM 2753 N N . VAL B 1 146 ? 1.077 6.309 15.469 1 94.19 146 VAL B N 1
ATOM 2754 C CA . VAL B 1 146 ? -0.273 6.195 16.016 1 94.19 146 VAL B CA 1
ATOM 2755 C C . VAL B 1 146 ? -0.282 6.633 17.469 1 94.19 146 VAL B C 1
ATOM 2757 O O . VAL B 1 146 ? -1.241 7.254 17.938 1 94.19 146 VAL B O 1
ATOM 2760 N N . ALA B 1 147 ? 0.785 6.367 18.109 1 92.69 147 ALA B N 1
ATOM 2761 C CA . ALA B 1 147 ? 0.883 6.68 19.531 1 92.69 147 ALA B CA 1
ATOM 2762 C C . ALA B 1 147 ? 1.37 8.109 19.734 1 92.69 147 ALA B C 1
ATOM 2764 O O . ALA B 1 147 ? 1.256 8.656 20.844 1 92.69 147 ALA B O 1
ATOM 2765 N N . ASP B 1 148 ? 1.967 8.695 18.734 1 89.88 148 ASP B N 1
ATOM 2766 C CA . ASP B 1 148 ? 2.543 10.031 18.812 1 89.88 148 ASP B CA 1
ATOM 2767 C C . ASP B 1 148 ? 1.467 11.078 19.109 1 89.88 148 ASP B C 1
ATOM 2769 O O . ASP B 1 148 ? 0.377 11.023 18.531 1 89.88 148 ASP B O 1
ATOM 2773 N N . PHE B 1 149 ? 1.72 12.008 19.906 1 85.69 149 PHE B N 1
ATOM 2774 C CA . PHE B 1 149 ? 0.73 13 20.312 1 85.69 149 PHE B CA 1
ATOM 2775 C C . PHE B 1 149 ? 0.296 13.844 19.125 1 85.69 149 PHE B C 1
ATOM 2777 O O . PHE B 1 149 ? -0.897 14.078 18.922 1 85.69 149 PHE B O 1
ATOM 2784 N N . TYR B 1 150 ? 1.256 14.328 18.391 1 84.75 150 TYR B N 1
ATOM 2785 C CA . TYR B 1 150 ? 0.933 15.219 17.297 1 84.75 150 TYR B CA 1
ATOM 2786 C C . TYR B 1 150 ? 0.152 14.484 16.203 1 84.75 150 TYR B C 1
ATOM 2788 O O . TYR B 1 150 ? -0.929 14.922 15.805 1 84.75 150 TYR B O 1
ATOM 2796 N N . PHE B 1 151 ? 0.604 13.375 15.805 1 90.62 151 PHE B N 1
ATOM 2797 C CA . PHE B 1 151 ? -0.001 12.648 14.703 1 90.62 151 PHE B CA 1
ATOM 2798 C C . PHE B 1 151 ? -1.264 11.922 15.156 1 90.62 151 PHE B C 1
ATOM 2800 O O . PHE B 1 151 ? -2.289 11.969 14.477 1 90.62 151 PHE B O 1
ATOM 2807 N N . GLY B 1 152 ? -1.205 11.438 16.297 1 91.06 152 GLY B N 1
ATOM 2808 C CA . GLY B 1 152 ? -2.266 10.523 16.688 1 91.06 152 GLY B CA 1
ATOM 2809 C C . GLY B 1 152 ? -3.305 11.172 17.594 1 91.06 152 GLY B C 1
ATOM 2810 O O . GLY B 1 152 ? -4.441 10.703 17.672 1 91.06 152 GLY B O 1
ATOM 2811 N N . HIS B 1 153 ? -2.951 12.289 18.281 1 88.75 153 HIS B N 1
ATOM 2812 C CA . HIS B 1 153 ? -3.867 12.68 19.344 1 88.75 153 HIS B CA 1
ATOM 2813 C C . HIS B 1 153 ? -4.137 14.18 19.312 1 88.75 153 HIS B C 1
ATOM 2815 O O . HIS B 1 153 ? -5.152 14.648 19.828 1 88.75 153 HIS B O 1
ATOM 2821 N N . LEU B 1 154 ? -3.311 14.961 18.719 1 87.25 154 LEU B N 1
ATOM 2822 C CA . LEU B 1 154 ? -3.467 16.406 18.734 1 87.25 154 LEU B CA 1
ATOM 2823 C C . LEU B 1 154 ? -4.777 16.828 18.078 1 87.25 154 LEU B C 1
ATOM 2825 O O . LEU B 1 154 ? -5.02 16.5 16.906 1 87.25 154 LEU B O 1
ATOM 2829 N N . HIS B 1 155 ? -5.602 17.453 18.859 1 88.44 155 HIS B N 1
ATOM 2830 C CA . HIS B 1 155 ? -6.801 18.062 18.297 1 88.44 155 HIS B CA 1
ATOM 2831 C C . HIS B 1 155 ? -6.527 19.5 17.844 1 88.44 155 HIS B C 1
ATOM 2833 O O . HIS B 1 155 ? -6.094 20.328 18.641 1 88.44 155 HIS B O 1
ATOM 2839 N N . PRO B 1 156 ? -6.781 19.75 16.594 1 85.56 156 PRO B N 1
ATOM 2840 C CA . PRO B 1 156 ? -6.344 21.047 16.047 1 85.56 156 PRO B CA 1
ATOM 2841 C C . PRO B 1 156 ? -7.082 22.234 16.656 1 85.56 156 PRO B C 1
ATOM 2843 O O . PRO B 1 156 ? -6.582 23.359 16.625 1 85.56 156 PRO B O 1
ATOM 2846 N N . VAL B 1 157 ? -8.234 22 17.203 1 82.56 157 VAL B N 1
ATOM 2847 C CA . VAL B 1 157 ? -9.031 23.094 17.75 1 82.56 157 VAL B CA 1
ATOM 2848 C C . VAL B 1 157 ? -8.953 23.078 19.281 1 82.56 157 VAL B C 1
ATOM 2850 O O . VAL B 1 157 ? -8.688 24.094 19.906 1 82.56 157 VAL B O 1
ATOM 2853 N N . LYS B 1 158 ? -9.078 21.953 19.922 1 81.88 158 LYS B N 1
ATOM 2854 C CA . LYS B 1 158 ? -9.164 21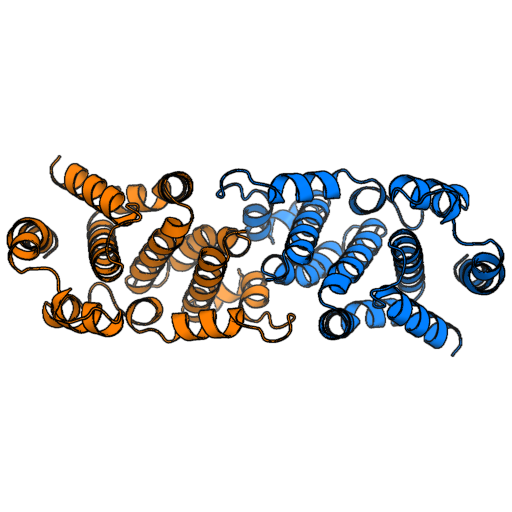.828 21.375 1 81.88 158 LYS B CA 1
ATOM 2855 C C . LYS B 1 158 ? -7.809 22.047 22.016 1 81.88 158 LYS B C 1
ATOM 2857 O O . LYS B 1 158 ? -7.73 22.531 23.156 1 81.88 158 LYS B O 1
ATOM 2862 N N . HIS B 1 159 ? -6.758 21.688 21.359 1 75.38 159 HIS B N 1
ATOM 2863 C CA . HIS B 1 159 ? -5.422 21.828 21.922 1 75.38 159 HIS B CA 1
ATOM 2864 C C . HIS B 1 159 ? -4.738 23.094 21.422 1 75.38 159 HIS B C 1
ATOM 2866 O O . HIS B 1 159 ? -3.514 23.219 21.484 1 75.38 159 HIS B O 1
ATOM 2872 N N . PHE B 1 160 ? -5.605 23.906 20.828 1 66.94 160 PHE B N 1
ATOM 2873 C CA . PHE B 1 160 ? -5.059 25.141 20.266 1 66.94 160 PHE B CA 1
ATOM 2874 C C . PHE B 1 160 ? -4.754 26.141 21.375 1 66.94 160 PHE B C 1
ATOM 2876 O O . PHE B 1 160 ? -5.629 26.906 21.766 1 66.94 160 PHE B O 1
ATOM 2883 N N . ASP B 1 161 ? -3.656 25.969 21.953 1 66.44 161 ASP B N 1
ATOM 2884 C CA . ASP B 1 161 ? -3.174 26.953 22.922 1 66.44 161 ASP B CA 1
ATOM 2885 C C . ASP B 1 161 ? -1.666 27.156 22.781 1 66.44 161 ASP B C 1
ATOM 2887 O O . ASP B 1 161 ? -0.979 26.359 22.141 1 66.44 161 ASP B O 1
ATOM 2891 N N . MET B 1 162 ? -1.273 28.328 23.062 1 60.94 162 MET B N 1
ATOM 2892 C CA . MET B 1 162 ? 0.105 28.781 22.906 1 60.94 162 MET B CA 1
ATOM 2893 C C . MET B 1 162 ? 1.085 27.766 23.484 1 60.94 162 MET B C 1
ATOM 2895 O O . MET B 1 162 ? 2.156 27.531 22.922 1 60.94 162 MET B O 1
ATOM 2899 N N . GLN B 1 163 ? 0.713 27.188 24.531 1 61.88 163 GLN B N 1
ATOM 2900 C CA . GLN B 1 163 ? 1.571 26.188 25.156 1 61.88 163 GLN B CA 1
ATOM 2901 C C . GLN B 1 163 ? 1.803 25 24.234 1 61.88 163 GLN B C 1
ATOM 2903 O O . GLN B 1 163 ? 2.93 24.516 24.109 1 61.88 163 GLN B O 1
ATOM 2908 N N . THR B 1 164 ? 0.745 24.594 23.594 1 62.38 164 THR B N 1
ATOM 2909 C CA . THR B 1 164 ? 0.865 23.469 22.688 1 62.38 164 THR B CA 1
ATOM 2910 C C . THR B 1 164 ? 1.755 23.812 21.5 1 62.38 164 THR B C 1
ATOM 2912 O O . THR B 1 164 ? 2.646 23.047 21.125 1 62.38 164 THR B O 1
ATOM 2915 N N . ILE B 1 165 ? 1.657 24.906 20.984 1 65.06 165 ILE B N 1
ATOM 2916 C CA . ILE B 1 165 ? 2.348 25.359 19.781 1 65.06 165 ILE B CA 1
ATOM 2917 C C . ILE B 1 165 ? 3.816 25.625 20.094 1 65.06 165 ILE B C 1
ATOM 2919 O O . ILE B 1 165 ? 4.703 25.281 19.312 1 65.06 165 ILE B O 1
ATOM 2923 N N . PHE B 1 166 ? 4.027 26.203 21.281 1 63.06 166 PHE B N 1
ATOM 2924 C CA . PHE B 1 166 ? 5.371 26.734 21.5 1 63.06 166 PHE B CA 1
ATOM 2925 C C . PHE B 1 166 ? 6.168 25.812 22.422 1 63.06 166 PHE B C 1
ATOM 2927 O O . PHE B 1 166 ? 7.398 25.891 22.484 1 63.06 166 PHE B O 1
ATOM 2934 N N . VAL B 1 167 ? 5.461 24.969 23.016 1 63.03 167 VAL B N 1
ATOM 2935 C CA . VAL B 1 167 ? 6.18 24.141 23.984 1 63.03 167 VAL B CA 1
ATOM 2936 C C . VAL B 1 167 ? 6.016 22.672 23.609 1 63.03 167 VAL B C 1
ATOM 2938 O O . VAL B 1 167 ? 7.004 21.969 23.375 1 63.03 167 VAL B O 1
ATOM 2941 N N . VAL B 1 168 ? 4.812 22.344 23.516 1 63.56 168 VAL B N 1
ATOM 2942 C CA . VAL B 1 168 ? 4.527 20.922 23.375 1 63.56 168 VAL B CA 1
ATOM 2943 C C . VAL B 1 168 ? 5.016 20.422 22.016 1 63.56 168 VAL B C 1
ATOM 2945 O O . VAL B 1 168 ? 5.746 19.438 21.938 1 63.56 168 VAL B O 1
ATOM 2948 N N . LEU B 1 169 ? 4.809 21.094 20.969 1 68.5 169 LEU B N 1
ATO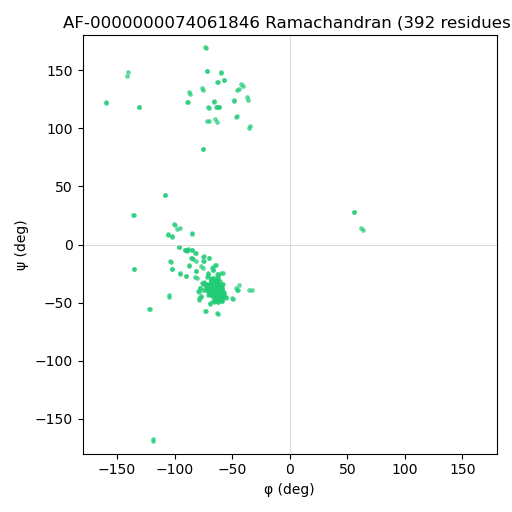M 2949 C CA . LEU B 1 169 ? 5.141 20.656 19.609 1 68.5 169 LEU B CA 1
ATOM 2950 C C . LEU B 1 169 ? 6.648 20.641 19.406 1 68.5 169 LEU B C 1
ATOM 2952 O O . LEU B 1 169 ? 7.207 19.625 18.953 1 68.5 169 LEU B O 1
ATOM 2956 N N . PRO B 1 170 ? 7.375 21.547 19.859 1 61.47 170 PRO B N 1
ATOM 2957 C CA . PRO B 1 170 ? 8.828 21.516 19.703 1 61.47 170 PRO B CA 1
ATOM 2958 C C . PRO B 1 170 ? 9.492 20.453 20.578 1 61.47 170 PRO B C 1
ATOM 2960 O O . PRO B 1 170 ? 10.5 19.859 20.188 1 61.47 170 PRO B O 1
ATOM 2963 N N . SER B 1 171 ? 8.969 20.297 21.719 1 62.84 171 SER B N 1
ATOM 2964 C CA . SER B 1 171 ? 9.555 19.344 22.656 1 62.84 171 SER B CA 1
ATOM 2965 C C . SER B 1 171 ? 9.391 17.922 22.156 1 62.84 171 SER B C 1
ATOM 2967 O O . SER B 1 171 ? 10.219 17.047 22.453 1 62.84 171 SER B O 1
ATOM 2969 N N . LYS B 1 172 ? 8.414 17.703 21.578 1 58.53 172 LYS B N 1
ATOM 2970 C CA . LYS B 1 172 ? 8.102 16.344 21.125 1 58.53 172 LYS B CA 1
ATOM 2971 C C . LYS B 1 172 ? 8.773 16.031 19.797 1 58.53 172 LYS B C 1
ATOM 2973 O O . LYS B 1 172 ? 8.797 14.883 19.359 1 58.53 172 LYS B O 1
ATOM 2978 N N . THR B 1 173 ? 9.297 16.969 19.109 1 57 173 THR B N 1
ATOM 2979 C CA . THR B 1 173 ? 9.984 16.766 17.828 1 57 173 THR B CA 1
ATOM 2980 C C . THR B 1 173 ? 11.5 16.75 18.047 1 57 173 THR B C 1
ATOM 2982 O O . THR B 1 173 ? 12.258 16.578 17.094 1 57 173 THR B O 1
ATOM 2985 N N . GLY B 1 174 ? 12.055 16.562 19.328 1 50.47 174 GLY B N 1
ATOM 2986 C CA . GLY B 1 174 ? 13.469 16.531 19.656 1 50.47 174 GLY B CA 1
ATOM 2987 C C . GLY B 1 174 ? 14.18 17.844 19.375 1 50.47 174 GLY B C 1
ATOM 2988 O O . GLY B 1 174 ? 15.398 17.875 19.188 1 50.47 174 GLY B O 1
ATOM 2989 N N . MET B 1 175 ? 13.664 18.828 19.141 1 48.81 175 MET B N 1
ATOM 2990 C CA . MET B 1 175 ? 14.32 20.094 18.828 1 48.81 175 MET B CA 1
ATOM 2991 C C . MET B 1 175 ? 15.117 20.609 20.016 1 48.81 175 MET B C 1
ATOM 2993 O O . MET B 1 175 ? 14.625 20.594 21.156 1 48.81 175 MET B O 1
ATOM 2997 N N . PRO B 1 176 ? 16.484 20.516 19.844 1 47.16 176 PRO B N 1
ATOM 2998 C CA . PRO B 1 176 ? 17.203 21.266 20.875 1 47.16 176 PRO B CA 1
ATOM 2999 C C . PRO B 1 176 ? 16.562 22.625 21.156 1 47.16 176 PRO B C 1
ATOM 3001 O O . PRO B 1 176 ? 16 23.25 20.25 1 47.16 176 PRO B O 1
ATOM 3004 N N . PRO B 1 177 ? 16.516 22.922 22.422 1 48.03 177 PRO B N 1
ATOM 3005 C CA . PRO B 1 177 ? 15.938 24.203 22.844 1 48.03 177 PRO B CA 1
ATOM 3006 C C . PRO B 1 177 ? 16.438 25.375 22 1 48.03 177 PRO B C 1
ATOM 3008 O O . PRO B 1 177 ? 15.719 26.344 21.797 1 48.03 177 PRO B O 1
ATOM 3011 N N . GLU B 1 178 ? 17.688 25.266 21.719 1 46.72 178 GLU B N 1
ATOM 3012 C CA . GLU B 1 178 ? 18.297 26.328 20.938 1 46.72 178 GLU B CA 1
ATOM 3013 C C . GLU B 1 178 ? 17.672 26.422 19.547 1 46.72 178 GLU B C 1
ATOM 3015 O O . GLU B 1 178 ? 17.797 27.438 18.875 1 46.72 178 GLU B O 1
ATOM 3020 N N . GLU B 1 179 ? 17.266 25.406 19.094 1 44.88 179 GLU B N 1
ATOM 3021 C CA . GLU B 1 179 ? 16.609 25.359 17.797 1 44.88 179 GLU B CA 1
ATOM 3022 C C . GLU B 1 179 ? 15.141 25.766 17.891 1 44.88 179 GLU B C 1
ATOM 3024 O O . GLU B 1 179 ? 14.398 25.688 16.906 1 44.88 179 GLU B O 1
ATOM 3029 N N . LEU B 1 180 ? 14.711 25.922 19.078 1 45.97 180 LEU B N 1
ATOM 3030 C CA . LEU B 1 180 ? 13.406 26.547 19.266 1 45.97 180 LEU B CA 1
ATOM 3031 C C . LEU B 1 180 ? 13.305 27.828 18.438 1 45.97 180 LEU B C 1
ATOM 3033 O O . LEU B 1 180 ? 14.32 28.453 18.125 1 45.97 180 LEU B O 1
ATOM 3037 N N . ILE B 1 181 ? 12.273 27.875 17.578 1 46.28 181 ILE B N 1
ATOM 3038 C CA . ILE B 1 181 ? 12.031 28.969 16.641 1 46.28 181 ILE B CA 1
ATOM 3039 C C . ILE B 1 181 ? 12.469 30.297 17.281 1 46.28 181 ILE B C 1
ATOM 3041 O O . ILE B 1 181 ? 12.031 30.641 18.375 1 46.28 181 ILE B O 1
ATOM 3045 N N . PRO B 1 182 ? 13.609 30.812 16.922 1 43.5 182 PRO B N 1
ATOM 3046 C CA . PRO B 1 182 ? 13.898 32.156 17.406 1 43.5 182 PRO B CA 1
ATOM 3047 C C . PRO B 1 182 ? 12.656 33.062 17.438 1 43.5 182 PRO B C 1
ATOM 3049 O O . PRO B 1 182 ? 11.742 32.875 16.641 1 43.5 182 PRO B O 1
ATOM 3052 N N . ASN B 1 183 ? 12.336 33.688 18.531 1 43.06 183 ASN B N 1
ATOM 3053 C CA . ASN B 1 183 ? 11.258 34.594 18.891 1 43.06 183 ASN B CA 1
ATOM 3054 C C . ASN B 1 183 ? 10.891 35.5 17.719 1 43.06 183 ASN B C 1
ATOM 3056 O O . ASN B 1 183 ? 9.719 35.844 17.531 1 43.06 183 ASN B O 1
ATOM 3060 N N . GLU B 1 184 ? 11.82 35.938 17.016 1 42.19 184 GLU B N 1
ATOM 3061 C CA . GLU B 1 184 ? 11.547 37 16.047 1 42.19 184 GLU B CA 1
ATOM 3062 C C . GLU B 1 184 ? 10.688 36.469 14.898 1 42.19 184 GLU B C 1
ATOM 3064 O O . GLU B 1 184 ? 9.812 37.188 14.398 1 42.19 184 GLU B O 1
ATOM 3069 N N . LEU B 1 185 ? 11.016 35.469 14.328 1 41.59 185 LEU B N 1
ATOM 3070 C CA . LEU B 1 185 ? 10.273 35 13.18 1 41.59 185 LEU B CA 1
ATOM 3071 C C . LEU B 1 185 ? 8.914 34.438 13.602 1 41.59 185 LEU B C 1
ATOM 3073 O O . LEU B 1 185 ? 7.938 34.562 12.852 1 41.59 185 LEU B O 1
ATOM 3077 N N . LEU B 1 186 ? 8.773 33.844 14.688 1 42.97 186 LEU B N 1
ATOM 3078 C CA . LEU B 1 186 ? 7.488 33.406 15.25 1 42.97 186 LEU B CA 1
ATOM 3079 C C . LEU B 1 186 ? 6.559 34.594 15.438 1 42.97 186 LEU B C 1
ATOM 3081 O O . LEU B 1 186 ? 5.344 34.5 15.273 1 42.97 186 LEU B O 1
ATOM 3085 N N . GLN B 1 187 ? 7.086 35.688 15.93 1 41.53 187 GLN B N 1
ATOM 3086 C CA . GLN B 1 187 ? 6.281 36.812 16.391 1 41.53 187 GLN B CA 1
ATOM 3087 C C . GLN B 1 187 ? 5.48 37.438 15.234 1 41.53 187 GLN B C 1
ATOM 3089 O O . GLN B 1 187 ? 4.301 37.75 15.398 1 41.53 187 GLN B O 1
ATOM 3094 N N . VAL B 1 188 ? 6.207 37.875 14.273 1 40.91 188 VAL B N 1
ATOM 3095 C CA . VAL B 1 188 ? 5.445 38.719 13.375 1 40.91 188 VAL B CA 1
ATOM 3096 C C . VAL B 1 188 ? 4.488 37.875 12.539 1 40.91 188 VAL B C 1
ATOM 3098 O O . VAL B 1 188 ? 3.303 38.219 12.422 1 40.91 188 VAL B O 1
ATOM 3101 N N . GLY B 1 189 ? 4.93 36.938 11.828 1 45.78 189 GLY B N 1
ATOM 3102 C CA . GLY B 1 189 ? 4.129 36.25 10.812 1 45.78 189 GLY B CA 1
ATOM 3103 C C . GLY B 1 189 ? 3.178 35.219 11.383 1 45.78 189 GLY B C 1
ATOM 3104 O O . GLY B 1 189 ? 2.021 35.156 10.961 1 45.78 189 GLY B O 1
ATOM 3105 N N . PHE B 1 190 ? 3.658 34.438 12.258 1 49.19 190 PHE B N 1
ATOM 3106 C CA . PHE B 1 190 ? 2.809 33.438 12.891 1 49.19 190 PHE B CA 1
ATOM 3107 C C . PHE B 1 190 ? 1.749 34.094 13.766 1 49.19 190 PHE B C 1
ATOM 3109 O O . PHE B 1 190 ? 0.598 33.656 13.789 1 49.19 190 PHE B O 1
ATOM 3116 N N . VAL B 1 191 ? 2.207 35.125 14.523 1 45.12 191 VAL B N 1
ATOM 3117 C CA . VAL B 1 191 ? 1.259 35.844 15.383 1 45.12 191 VAL B CA 1
ATOM 3118 C C . VAL B 1 191 ? 0.137 36.438 14.531 1 45.12 191 VAL B C 1
ATOM 3120 O O . VAL B 1 191 ? -1.031 36.406 14.922 1 45.12 191 VAL B O 1
ATOM 3123 N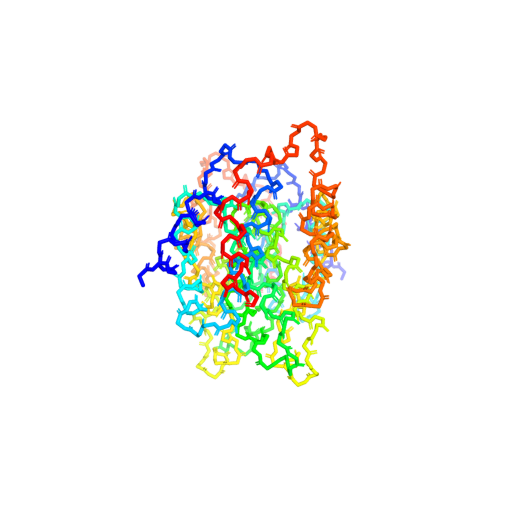 N . LEU B 1 192 ? 0.62 36.969 13.492 1 44.53 192 LEU B N 1
ATOM 3124 C CA . LEU B 1 192 ? -0.432 37.562 12.664 1 44.53 192 LEU B CA 1
ATOM 3125 C C . LEU B 1 192 ? -1.373 36.469 12.141 1 44.53 192 LEU B C 1
ATOM 3127 O O . LEU B 1 192 ? -2.592 36.656 12.117 1 44.53 192 LEU B O 1
ATOM 3131 N N . VAL B 1 193 ? -0.787 35.406 11.648 1 49.91 193 VAL B N 1
ATOM 3132 C CA . VAL B 1 193 ? -1.616 34.344 11.102 1 49.91 193 VAL B CA 1
ATOM 3133 C C . VAL B 1 193 ? -2.451 33.719 12.219 1 49.91 193 VAL B C 1
ATOM 3135 O O . VAL B 1 193 ? -3.629 33.406 12.023 1 49.91 193 VAL B O 1
ATOM 3138 N N . LEU B 1 194 ? -1.774 33.594 13.398 1 51 194 LEU B N 1
ATOM 3139 C CA . LEU B 1 194 ? -2.549 33.094 14.523 1 51 194 LEU B CA 1
ATOM 3140 C C . LEU B 1 194 ? -3.719 34 14.844 1 51 194 LEU B C 1
ATOM 3142 O O . LEU B 1 194 ? -4.797 33.562 15.219 1 51 194 LEU B O 1
ATOM 3146 N N . GLN B 1 195 ? -3.402 35.344 14.797 1 46.97 195 GLN B N 1
ATOM 3147 C CA . GLN B 1 195 ? -4.492 36.281 15.07 1 46.97 195 GLN B CA 1
ATOM 3148 C C . GLN B 1 195 ? -5.609 36.125 14.047 1 46.97 195 GLN B C 1
ATOM 3150 O O . GLN B 1 195 ? -6.781 36.344 14.359 1 46.97 195 GLN B O 1
ATOM 3155 N N . LEU B 1 196 ? -5.207 35.844 12.906 1 44.56 196 LEU B N 1
ATOM 3156 C CA . LEU B 1 196 ? -6.215 35.719 11.859 1 44.56 196 LEU B CA 1
ATOM 3157 C C . LEU B 1 196 ? -6.984 34.406 12.016 1 44.56 196 LEU B C 1
ATOM 3159 O O . LEU B 1 196 ? -8.141 34.312 11.594 1 44.56 196 LEU B O 1
ATOM 3163 N N . ILE B 1 197 ? -6.336 33.375 12.477 1 48.91 197 ILE B N 1
ATOM 3164 C CA . ILE B 1 197 ? -6.992 32.094 12.641 1 48.91 197 ILE B CA 1
ATOM 3165 C C . ILE B 1 197 ? -7.773 32.062 13.953 1 48.91 197 ILE B C 1
ATOM 3167 O O . ILE B 1 197 ? -8.773 31.359 14.078 1 48.91 197 ILE B O 1
ATOM 3171 N N . LEU B 1 198 ? -7.363 32.844 15.039 1 44.75 198 LEU B N 1
ATOM 3172 C CA . LEU B 1 198 ? -8.164 32.969 16.25 1 44.75 198 LEU B CA 1
ATOM 3173 C C . LEU B 1 198 ? -9.398 33.812 16.016 1 44.75 198 LEU B C 1
ATOM 3175 O O . LEU B 1 198 ? -9.312 34.875 15.375 1 44.75 198 LEU B O 1
#

Radius of gyration: 25.03 Å; Cα contacts (8 Å, |Δi|>4): 441; chains: 2; bounding box: 44×78×50 Å

InterPro domains:
  IPR045330 TRM3/TARBP1 [PTHR12029] (4-187)

Nearest PDB structures (foldseek):
  3wpt-assembly2_B  TM=4.153E-01  e=3.388E+00  Homo sapiens
  7sqc-assembly1_N0  TM=4.499E-01  e=5.113E+00  Chlamydomonas reinhardtii
  3wpt-assembly2_B  TM=4.059E-01  e=3.395E+00  Homo sapiens
  7sqc-assembly1_N0  TM=4.499E-01  e=6.438E+00  Chlamydomonas reinhardtii

Foldseek 3Di:
DVVVVLLVVLLVLLLDPPHDPLSNLLSLLLLLLVCLVDVVSVVVLLVCLVVLCVSPVLSNLSSLLSLLLNCLQPPVSPCLLVSLVSLVVQCVPPPLNSVLSSLLSLLLSLVVDDPVVCVVVVVSVCSNPDDPDPDDPSVVSSVCQCVQCSRNNDHSPPNPDPCCSQPVSCVSSVQDPVNRPPPPVCPPPVVVSVVVSD/DVVVVLLVVLLVLLLPPPHDPLSNLLSLLLLLLVCLVDVVSVVVLLVCLVVLCVSPVLSNLSSLLSLLLNCLQPPVSPCLLVSLVSLVVQCVPPPLNSVLSSLLSLLLSLVVDDPVVCVVVVVSVCSNPDDPDPDDPSVVSSVCQCVQCSRNNDHSPPNPDPCCSQPVSCVSSVNDPVNRPPPPVCPPPVVVSVVVSD